Protein AF-0000000079768589 (afdb_homodimer)

Structure (mmCIF, N/CA/C/O backbone):
data_AF-0000000079768589-model_v1
#
loop_
_entity.id
_entity.type
_entity.pdbx_description
1 polymer 'Glycerol-3-phosphate dehydrogenase'
#
loop_
_atom_site.group_PDB
_atom_site.id
_atom_site.type_symbol
_atom_site.label_atom_id
_atom_site.label_alt_id
_atom_site.label_comp_id
_atom_site.label_asym_id
_atom_site.label_entity_id
_atom_site.label_seq_id
_atom_site.pdbx_PDB_ins_code
_atom_site.Cartn_x
_atom_site.Cartn_y
_atom_site.Cartn_z
_atom_site.occupancy
_atom_site.B_iso_or_equiv
_atom_site.auth_seq_id
_atom_site.auth_comp_id
_atom_site.auth_asym_id
_atom_site.auth_atom_id
_atom_site.pdbx_PDB_model_num
ATOM 1 N N . MET A 1 1 ? -14.07 30.562 14.016 1 88.44 1 MET A N 1
ATOM 2 C CA . MET A 1 1 ? -13.023 31.5 13.656 1 88.44 1 MET A CA 1
ATOM 3 C C . MET A 1 1 ? -11.836 30.781 13.023 1 88.44 1 MET A C 1
ATOM 5 O O . MET A 1 1 ? -11.484 29.672 13.438 1 88.44 1 MET A O 1
ATOM 9 N N . TRP A 1 2 ? -11.32 31.375 11.984 1 88.5 2 TRP A N 1
ATOM 10 C CA . TRP A 1 2 ? -10.211 30.812 11.234 1 88.5 2 TRP A CA 1
ATOM 11 C C . TRP A 1 2 ? -9.031 31.766 11.203 1 88.5 2 TRP A C 1
ATOM 13 O O . TRP A 1 2 ? -9.148 32.875 10.695 1 88.5 2 TRP A O 1
ATOM 23 N N . TYR A 1 3 ? -7.953 31.312 11.781 1 91.44 3 TYR A N 1
ATOM 24 C CA . TYR A 1 3 ? -6.719 32.062 11.711 1 91.44 3 TYR A CA 1
ATOM 25 C C . TYR A 1 3 ? -6.039 31.906 10.352 1 91.44 3 TYR A C 1
ATOM 27 O O . TYR A 1 3 ? -5.832 30.766 9.898 1 91.44 3 TYR A O 1
ATOM 35 N N . VAL A 1 4 ? -5.734 33 9.758 1 90.25 4 VAL A N 1
ATOM 36 C CA . VAL A 1 4 ? -4.992 33.031 8.5 1 90.25 4 VAL A CA 1
ATOM 37 C C . VAL A 1 4 ? -3.682 33.781 8.688 1 90.25 4 VAL A C 1
ATOM 39 O O . VAL A 1 4 ? -3.684 34.938 9.086 1 90.25 4 VAL A O 1
ATOM 42 N N . ARG A 1 5 ? -2.639 33.094 8.414 1 88.5 5 ARG A N 1
ATOM 43 C CA . ARG A 1 5 ? -1.34 33.75 8.492 1 88.5 5 ARG A CA 1
ATOM 44 C C . ARG A 1 5 ? -1.273 34.938 7.543 1 88.5 5 ARG A C 1
ATOM 46 O O . ARG A 1 5 ? -1.895 34.938 6.477 1 88.5 5 ARG A O 1
ATOM 53 N N . ASP A 1 6 ? -0.471 35.875 8.016 1 87.94 6 ASP A N 1
ATOM 54 C CA . ASP A 1 6 ? -0.321 37.062 7.18 1 87.94 6 ASP A CA 1
ATOM 55 C C . ASP A 1 6 ? 0.562 36.75 5.969 1 87.94 6 ASP A C 1
ATOM 57 O O . ASP A 1 6 ? 1.771 36.562 6.105 1 87.94 6 ASP A O 1
ATOM 61 N N . GLU A 1 7 ? -0.111 36.625 4.863 1 88.5 7 GLU A N 1
ATOM 62 C CA . GLU A 1 7 ? 0.59 36.375 3.602 1 88.5 7 GLU A CA 1
ATOM 63 C C . GLU A 1 7 ? -0.158 37 2.432 1 88.5 7 GLU A C 1
ATOM 65 O O . GLU A 1 7 ? -1.305 37.438 2.578 1 88.5 7 GLU A O 1
ATOM 70 N N . GLU A 1 8 ? 0.617 37.188 1.376 1 88.19 8 GLU A N 1
ATOM 71 C CA . GLU A 1 8 ? 0.029 37.812 0.204 1 88.19 8 GLU A CA 1
ATOM 72 C C . GLU A 1 8 ? -0.311 36.781 -0.875 1 88.19 8 GLU A C 1
ATOM 74 O O . GLU A 1 8 ? 0.302 35.719 -0.94 1 88.19 8 GLU A O 1
ATOM 79 N N . HIS A 1 9 ? -1.323 37.125 -1.615 1 84.5 9 HIS A N 1
ATOM 80 C CA . HIS A 1 9 ? -1.702 36.406 -2.826 1 84.5 9 HIS A CA 1
ATOM 81 C C . HIS A 1 9 ? -2.18 37.344 -3.91 1 84.5 9 HIS A C 1
ATOM 83 O O . HIS A 1 9 ? -3.172 38.062 -3.725 1 84.5 9 HIS A O 1
ATOM 89 N N . SER A 1 10 ? -1.479 37.344 -5.066 1 86.5 10 SER A N 1
ATOM 90 C CA . SER A 1 10 ? -1.796 38.219 -6.195 1 86.5 10 SER A CA 1
ATOM 91 C C . SER A 1 10 ? -1.858 39.688 -5.766 1 86.5 10 SER A C 1
ATOM 93 O O . SER A 1 10 ? -2.834 40.375 -6.055 1 86.5 10 SER A O 1
ATOM 95 N N . GLN A 1 11 ? -1.036 40.125 -4.883 1 88.06 11 GLN A N 1
ATOM 96 C CA . GLN A 1 11 ? -0.827 41.5 -4.465 1 88.06 11 GLN A CA 1
ATOM 97 C C . GLN A 1 11 ? -1.893 41.938 -3.463 1 88.06 11 GLN A C 1
ATOM 99 O O . GLN A 1 11 ? -2.125 43.125 -3.279 1 88.06 11 GLN A O 1
ATOM 104 N N . LYS A 1 12 ? -2.586 41.094 -2.969 1 92.19 12 LYS A N 1
ATOM 105 C CA . LYS A 1 12 ? -3.533 41.375 -1.886 1 92.19 12 LYS A CA 1
ATOM 106 C C . LYS A 1 12 ? -3.248 40.469 -0.684 1 92.19 12 LYS A C 1
ATOM 108 O O . LYS A 1 12 ? -2.66 39.406 -0.83 1 92.19 12 LYS A O 1
ATOM 113 N N . ARG A 1 13 ? -3.713 41 0.409 1 94 13 ARG A N 1
ATOM 114 C CA . ARG A 1 13 ? -3.58 40.125 1.58 1 94 13 ARG A CA 1
ATOM 115 C C . ARG A 1 13 ? -4.516 38.938 1.488 1 94 13 ARG A C 1
ATOM 117 O O . ARG A 1 13 ? -5.691 39.094 1.154 1 94 13 ARG A O 1
ATOM 124 N N . LEU A 1 14 ? -3.998 37.75 1.759 1 93.12 14 LEU A N 1
ATOM 125 C CA . LEU A 1 14 ? -4.77 36.531 1.636 1 93.12 14 LEU A CA 1
ATOM 126 C C . LEU A 1 14 ? -6.027 36.594 2.5 1 93.12 14 LEU A C 1
ATOM 128 O O . LEU A 1 14 ? -7.098 36.125 2.078 1 93.12 14 LEU A O 1
ATOM 132 N N . ILE A 1 15 ? -5.891 37.156 3.699 1 93.5 15 ILE A N 1
ATOM 133 C CA . ILE A 1 15 ? -7.016 37.219 4.625 1 93.5 15 ILE A CA 1
ATOM 134 C C . ILE A 1 15 ? -8.141 38.062 4.012 1 93.5 15 ILE A C 1
ATOM 136 O O . ILE A 1 15 ? -9.32 37.75 4.207 1 93.5 15 ILE A O 1
ATOM 140 N N . ASP A 1 16 ? -7.777 39.094 3.332 1 93.81 16 ASP A N 1
ATOM 141 C CA . ASP A 1 16 ? -8.766 39.938 2.684 1 93.81 16 ASP A CA 1
ATOM 142 C C . ASP A 1 16 ? -9.445 39.219 1.528 1 93.81 16 ASP A C 1
ATOM 144 O O . ASP A 1 16 ? -10.664 39.312 1.344 1 93.81 16 ASP A O 1
ATOM 148 N N . VAL A 1 17 ? -8.641 38.531 0.824 1 92.38 17 VAL A N 1
ATOM 149 C CA . VAL A 1 17 ? -9.172 37.75 -0.291 1 92.38 17 VAL A CA 1
ATOM 150 C C . VAL A 1 17 ? -10.18 36.719 0.227 1 92.38 17 VAL A C 1
ATOM 152 O O . VAL A 1 17 ? -11.281 36.594 -0.313 1 92.38 17 VAL A O 1
ATOM 155 N N . ILE A 1 18 ? -9.844 36.031 1.26 1 91.81 18 ILE A N 1
ATOM 156 C CA . ILE A 1 18 ? -10.695 34.969 1.832 1 91.81 18 ILE A CA 1
ATOM 157 C C . ILE A 1 18 ? -11.969 35.594 2.391 1 91.81 18 ILE A C 1
ATOM 159 O O . ILE A 1 18 ? -13.07 35.094 2.186 1 91.81 18 ILE A O 1
ATOM 163 N N . SER A 1 19 ? -11.82 36.75 3.037 1 91.06 19 SER A N 1
ATOM 164 C CA . SER A 1 19 ? -12.953 37.406 3.676 1 91.06 19 SER A CA 1
ATOM 165 C C . SER A 1 19 ? -13.938 37.938 2.641 1 91.06 19 SER A C 1
ATOM 167 O O . SER A 1 19 ? -15.148 37.938 2.861 1 91.06 19 SER A O 1
ATOM 169 N N . THR A 1 20 ? -13.477 38.406 1.55 1 91.44 20 THR A N 1
ATOM 170 C CA . THR A 1 20 ? -14.328 39.031 0.562 1 91.44 20 THR A CA 1
ATOM 171 C C . THR A 1 20 ? -14.852 38.031 -0.455 1 91.44 20 THR A C 1
ATOM 173 O O . THR A 1 20 ? -16.016 38.094 -0.838 1 91.44 20 THR A O 1
ATOM 176 N N . GLN A 1 21 ? -14.047 37.125 -0.854 1 92.5 21 GLN A N 1
ATOM 177 C CA . GLN A 1 21 ? -14.398 36.25 -1.952 1 92.5 21 GLN A CA 1
ATOM 178 C C . GLN A 1 21 ? -14.859 34.875 -1.432 1 92.5 21 GLN A C 1
ATOM 180 O O . GLN A 1 21 ? -15.398 34.062 -2.189 1 92.5 21 GLN A O 1
ATOM 185 N N . ARG A 1 22 ? -14.656 34.656 -0.18 1 92.25 22 ARG A N 1
ATOM 186 C CA . ARG A 1 22 ? -15.062 33.406 0.47 1 92.25 22 ARG A CA 1
ATOM 187 C C . ARG A 1 22 ? -14.422 32.219 -0.208 1 92.25 22 ARG A C 1
ATOM 189 O O . ARG A 1 22 ? -15.086 31.203 -0.461 1 92.25 22 ARG A O 1
ATOM 196 N N . GLU A 1 23 ? -13.211 32.406 -0.561 1 89.94 23 GLU A N 1
ATOM 197 C CA . GLU A 1 23 ? -12.398 31.391 -1.211 1 89.94 23 GLU A CA 1
ATOM 198 C C . GLU A 1 23 ? -10.922 31.578 -0.891 1 89.94 23 GLU A C 1
ATOM 200 O O . GLU A 1 23 ? -10.414 32.688 -0.889 1 89.94 23 GLU A O 1
ATOM 205 N N . ASN A 1 24 ? -10.297 30.453 -0.461 1 89.94 24 ASN A N 1
ATOM 206 C CA . ASN A 1 24 ? -8.836 30.469 -0.367 1 89.94 24 ASN A CA 1
ATOM 207 C C . ASN A 1 24 ? -8.188 30.156 -1.712 1 89.94 24 ASN A C 1
ATOM 209 O O . ASN A 1 24 ? -7.82 29.016 -1.982 1 89.94 24 ASN A O 1
ATOM 213 N N . LYS A 1 25 ? -7.953 31.094 -2.443 1 88.06 25 LYS A N 1
ATOM 214 C CA . LYS A 1 25 ? -7.488 30.953 -3.82 1 88.06 25 LYS A CA 1
ATOM 215 C C . LYS A 1 25 ? -6.047 30.453 -3.861 1 88.06 25 LYS A C 1
ATOM 217 O O . LYS A 1 25 ? -5.617 29.859 -4.859 1 88.06 25 LYS A O 1
ATOM 222 N N . LYS A 1 26 ? -5.359 30.688 -2.818 1 86.5 26 LYS A N 1
ATOM 223 C CA . LYS A 1 26 ? -3.951 30.297 -2.793 1 86.5 26 LYS A CA 1
ATOM 224 C C . LYS A 1 26 ? -3.789 28.828 -2.473 1 86.5 26 LYS A C 1
ATOM 226 O O . LYS A 1 26 ? -2.994 28.125 -3.109 1 86.5 26 LYS A O 1
ATOM 231 N N . TYR A 1 27 ? -4.555 28.266 -1.536 1 85.88 27 TYR A N 1
ATOM 232 C CA . TYR A 1 27 ? -4.258 26.922 -1.025 1 85.88 27 TYR A CA 1
ATOM 233 C C . TYR A 1 27 ? -5.371 25.953 -1.377 1 85.88 27 TYR A C 1
ATOM 235 O O . TYR A 1 27 ? -5.176 24.734 -1.318 1 85.88 27 TYR A O 1
ATOM 243 N N . LEU A 1 28 ? -6.539 26.469 -1.747 1 87.44 28 LEU A N 1
ATOM 244 C CA . LEU A 1 28 ? -7.656 25.594 -2.086 1 87.44 28 LEU A CA 1
ATOM 245 C C . LEU A 1 28 ? -8.602 26.266 -3.068 1 87.44 28 LEU A C 1
ATOM 247 O O . LEU A 1 28 ? -9.789 26.453 -2.771 1 87.44 28 LEU A O 1
ATOM 251 N N . PRO A 1 29 ? -8.086 26.547 -4.207 1 87.44 29 PRO A N 1
ATOM 252 C CA . PRO A 1 29 ? -8.914 27.234 -5.207 1 87.44 29 PRO A CA 1
ATOM 253 C C . PRO A 1 29 ? -10.125 26.406 -5.633 1 87.44 29 PRO A C 1
ATOM 255 O O . PRO A 1 29 ? -10.023 25.188 -5.773 1 87.44 29 PRO A O 1
ATOM 258 N N . GLY A 1 30 ? -11.234 27.047 -5.754 1 86.12 30 GLY A N 1
ATOM 259 C CA . GLY A 1 30 ? -12.422 26.406 -6.285 1 86.12 30 GLY A CA 1
ATOM 260 C C . GLY A 1 30 ? -13.375 25.922 -5.207 1 86.12 30 GLY A C 1
ATOM 261 O O . GLY A 1 30 ? -14.492 25.484 -5.504 1 86.12 30 GLY A O 1
ATOM 262 N N . VAL A 1 31 ? -13.008 26.047 -4.012 1 86.12 31 VAL A N 1
ATOM 263 C CA . VAL A 1 31 ? -13.852 25.594 -2.908 1 86.12 31 VAL A CA 1
ATOM 264 C C . VAL A 1 31 ? -14.375 26.797 -2.135 1 86.12 31 VAL A C 1
ATOM 266 O O . VAL A 1 31 ? -13.594 27.656 -1.695 1 86.12 31 VAL A O 1
ATOM 269 N N . LYS A 1 32 ? -15.633 26.859 -1.935 1 87.25 32 LYS A N 1
ATOM 270 C CA . LYS A 1 32 ? -16.25 27.984 -1.241 1 87.25 32 LYS A CA 1
ATOM 271 C C . LYS A 1 32 ? -16.203 27.797 0.271 1 87.25 32 LYS A C 1
ATOM 273 O O . LYS A 1 32 ? -16.406 26.688 0.764 1 87.25 32 LYS A O 1
ATOM 278 N N . ILE A 1 33 ? -15.961 28.906 0.89 1 86.62 33 ILE A N 1
ATOM 279 C CA . ILE A 1 33 ? -15.977 28.938 2.35 1 86.62 33 ILE A CA 1
ATOM 280 C C . ILE A 1 33 ? -17.328 29.422 2.842 1 86.62 33 ILE A C 1
ATOM 282 O O . ILE A 1 33 ? -17.875 30.406 2.32 1 86.62 33 ILE A O 1
ATOM 286 N N . SER A 1 34 ? -17.828 28.766 3.756 1 83.62 34 SER A N 1
ATOM 287 C CA . SER A 1 34 ? -19.141 29.078 4.289 1 83.62 34 SER A CA 1
ATOM 288 C C . SER A 1 34 ? -19.188 30.484 4.863 1 83.62 34 SER A C 1
ATOM 290 O O . SER A 1 34 ? -18.172 30.984 5.379 1 83.62 34 SER A O 1
ATOM 292 N N . ASP A 1 35 ? -20.359 31.094 4.91 1 83.19 35 ASP A N 1
ATOM 293 C CA . ASP A 1 35 ? -20.547 32.469 5.363 1 83.19 35 ASP A CA 1
ATOM 294 C C . ASP A 1 35 ? -20.375 32.594 6.875 1 83.19 35 ASP A C 1
ATOM 296 O O . ASP A 1 35 ? -20.078 33.656 7.398 1 83.19 35 ASP A O 1
ATOM 300 N N . ASN A 1 36 ? -20.438 31.547 7.492 1 83.25 36 ASN A N 1
ATOM 301 C CA . ASN A 1 36 ? -20.375 31.562 8.945 1 83.25 36 ASN A CA 1
ATOM 302 C C . ASN A 1 36 ? -18.922 31.547 9.438 1 83.25 36 ASN A C 1
ATOM 304 O O . ASN A 1 36 ? -18.672 31.719 10.633 1 83.25 36 ASN A O 1
ATOM 308 N N . VAL A 1 37 ? -18.031 31.375 8.547 1 87.25 37 VAL A N 1
ATOM 309 C CA . VAL A 1 37 ? -16.609 31.344 8.914 1 87.25 37 VAL A CA 1
ATOM 310 C C . VAL A 1 37 ? -16.078 32.781 9.008 1 87.25 37 VAL A C 1
ATOM 312 O O . VAL A 1 37 ? -16.219 33.562 8.062 1 87.25 37 VAL A O 1
ATOM 315 N N . VAL A 1 38 ? -15.562 33.125 10.109 1 89.56 38 VAL A N 1
ATOM 316 C CA . VAL A 1 38 ? -14.93 34.406 10.312 1 89.56 38 VAL A CA 1
ATOM 317 C C . VAL A 1 38 ? -13.414 34.25 10.297 1 89.56 38 VAL A C 1
ATOM 319 O O . VAL A 1 38 ? -12.859 33.438 11.031 1 89.56 38 VAL A O 1
ATOM 322 N N . VAL A 1 39 ? -12.812 35.031 9.523 1 92 39 VAL A N 1
ATOM 323 C CA . VAL A 1 39 ? -11.367 34.938 9.391 1 92 39 VAL A CA 1
ATOM 324 C C . VAL A 1 39 ? -10.703 36.062 10.195 1 92 39 VAL A C 1
ATOM 326 O O . VAL A 1 39 ? -11.258 37.156 10.328 1 92 39 VAL A O 1
ATOM 329 N N . SER A 1 40 ? -9.547 35.75 10.766 1 93.12 40 SER A N 1
ATOM 330 C CA . SER A 1 40 ? -8.766 36.719 11.531 1 93.12 40 SER A CA 1
ATOM 331 C C . SER A 1 40 ? -7.273 36.469 11.383 1 93.12 40 SER A C 1
ATOM 333 O O . SER A 1 40 ? -6.844 35.344 11.219 1 93.12 40 SER A O 1
ATOM 335 N N . GLY A 1 41 ? -6.516 37.469 11.398 1 93.5 41 GLY A N 1
ATOM 336 C CA . GLY A 1 41 ? -5.066 37.375 11.391 1 93.5 41 GLY A CA 1
ATOM 337 C C . GLY A 1 41 ? -4.465 37.281 12.781 1 93.5 41 GLY A C 1
ATOM 338 O O . GLY A 1 41 ? -3.246 37.188 12.93 1 93.5 41 GLY A O 1
ATOM 339 N N . ASP A 1 42 ? -5.312 37.312 13.758 1 93.62 42 ASP A N 1
ATOM 340 C CA . ASP A 1 42 ? -4.867 37.281 15.141 1 93.62 42 ASP A CA 1
ATOM 341 C C . ASP A 1 42 ? -5.109 35.906 15.766 1 93.62 42 ASP A C 1
ATOM 343 O O . ASP A 1 42 ? -6.191 35.656 16.297 1 93.62 42 ASP A O 1
ATOM 347 N N . ALA A 1 43 ? -4.031 35.156 15.891 1 94.31 43 ALA A N 1
ATOM 348 C CA . ALA A 1 43 ? -4.129 33.75 16.375 1 94.31 43 ALA A CA 1
ATOM 349 C C . ALA A 1 43 ? -4.594 33.719 17.828 1 94.31 43 ALA A C 1
ATOM 351 O O . ALA A 1 43 ? -5.344 32.844 18.219 1 94.31 43 ALA A O 1
ATOM 352 N N . ALA A 1 44 ? -4.145 34.688 18.594 1 94.44 44 ALA A N 1
ATOM 353 C CA . ALA A 1 44 ? -4.492 34.719 20.016 1 94.44 44 ALA A CA 1
ATOM 354 C C . ALA A 1 44 ? -5.992 34.906 20.203 1 94.44 44 ALA A C 1
ATOM 356 O O . ALA A 1 44 ? -6.617 34.188 21 1 94.44 44 ALA A O 1
ATOM 357 N N . SER A 1 45 ? -6.551 35.812 19.5 1 92.94 45 SER A N 1
ATOM 358 C CA . SER A 1 45 ? -7.98 36.094 19.609 1 92.94 45 SER A CA 1
ATOM 359 C C . SER A 1 45 ? -8.812 34.875 19.156 1 92.94 45 SER A C 1
ATOM 361 O O . SER A 1 45 ? -9.828 34.562 19.781 1 92.94 45 SER A O 1
ATOM 363 N N . VAL A 1 46 ? -8.375 34.25 18.109 1 93.25 46 VAL A N 1
ATOM 364 C CA . VAL A 1 46 ? -9.086 33.125 17.562 1 93.25 46 VAL A CA 1
ATOM 365 C C . VAL A 1 46 ? -9.094 31.969 18.562 1 93.25 46 VAL A C 1
ATOM 367 O O . VAL A 1 46 ? -10.125 31.312 18.766 1 93.25 46 VAL A O 1
ATOM 370 N N . THR A 1 47 ? -8.008 31.75 19.25 1 94.62 47 THR A N 1
ATOM 371 C CA . THR A 1 47 ? -7.883 30.578 20.109 1 94.62 47 THR A CA 1
ATOM 372 C C . THR A 1 47 ? -8.5 30.844 21.484 1 94.62 47 THR A C 1
ATOM 374 O O . THR A 1 47 ? -8.969 29.922 22.156 1 94.62 47 THR A O 1
ATOM 377 N N . ALA A 1 48 ? -8.508 32.125 21.922 1 93.44 48 ALA A N 1
ATOM 378 C CA . ALA A 1 48 ? -9.031 32.469 23.234 1 93.44 48 ALA A CA 1
ATOM 379 C C . ALA A 1 48 ? -10.516 32.125 23.359 1 93.44 48 ALA A C 1
ATOM 381 O O . ALA A 1 48 ? -10.984 31.75 24.422 1 93.44 48 ALA A O 1
ATOM 382 N N . ALA A 1 49 ? -11.18 32.094 22.328 1 88.94 49 ALA A N 1
ATOM 383 C CA . ALA A 1 49 ? -12.625 31.891 22.312 1 88.94 49 ALA A CA 1
ATOM 384 C C . ALA A 1 49 ? -12.969 30.453 21.953 1 88.94 49 ALA A C 1
ATOM 386 O O . ALA A 1 49 ? -14.133 30.047 22.031 1 88.94 49 ALA A O 1
ATOM 387 N N . ALA A 1 50 ? -12 29.688 21.688 1 93.44 50 ALA A N 1
ATOM 388 C CA . ALA A 1 50 ? -12.266 28.406 21.047 1 93.44 50 ALA A CA 1
ATOM 389 C C . ALA A 1 50 ? -12.492 27.297 22.078 1 93.44 50 ALA A C 1
ATOM 391 O O . ALA A 1 50 ? -11.773 27.234 23.078 1 93.44 50 ALA A O 1
ATOM 392 N N . ASP A 1 51 ? -13.508 26.5 21.891 1 92.75 51 ASP A N 1
ATOM 393 C CA . ASP A 1 51 ? -13.703 25.266 22.656 1 92.75 51 ASP A CA 1
ATOM 394 C C . ASP A 1 51 ? -13.008 24.094 21.969 1 92.75 51 ASP A C 1
ATOM 396 O O . ASP A 1 51 ? -12.734 23.078 22.609 1 92.75 51 ASP A O 1
ATOM 400 N N . VAL A 1 52 ? -12.828 24.234 20.641 1 92.5 52 VAL A N 1
ATOM 401 C CA . VAL A 1 52 ? -12.117 23.25 19.812 1 92.5 52 VAL A CA 1
ATOM 402 C C . VAL A 1 52 ? -11.102 23.969 18.922 1 92.5 52 VAL A C 1
ATOM 404 O O . VAL A 1 52 ? -11.406 25 18.328 1 92.5 52 VAL A O 1
ATOM 407 N N . ILE A 1 53 ? -9.938 23.484 18.891 1 94.5 53 ILE A N 1
ATOM 408 C CA . ILE A 1 53 ? -8.906 24 18 1 94.5 53 ILE A CA 1
ATOM 409 C C . ILE A 1 53 ? -8.508 22.906 17 1 94.5 53 ILE A C 1
ATOM 411 O O . ILE A 1 53 ? -8.086 21.812 17.406 1 94.5 53 ILE A O 1
ATOM 415 N N . LEU A 1 54 ? -8.711 23.125 15.781 1 93.38 54 LEU A N 1
ATOM 416 C CA . LEU A 1 54 ? -8.188 22.297 14.695 1 93.38 54 LEU A CA 1
ATOM 417 C C . LEU A 1 54 ? -6.922 22.906 14.109 1 93.38 54 LEU A C 1
ATOM 419 O O . LEU A 1 54 ? -6.969 23.984 13.492 1 93.38 54 LEU A O 1
ATOM 423 N N . PHE A 1 55 ? -5.859 22.266 14.289 1 94.31 55 PHE A N 1
ATOM 424 C CA . PHE A 1 55 ? -4.555 22.781 13.891 1 94.31 55 PHE A CA 1
ATOM 425 C C . PHE A 1 55 ? -4.059 22.078 12.633 1 94.31 55 PHE A C 1
ATOM 427 O O . PHE A 1 55 ? -3.725 20.891 12.664 1 94.31 55 PHE A O 1
ATOM 434 N N . ALA A 1 56 ? -4.016 22.75 11.516 1 91.38 56 ALA A N 1
ATOM 435 C CA . ALA A 1 56 ? -3.684 22.156 10.227 1 91.38 56 ALA A CA 1
ATOM 436 C C . ALA A 1 56 ? -2.623 22.969 9.5 1 91.38 56 ALA A C 1
ATOM 438 O O . ALA A 1 56 ? -2.805 23.344 8.328 1 91.38 56 ALA A O 1
ATOM 439 N N . TYR A 1 57 ? -1.462 23.219 10.07 1 89.62 57 TYR A N 1
ATOM 440 C CA . TYR A 1 57 ? -0.377 23.969 9.469 1 89.62 57 TYR A CA 1
ATOM 441 C C . TYR A 1 57 ? 0.838 23.094 9.211 1 89.62 57 TYR A C 1
ATOM 443 O O . TYR A 1 57 ? 1.028 22.078 9.891 1 89.62 57 TYR A O 1
ATOM 451 N N . ALA A 1 58 ? 1.659 23.516 8.25 1 85.44 58 ALA A N 1
ATOM 452 C CA . ALA A 1 58 ? 2.938 22.844 8.016 1 85.44 58 ALA A CA 1
ATOM 453 C C . ALA A 1 58 ? 3.816 22.875 9.258 1 85.44 58 ALA A C 1
ATOM 455 O O . ALA A 1 58 ? 3.787 23.844 10.023 1 85.44 58 ALA A O 1
ATOM 456 N N . THR A 1 59 ? 4.527 21.844 9.375 1 87.5 59 THR A N 1
ATOM 457 C CA . THR A 1 59 ? 5.297 21.641 10.602 1 87.5 59 THR A CA 1
ATOM 458 C C . THR A 1 59 ? 6.258 22.812 10.828 1 87.5 59 THR A C 1
ATOM 460 O O . THR A 1 59 ? 6.531 23.188 11.969 1 87.5 59 THR A O 1
ATOM 463 N N . ARG A 1 60 ? 6.715 23.453 9.812 1 83.75 60 ARG A N 1
ATOM 464 C CA . ARG A 1 60 ? 7.668 24.562 9.938 1 83.75 60 ARG A CA 1
ATOM 465 C C . ARG A 1 60 ? 7.043 25.75 10.648 1 83.75 60 ARG A C 1
ATOM 467 O O . ARG A 1 60 ? 7.758 26.609 11.164 1 83.75 60 ARG A O 1
ATOM 474 N N . HIS A 1 61 ? 5.738 25.797 10.742 1 87.81 61 HIS A N 1
ATOM 475 C CA . HIS A 1 61 ? 5.059 26.938 11.352 1 87.81 61 HIS A CA 1
ATOM 476 C C . HIS A 1 61 ? 4.512 26.578 12.727 1 87.81 61 HIS A C 1
ATOM 478 O O . HIS A 1 61 ? 4 27.438 13.438 1 87.81 61 HIS A O 1
ATOM 484 N N . VAL A 1 62 ? 4.613 25.344 13.125 1 92.69 62 VAL A N 1
ATOM 485 C CA . VAL A 1 62 ? 3.92 24.828 14.297 1 92.69 62 VAL A CA 1
ATOM 486 C C . VAL A 1 62 ? 4.402 25.562 15.547 1 92.69 62 VAL A C 1
ATOM 488 O O . VAL A 1 62 ? 3.602 26.156 16.281 1 92.69 62 VAL A O 1
ATOM 491 N N . THR A 1 63 ? 5.695 25.641 15.773 1 92.44 63 THR A N 1
ATOM 492 C CA . THR A 1 63 ? 6.234 26.219 17 1 92.44 63 THR A CA 1
ATOM 493 C C . THR A 1 63 ? 5.895 27.703 17.078 1 92.44 63 THR A C 1
ATOM 495 O O . THR A 1 63 ? 5.469 28.188 18.141 1 92.44 63 THR A O 1
ATOM 498 N N . GLU A 1 64 ? 6.086 28.359 15.961 1 92 64 GLU A N 1
ATOM 499 C CA . GLU A 1 64 ? 5.816 29.797 15.93 1 92 64 GLU A CA 1
ATOM 500 C C . GLU A 1 64 ? 4.359 30.094 16.281 1 92 64 GLU A C 1
ATOM 502 O O . GLU A 1 64 ? 4.074 30.984 17.078 1 92 64 GLU A O 1
ATOM 507 N N . ILE A 1 65 ? 3.463 29.359 15.727 1 93.69 65 ILE A N 1
ATOM 508 C CA . ILE A 1 65 ? 2.039 29.578 15.953 1 93.69 65 ILE A CA 1
ATOM 509 C C . ILE A 1 65 ? 1.678 29.203 17.391 1 93.69 65 ILE A C 1
ATOM 511 O O . ILE A 1 65 ? 0.929 29.938 18.047 1 93.69 65 ILE A O 1
ATOM 515 N N . LEU A 1 66 ? 2.213 28.141 17.859 1 95.5 66 LEU A N 1
ATOM 516 C CA . LEU A 1 66 ? 1.927 27.703 19.219 1 95.5 66 LEU A CA 1
ATOM 517 C C . LEU A 1 66 ? 2.412 28.734 20.234 1 95.5 66 LEU A C 1
ATOM 519 O O . LEU A 1 66 ? 1.744 28.984 21.234 1 95.5 66 LEU A O 1
ATOM 523 N N . GLN A 1 67 ? 3.572 29.312 19.969 1 94.81 67 GLN A N 1
ATOM 524 C CA . GLN A 1 67 ? 4.098 30.344 20.844 1 94.81 67 GLN A CA 1
ATOM 525 C C . GLN A 1 67 ? 3.17 31.562 20.875 1 94.81 67 GLN A C 1
ATOM 527 O O . GLN A 1 67 ? 2.984 32.188 21.938 1 94.81 67 GLN A O 1
ATOM 532 N N . ALA A 1 68 ? 2.615 31.828 19.766 1 93.94 68 ALA A N 1
ATOM 533 C CA . ALA A 1 68 ? 1.734 33 19.672 1 93.94 68 ALA A CA 1
ATOM 534 C C . ALA A 1 68 ? 0.433 32.781 20.422 1 93.94 68 ALA A C 1
ATOM 536 O O . ALA A 1 68 ? -0.205 33.719 20.875 1 93.94 68 ALA A O 1
ATOM 537 N N . VAL A 1 69 ? 0.066 31.609 20.594 1 95.69 69 VAL A N 1
ATOM 538 C CA . VAL A 1 69 ? -1.251 31.359 21.156 1 95.69 69 VAL A CA 1
ATOM 539 C C . VAL A 1 69 ? -1.101 30.844 22.594 1 95.69 69 VAL A C 1
ATOM 541 O O . VAL A 1 69 ? -2.094 30.672 23.297 1 95.69 69 VAL A O 1
ATOM 544 N N . LYS A 1 70 ? 0.203 30.703 22.812 1 92.62 70 LYS A N 1
ATOM 545 C CA . LYS A 1 70 ? 0.484 30.188 24.156 1 92.62 70 LYS A CA 1
ATOM 546 C C . LYS A 1 70 ? -0.136 31.062 25.234 1 92.62 70 LYS A C 1
ATOM 548 O O . LYS A 1 70 ? -0.029 32.281 25.172 1 92.62 70 LYS A O 1
ATOM 553 N N . GLY A 1 71 ? -0.908 30.703 26.141 1 92.69 71 GLY A N 1
ATOM 554 C CA . GLY A 1 71 ? -1.51 31.469 27.219 1 92.69 71 GLY A CA 1
ATOM 555 C C . GLY A 1 71 ? -2.93 31.906 26.922 1 92.69 71 GLY A C 1
ATOM 556 O O . GLY A 1 71 ? -3.6 32.5 27.781 1 92.69 71 GLY A O 1
ATOM 557 N N . HIS A 1 72 ? -3.273 31.766 25.703 1 95.38 72 HIS A N 1
ATOM 558 C CA . HIS A 1 72 ? -4.605 32.188 25.312 1 95.38 72 HIS A CA 1
ATOM 559 C C . HIS A 1 72 ? -5.551 31.016 25.156 1 95.38 72 HIS A C 1
ATOM 561 O O . HIS A 1 72 ? -6.762 31.203 25.016 1 95.38 72 HIS A O 1
ATOM 567 N N . ILE A 1 73 ? -5.055 29.828 25.234 1 95.5 73 ILE A N 1
ATOM 568 C CA . ILE A 1 73 ? -5.844 28.625 25.016 1 95.5 73 ILE A CA 1
ATOM 569 C C . ILE A 1 73 ? -6.516 28.203 26.312 1 95.5 73 ILE A C 1
ATOM 571 O O . ILE A 1 73 ? -5.887 28.219 27.375 1 95.5 73 ILE A O 1
ATOM 575 N N . LYS A 1 74 ? -7.746 27.859 26.25 1 94.06 74 LYS A N 1
ATOM 576 C CA . LYS A 1 74 ? -8.438 27.297 27.406 1 94.06 74 LYS A CA 1
ATOM 577 C C . LYS A 1 74 ? -7.809 25.984 27.844 1 94.06 74 LYS A C 1
ATOM 579 O O . LYS A 1 74 ? -7.375 25.188 27.016 1 94.06 74 LYS A O 1
ATOM 584 N N . LYS A 1 75 ? -7.836 25.734 29.094 1 89.25 75 LYS A N 1
ATOM 585 C CA . LYS A 1 75 ? -7.227 24.531 29.641 1 89.25 75 LYS A CA 1
ATOM 586 C C . LYS A 1 75 ? -7.977 23.281 29.203 1 89.25 75 LYS A C 1
ATOM 588 O O . LYS A 1 75 ? -7.379 22.203 29.047 1 89.25 75 LYS A O 1
ATOM 593 N N . ASP A 1 76 ? -9.273 23.391 28.969 1 91.38 76 ASP A N 1
ATOM 594 C CA . ASP A 1 76 ? -10.094 22.234 28.641 1 91.38 76 ASP A CA 1
ATOM 595 C C . ASP A 1 76 ? -10.414 22.172 27.156 1 91.38 76 ASP A C 1
ATOM 597 O O . ASP A 1 76 ? -11.344 21.469 26.734 1 91.38 76 ASP A O 1
ATOM 601 N N . VAL A 1 77 ? -9.625 22.922 26.359 1 94.44 77 VAL A N 1
ATOM 602 C CA . VAL A 1 77 ? -9.867 22.953 24.922 1 94.44 77 VAL A CA 1
ATOM 603 C C . VAL A 1 77 ? -9.641 21.578 24.312 1 94.44 77 VAL A C 1
ATOM 605 O O . VAL A 1 77 ? -8.758 20.828 24.75 1 94.44 77 VAL A O 1
ATOM 608 N N . LEU A 1 78 ? -10.5 21.188 23.391 1 93.31 78 LEU A N 1
ATOM 609 C CA . LEU A 1 78 ? -10.211 20.031 22.547 1 93.31 78 LEU A CA 1
ATOM 610 C C . LEU A 1 78 ? -9.266 20.406 21.422 1 93.31 78 LEU A C 1
ATOM 612 O O . LEU A 1 78 ? -9.656 21.094 20.484 1 93.31 78 LEU A O 1
ATOM 616 N N . PHE A 1 79 ? -8.039 20 21.562 1 95.81 79 PHE A N 1
ATOM 617 C CA . PHE A 1 79 ? -7.016 20.312 20.578 1 95.81 79 PHE A CA 1
ATOM 618 C C . PHE A 1 79 ? -6.797 19.141 19.625 1 95.81 79 PHE A C 1
ATOM 620 O O . PHE A 1 79 ? -6.441 18.047 20.047 1 95.81 79 PHE A O 1
ATOM 627 N N . VAL A 1 80 ? -7.012 19.328 18.297 1 95.94 80 VAL A N 1
ATOM 628 C CA . VAL A 1 80 ? -6.84 18.297 17.281 1 95.94 80 VAL A CA 1
ATOM 629 C C . VAL A 1 80 ? -5.824 18.766 16.234 1 95.94 80 VAL A C 1
ATOM 631 O O . VAL A 1 80 ? -6.023 19.781 15.586 1 95.94 80 VAL A O 1
ATOM 634 N N . SER A 1 81 ? -4.762 18.031 16.109 1 96.31 81 SER A N 1
ATOM 635 C CA . SER A 1 81 ? -3.732 18.375 15.125 1 96.31 81 SER A CA 1
ATOM 636 C C . SER A 1 81 ? -3.865 17.531 13.867 1 96.31 81 SER A C 1
ATOM 638 O O . SER A 1 81 ? -4.062 16.312 13.945 1 96.31 81 SER A O 1
ATOM 640 N N . PHE A 1 82 ? -3.73 18.156 12.711 1 93.56 82 PHE A N 1
ATOM 641 C CA . PHE A 1 82 ? -3.697 17.5 11.406 1 93.56 82 PHE A CA 1
ATOM 642 C C . PHE A 1 82 ? -2.311 17.609 10.781 1 93.56 82 PHE A C 1
ATOM 644 O O . PHE A 1 82 ? -2.1 17.172 9.648 1 93.56 82 PHE A O 1
ATOM 651 N N . SER A 1 83 ? -1.385 18.188 11.531 1 92.62 83 SER A N 1
ATOM 652 C CA . SER A 1 83 ? -0.053 18.453 10.992 1 92.62 83 SER A CA 1
ATOM 653 C C . SER A 1 83 ? 0.762 17.156 10.898 1 92.62 83 SER A C 1
ATOM 655 O O . SER A 1 83 ? 0.818 16.391 11.852 1 92.62 83 SER A O 1
ATOM 657 N N . LYS A 1 84 ? 1.32 16.969 9.75 1 88.62 84 LYS A N 1
ATOM 658 C CA . LYS A 1 84 ? 2.164 15.797 9.523 1 88.62 84 LYS A CA 1
ATOM 659 C C . LYS A 1 84 ? 3.635 16.188 9.422 1 88.62 84 LYS A C 1
ATOM 661 O O . LYS A 1 84 ? 4.027 16.922 8.516 1 88.62 84 LYS A O 1
ATOM 666 N N . GLY A 1 85 ? 4.434 15.719 10.398 1 90.44 85 GLY A N 1
ATOM 667 C CA . GLY A 1 85 ? 5.852 16.031 10.391 1 90.44 85 GLY A CA 1
ATOM 668 C C . GLY A 1 85 ? 6.488 15.977 11.766 1 90.44 85 GLY A C 1
ATOM 669 O O . GLY A 1 85 ? 5.891 15.461 12.711 1 90.44 85 GLY A O 1
ATOM 670 N N . LEU A 1 86 ? 7.707 16.406 11.758 1 91.69 86 LEU A N 1
ATOM 671 C CA . LEU A 1 86 ? 8.516 16.438 12.969 1 91.69 86 LEU A CA 1
ATOM 672 C C . LEU A 1 86 ? 9.016 17.844 13.258 1 91.69 86 LEU A C 1
ATOM 674 O O . LEU A 1 86 ? 9.328 18.594 12.328 1 91.69 86 LEU A O 1
ATOM 678 N N . VAL A 1 87 ? 9 18.141 14.5 1 91.12 87 VAL A N 1
ATOM 679 C CA . VAL A 1 87 ? 9.484 19.453 14.93 1 91.12 87 VAL A CA 1
ATOM 680 C C . VAL A 1 87 ? 10.906 19.312 15.477 1 91.12 87 VAL A C 1
ATOM 682 O O . VAL A 1 87 ? 11.219 18.344 16.172 1 91.12 87 VAL A O 1
ATOM 685 N N . ALA A 1 88 ? 11.781 20.172 15.023 1 82.31 88 ALA A N 1
ATOM 686 C CA . ALA A 1 88 ? 13.141 20.219 15.539 1 82.31 88 ALA A CA 1
ATOM 687 C C . ALA A 1 88 ? 13.477 21.609 16.078 1 82.31 88 ALA A C 1
ATOM 689 O O . ALA A 1 88 ? 12.914 22.609 15.625 1 82.31 88 ALA A O 1
ATOM 690 N N . PRO A 1 89 ? 14.188 21.719 17.328 1 67 89 PRO A N 1
ATOM 691 C CA . PRO A 1 89 ? 14.539 23.031 17.875 1 67 89 PRO A CA 1
ATOM 692 C C . PRO A 1 89 ? 15.258 23.922 16.875 1 67 89 PRO A C 1
ATOM 694 O O . PRO A 1 89 ? 16.047 23.438 16.047 1 67 89 PRO A O 1
ATOM 697 N N . GLU A 1 90 ? 14.562 25.156 16.656 1 52.22 90 GLU A N 1
ATOM 698 C CA . GLU A 1 90 ? 15.211 26.172 15.852 1 52.22 90 GLU A CA 1
ATOM 699 C C . GLU A 1 90 ? 16.312 26.891 16.641 1 52.22 90 GLU A C 1
ATOM 701 O O . GLU A 1 90 ? 16.156 27.125 17.844 1 52.22 90 GLU A O 1
ATOM 706 N N . GLY A 1 91 ? 17.688 27.109 16.281 1 51.41 91 GLY A N 1
ATOM 707 C CA . GLY A 1 91 ? 18.75 27.938 16.828 1 51.41 91 GLY A CA 1
ATOM 708 C C . GLY A 1 91 ? 19.688 27.172 17.75 1 51.41 91 GLY A C 1
ATOM 709 O O . GLY A 1 91 ? 20.641 27.734 18.266 1 51.41 91 GLY A O 1
ATOM 710 N N . LYS A 1 92 ? 19.141 26.484 18.672 1 44.69 92 LYS A N 1
ATOM 711 C CA . LYS A 1 92 ? 20.188 25.906 19.516 1 44.69 92 LYS A CA 1
ATOM 712 C C . LYS A 1 92 ? 21.266 25.234 18.656 1 44.69 92 LYS A C 1
ATOM 714 O O . LYS A 1 92 ? 20.953 24.375 17.828 1 44.69 92 LYS A O 1
ATOM 719 N N . ALA A 1 93 ? 22.188 25.969 18.297 1 39.12 93 ALA A N 1
ATOM 720 C CA . ALA A 1 93 ? 23.422 25.75 17.547 1 39.12 93 ALA A CA 1
ATOM 721 C C . ALA A 1 93 ? 23.891 24.312 17.656 1 39.12 93 ALA A C 1
ATOM 723 O O . ALA A 1 93 ? 24.75 23.875 16.891 1 39.12 93 ALA A O 1
ATOM 724 N N . SER A 1 94 ? 24.203 23.922 18.906 1 37.78 94 SER A N 1
ATOM 725 C CA . 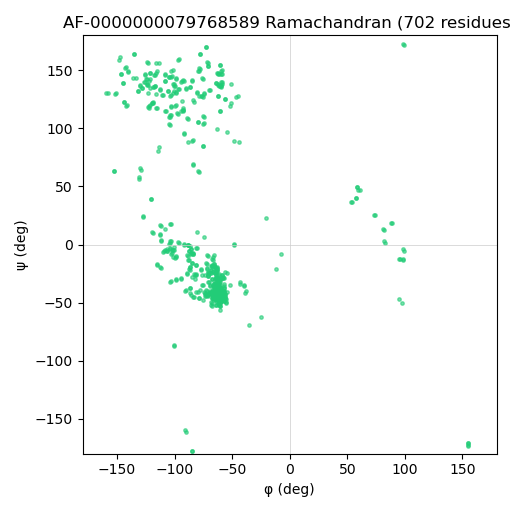SER A 1 94 ? 24.984 22.688 18.922 1 37.78 94 SER A CA 1
ATOM 726 C C . SER A 1 94 ? 24.188 21.531 18.344 1 37.78 94 SER A C 1
ATOM 728 O O . SER A 1 94 ? 23.016 21.312 18.703 1 37.78 94 SER A O 1
ATOM 730 N N . MET A 1 95 ? 24.406 21.203 17.125 1 41.5 95 MET A N 1
ATOM 731 C CA . MET A 1 95 ? 24.203 19.938 16.406 1 41.5 95 MET A CA 1
ATOM 732 C C . MET A 1 95 ? 23.906 18.812 17.391 1 41.5 95 MET A C 1
ATOM 734 O O . MET A 1 95 ? 23.734 17.656 16.984 1 41.5 95 MET A O 1
ATOM 738 N N . SER A 1 96 ? 24.312 19.109 18.531 1 41.88 96 SER A N 1
ATOM 739 C CA . SER A 1 96 ? 24.422 17.922 19.375 1 41.88 96 SER A CA 1
ATOM 740 C C . SER A 1 96 ? 23.062 17.25 19.562 1 41.88 96 SER A C 1
ATOM 742 O O . SER A 1 96 ? 22.984 16.062 19.859 1 41.88 96 SER A O 1
ATOM 744 N N . GLU A 1 97 ? 21.969 18.188 19.984 1 48.88 97 GLU A N 1
ATOM 745 C CA . GLU A 1 97 ? 20.812 17.484 20.547 1 48.88 97 GLU A CA 1
ATOM 746 C C . GLU A 1 97 ? 19.828 17.094 19.453 1 48.88 97 GLU A C 1
ATOM 748 O O . GLU A 1 97 ? 19.344 17.953 18.719 1 48.88 97 GLU A O 1
ATOM 753 N N . ALA A 1 98 ? 20.031 15.844 18.828 1 58.66 98 ALA A N 1
ATOM 754 C CA . ALA A 1 98 ? 19.281 14.789 18.156 1 58.66 98 ALA A CA 1
ATOM 755 C C . ALA A 1 98 ? 17.797 14.844 18.531 1 58.66 98 ALA A C 1
ATOM 757 O O . ALA A 1 98 ? 17.062 13.875 18.328 1 58.66 98 ALA A O 1
ATOM 758 N N . ASP A 1 99 ? 17.391 16.062 18.969 1 78.06 99 ASP A N 1
ATOM 759 C CA . ASP A 1 99 ? 16.062 15.961 19.531 1 78.06 99 ASP A CA 1
ATOM 760 C C . ASP A 1 99 ? 14.984 16.25 18.484 1 78.06 99 ASP A C 1
ATOM 762 O O . ASP A 1 99 ? 15.062 17.266 17.781 1 78.06 99 ASP A O 1
ATOM 766 N N . ILE A 1 100 ? 14.258 15.492 18.203 1 87.44 100 ILE A N 1
ATOM 767 C CA . ILE A 1 100 ? 13.078 15.562 17.344 1 87.44 100 ILE A CA 1
ATOM 768 C C . ILE A 1 100 ? 11.828 15.273 18.188 1 87.44 100 ILE A C 1
ATOM 770 O O . ILE A 1 100 ? 11.828 14.375 19.031 1 87.44 100 ILE A O 1
ATOM 774 N N . TRP A 1 101 ? 10.914 16.234 17.984 1 89.62 101 TRP A N 1
ATOM 775 C CA . TRP A 1 101 ? 9.656 16.047 18.688 1 89.62 101 TRP A CA 1
ATOM 776 C C . TRP A 1 101 ? 8.508 15.844 17.703 1 89.62 101 TRP A C 1
ATOM 778 O O . TRP A 1 101 ? 8.516 16.391 16.609 1 89.62 101 TRP A O 1
ATOM 788 N N . LEU A 1 102 ? 7.574 15.102 18.156 1 93.38 102 LEU A N 1
ATOM 789 C CA . LEU A 1 102 ? 6.301 15.039 17.453 1 93.38 102 LEU A CA 1
ATOM 790 C C . LEU A 1 102 ? 5.52 16.328 17.625 1 93.38 102 LEU A C 1
ATOM 792 O O . LEU A 1 102 ? 5.758 17.078 18.578 1 93.38 102 LEU A O 1
ATOM 796 N N . VAL A 1 103 ? 4.637 16.609 16.734 1 95.56 103 VAL A N 1
ATOM 797 C CA . VAL A 1 103 ? 3.84 17.828 16.797 1 95.56 103 VAL A CA 1
ATOM 798 C C . VAL A 1 103 ? 3.018 17.844 18.094 1 95.56 103 VAL A C 1
ATOM 800 O O . VAL A 1 103 ? 2.926 18.859 18.766 1 95.56 103 VAL A O 1
ATOM 803 N N . SER A 1 104 ? 2.406 16.703 18.422 1 95.38 104 SER A N 1
ATOM 804 C CA . SER A 1 104 ? 1.63 16.609 19.656 1 95.38 104 SER A CA 1
ATOM 805 C C . SER A 1 104 ? 2.496 16.891 20.891 1 95.38 104 SER A C 1
ATOM 807 O O . SER A 1 104 ? 2.033 17.5 21.844 1 95.38 104 SER A O 1
ATOM 809 N N . GLU A 1 105 ? 3.732 16.438 20.844 1 93.31 105 GLU A N 1
ATOM 810 C CA . GLU A 1 105 ? 4.672 16.719 21.922 1 93.31 105 GLU A CA 1
ATOM 811 C C . GLU A 1 105 ? 4.969 18.219 22.016 1 93.31 105 GLU A C 1
ATOM 813 O O . GLU A 1 105 ? 5.051 18.781 23.109 1 93.31 105 GLU A O 1
ATOM 818 N N . GLU A 1 106 ? 5.152 18.781 20.875 1 94.81 106 GLU A N 1
ATOM 819 C CA . GLU A 1 106 ? 5.398 20.219 20.844 1 94.81 106 GLU A CA 1
ATOM 820 C C . GLU A 1 106 ? 4.199 21 21.375 1 94.81 106 GLU A C 1
ATOM 822 O O . GLU A 1 106 ? 4.367 21.969 22.109 1 94.81 106 GLU A O 1
ATOM 827 N N . ILE A 1 107 ? 3.012 20.609 21.016 1 95.81 107 ILE A N 1
ATOM 828 C CA . ILE A 1 107 ? 1.794 21.234 21.516 1 95.81 107 ILE A CA 1
ATOM 829 C C . ILE A 1 107 ? 1.747 21.125 23.047 1 95.81 107 ILE A C 1
ATOM 831 O O . ILE A 1 107 ? 1.517 22.125 23.734 1 95.81 107 ILE A O 1
ATOM 835 N N . ARG A 1 108 ? 2.012 19.969 23.531 1 94.81 108 ARG A N 1
ATOM 836 C CA . ARG A 1 108 ? 2.008 19.766 24.984 1 94.81 108 ARG A CA 1
ATOM 837 C C . ARG A 1 108 ? 3.084 20.594 25.656 1 94.81 108 ARG A C 1
ATOM 839 O O . ARG A 1 108 ? 2.83 21.219 26.688 1 94.81 108 ARG A O 1
ATOM 846 N N . ARG A 1 109 ? 4.23 20.594 25.109 1 93.31 109 ARG A N 1
ATOM 847 C CA . ARG A 1 109 ? 5.371 21.297 25.688 1 93.31 109 ARG A CA 1
ATOM 848 C C . ARG A 1 109 ? 5.117 22.797 25.766 1 93.31 109 ARG A C 1
ATOM 850 O O . ARG A 1 109 ? 5.43 23.438 26.766 1 93.31 109 ARG A O 1
ATOM 857 N N . VAL A 1 110 ? 4.562 23.312 24.734 1 94.75 110 VAL A N 1
ATOM 858 C CA . VAL A 1 110 ? 4.434 24.766 24.609 1 94.75 110 VAL A CA 1
ATOM 859 C C . VAL A 1 110 ? 3.16 25.234 25.297 1 94.75 110 VAL A C 1
ATOM 861 O O . VAL A 1 110 ? 3.156 26.266 25.984 1 94.75 110 VAL A O 1
ATOM 864 N N . THR A 1 111 ? 2.049 24.484 25.234 1 95 111 THR A N 1
ATOM 865 C CA . THR A 1 111 ? 0.753 25 25.672 1 95 111 THR A CA 1
ATOM 866 C C . THR A 1 111 ? 0.271 24.266 26.922 1 95 111 THR A C 1
ATOM 868 O O . THR A 1 111 ? -0.655 24.703 27.594 1 95 111 THR A O 1
ATOM 871 N N . GLY A 1 112 ? 0.851 23.078 27.156 1 94.44 112 GLY A N 1
ATOM 872 C CA . GLY A 1 112 ? 0.411 22.266 28.266 1 94.44 112 GLY A CA 1
ATOM 873 C C . GLY A 1 112 ? -0.826 21.438 27.953 1 94.44 112 GLY A C 1
ATOM 874 O O . GLY A 1 112 ? -1.302 20.672 28.797 1 94.44 112 GLY A O 1
ATOM 875 N N . VAL A 1 113 ? -1.33 21.531 26.734 1 94.56 113 VAL A N 1
ATOM 876 C CA . VAL A 1 113 ? -2.568 20.859 26.359 1 94.56 113 VAL A CA 1
ATOM 877 C C . VAL A 1 113 ? -2.248 19.578 25.578 1 94.56 113 VAL A C 1
ATOM 879 O O . VAL A 1 113 ? -1.34 19.562 24.75 1 94.56 113 VAL A O 1
ATOM 882 N N . GLU A 1 114 ? -3.014 18.469 25.906 1 94.69 114 GLU A N 1
ATOM 883 C CA . GLU A 1 114 ? -2.889 17.234 25.156 1 94.69 114 GLU A CA 1
ATOM 884 C C . GLU A 1 114 ? -3.691 17.297 23.859 1 94.69 114 GLU A C 1
ATOM 886 O O . GLU A 1 114 ? -4.867 17.672 23.859 1 94.69 114 GLU A O 1
ATOM 891 N N . ALA A 1 115 ? -3.041 16.953 22.844 1 96.44 115 ALA A N 1
ATOM 892 C CA . ALA A 1 115 ? -3.715 17.047 21.547 1 96.44 115 ALA A CA 1
ATOM 893 C C . ALA A 1 115 ? -4.047 15.664 21 1 96.44 115 ALA A C 1
ATOM 895 O O . ALA A 1 115 ? -3.26 14.727 21.156 1 96.44 115 ALA A O 1
ATOM 896 N N . ALA A 1 116 ? -5.234 15.508 20.375 1 97.19 116 ALA A N 1
ATOM 897 C CA . ALA A 1 116 ? -5.5 14.406 19.469 1 97.19 116 ALA A CA 1
ATOM 898 C C . ALA A 1 116 ? -4.871 14.664 18.094 1 97.19 116 ALA A C 1
ATOM 900 O O . ALA A 1 116 ? -4.598 15.812 17.734 1 97.19 116 ALA A O 1
ATOM 901 N N . VAL A 1 117 ? -4.555 13.578 17.453 1 97.44 117 VAL A N 1
ATOM 902 C CA . VAL A 1 117 ? -3.914 13.727 16.156 1 97.44 117 VAL A CA 1
ATOM 903 C C . VAL A 1 117 ? -4.723 12.977 15.094 1 97.44 117 VAL A C 1
ATOM 905 O O . VAL A 1 117 ? -5.258 11.898 15.367 1 97.44 117 VAL A O 1
ATOM 908 N N . VAL A 1 118 ? -4.891 13.562 13.961 1 95.69 118 VAL A N 1
ATOM 909 C CA . VAL A 1 118 ? -5.555 12.938 12.82 1 95.69 118 VAL A CA 1
ATOM 910 C C . VAL A 1 118 ? -4.59 12.852 11.641 1 95.69 118 VAL A C 1
ATOM 912 O O . VAL A 1 118 ? -4.008 13.859 11.234 1 95.69 118 VAL A O 1
ATOM 915 N N . SER A 1 119 ? -4.383 11.68 11.188 1 95.5 119 SER A N 1
ATOM 916 C CA . SER A 1 119 ? -3.518 11.43 10.039 1 95.5 119 SER A CA 1
ATOM 917 C C . SER A 1 119 ? -4.07 10.312 9.156 1 95.5 119 SER A C 1
ATOM 919 O O . SER A 1 119 ? -4.848 9.477 9.625 1 95.5 119 SER A O 1
ATOM 921 N N . GLY A 1 120 ? -3.734 10.383 7.898 1 94.5 120 GLY A N 1
ATOM 922 C CA . GLY A 1 120 ? -4.203 9.352 6.988 1 94.5 120 GLY A CA 1
ATOM 923 C C . GLY A 1 120 ? -4.293 9.82 5.547 1 94.5 120 GLY A C 1
ATOM 924 O O . GLY A 1 120 ? -3.748 10.867 5.195 1 94.5 120 GLY A O 1
ATOM 925 N N . ALA A 1 121 ? -4.883 8.961 4.773 1 92.44 121 ALA A N 1
ATOM 926 C CA . ALA A 1 121 ? -5.02 9.219 3.346 1 92.44 121 ALA A CA 1
ATOM 927 C C . ALA A 1 121 ? -6.113 10.258 3.08 1 92.44 121 ALA A C 1
ATOM 929 O O . ALA A 1 121 ? -7.246 9.898 2.75 1 92.44 121 ALA A O 1
ATOM 930 N N . LEU A 1 122 ? -5.715 11.516 3.164 1 88.88 122 LEU A N 1
ATOM 931 C CA . LEU A 1 122 ? -6.664 12.617 3.055 1 88.88 122 LEU A CA 1
ATOM 932 C C . LEU A 1 122 ? -6.043 13.805 2.32 1 88.88 122 LEU A C 1
ATOM 934 O O . LEU A 1 122 ? -4.949 14.25 2.668 1 88.88 122 LEU A O 1
ATOM 938 N N . THR A 1 123 ? -6.703 14.18 1.252 1 86.38 123 THR A N 1
ATOM 939 C CA . THR A 1 123 ? -6.383 15.461 0.641 1 86.38 123 THR A CA 1
ATOM 940 C C . THR A 1 123 ? -7.5 16.469 0.886 1 86.38 123 THR A C 1
ATOM 942 O O . THR A 1 123 ? -8.68 16.109 0.906 1 86.38 123 THR A O 1
ATOM 945 N N . ALA A 1 124 ? -7.074 17.703 1.028 1 86.06 124 ALA A N 1
ATOM 946 C CA . ALA A 1 124 ? -8.07 18.75 1.261 1 86.06 124 ALA A CA 1
ATOM 947 C C . ALA A 1 124 ? -9.047 18.844 0.096 1 86.06 124 ALA A C 1
ATOM 949 O O . ALA A 1 124 ? -10.258 18.969 0.303 1 86.06 124 ALA A O 1
ATOM 950 N N . ARG A 1 125 ? -8.578 18.734 -1.063 1 86.06 125 ARG A N 1
ATOM 951 C CA . ARG A 1 125 ? -9.43 18.828 -2.246 1 86.06 125 ARG A CA 1
ATOM 952 C C . ARG A 1 125 ? -10.398 17.641 -2.322 1 86.06 125 ARG A C 1
ATOM 954 O O . ARG A 1 125 ? -11.57 17.812 -2.654 1 86.06 125 ARG A O 1
ATOM 961 N N . GLY A 1 126 ? -9.836 16.469 -2.068 1 87.31 126 GLY A N 1
ATOM 962 C CA . GLY A 1 126 ? -10.695 15.289 -2.062 1 87.31 126 GLY A CA 1
ATOM 963 C C . GLY A 1 126 ? -11.812 15.375 -1.039 1 87.31 126 GLY A C 1
ATOM 964 O O . GLY A 1 126 ? -12.945 15 -1.324 1 87.31 126 GLY A O 1
ATOM 965 N N . LEU A 1 127 ? -11.445 15.859 0.095 1 86.94 127 LEU A N 1
ATOM 966 C CA . LEU A 1 127 ? -12.453 16.031 1.135 1 86.94 127 LEU A CA 1
ATOM 967 C C . LEU A 1 127 ? -13.5 17.047 0.71 1 86.94 127 LEU A C 1
ATOM 969 O O . LEU A 1 127 ? -14.703 16.828 0.912 1 86.94 127 LEU A O 1
ATOM 973 N N . ALA A 1 128 ? -13.078 18.156 0.159 1 84.88 128 ALA A N 1
ATOM 974 C CA . ALA A 1 128 ? -13.969 19.219 -0.285 1 84.88 128 ALA A CA 1
ATOM 975 C C . ALA A 1 128 ? -14.93 18.719 -1.364 1 84.88 128 ALA A C 1
ATOM 977 O O . ALA A 1 128 ? -16.062 19.172 -1.456 1 84.88 128 ALA A O 1
ATOM 978 N N . LYS A 1 129 ? -14.438 17.734 -2.123 1 84.88 129 LYS A N 1
ATOM 979 C CA . LYS A 1 129 ? -15.242 17.188 -3.207 1 84.88 129 LYS A CA 1
ATOM 980 C C . LYS A 1 129 ? -16.188 16.109 -2.691 1 84.88 129 LYS A C 1
ATOM 982 O O . LYS A 1 129 ? -17 15.57 -3.447 1 84.88 129 LYS A O 1
ATOM 987 N N . GLY A 1 130 ? -16.031 15.75 -1.438 1 86.25 130 GLY A N 1
ATOM 988 C CA . GLY A 1 130 ? -16.922 14.773 -0.843 1 86.25 130 GLY A CA 1
ATOM 989 C C . GLY A 1 130 ? -16.453 13.344 -1.031 1 86.25 130 GLY A C 1
ATOM 990 O O . GLY A 1 130 ? -17.266 12.414 -0.942 1 86.25 130 GLY A O 1
ATOM 991 N N . GLU A 1 131 ? -15.219 13.156 -1.337 1 90.81 131 GLU A N 1
ATOM 992 C CA . GLU A 1 131 ? -14.703 11.797 -1.475 1 90.81 131 GLU A CA 1
ATOM 993 C C . GLU A 1 131 ? -14.875 11.008 -0.181 1 90.81 131 GLU A C 1
ATOM 995 O O . GLU A 1 131 ? -14.766 11.562 0.913 1 90.81 131 GLU A O 1
ATOM 1000 N N . PHE A 1 132 ? -15.266 9.688 -0.331 1 92.62 132 PHE A N 1
ATOM 1001 C CA . PHE A 1 132 ? -15.25 8.789 0.815 1 92.62 132 PHE A CA 1
ATOM 1002 C C . PHE A 1 132 ? -13.836 8.664 1.383 1 92.6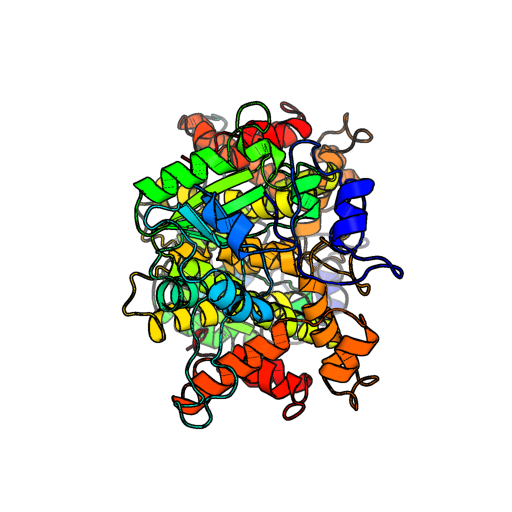2 132 PHE A C 1
ATOM 1004 O O . PHE A 1 132 ? -12.93 8.18 0.706 1 92.62 132 PHE A O 1
ATOM 1011 N N . THR A 1 133 ? -13.68 9.156 2.623 1 92.06 133 THR A N 1
ATOM 1012 C CA . THR A 1 133 ? -12.344 9.297 3.195 1 92.06 133 THR A CA 1
ATOM 1013 C C . THR A 1 133 ? -12.273 8.641 4.57 1 92.06 133 THR A C 1
ATOM 1015 O O . THR A 1 133 ? -13.203 8.773 5.375 1 92.06 133 THR A O 1
ATOM 1018 N N . GLU A 1 134 ? -11.211 7.895 4.773 1 92.75 134 GLU A N 1
ATOM 1019 C CA . GLU A 1 134 ? -10.922 7.328 6.086 1 92.75 134 GLU A CA 1
ATOM 1020 C C . GLU A 1 134 ? -9.602 7.848 6.633 1 92.75 134 GLU A C 1
ATOM 1022 O O . GLU A 1 134 ? -8.609 7.926 5.902 1 92.75 134 GLU A O 1
ATOM 1027 N N . VAL A 1 135 ? -9.617 8.211 7.91 1 94.31 135 VAL A N 1
ATOM 1028 C CA . VAL A 1 135 ? -8.383 8.648 8.555 1 94.31 135 VAL A CA 1
ATOM 1029 C C . VAL A 1 135 ? -8.258 7.992 9.93 1 94.31 135 VAL A C 1
ATOM 1031 O O . VAL A 1 135 ? -9.219 7.422 10.445 1 94.31 135 VAL A O 1
ATOM 1034 N N . THR A 1 136 ? -7.066 8.039 10.453 1 97.06 136 THR A N 1
ATOM 1035 C CA . THR A 1 136 ? -6.789 7.512 11.781 1 97.06 136 THR A CA 1
ATOM 1036 C C . THR A 1 136 ? -6.762 8.633 12.812 1 97.06 136 THR A C 1
ATOM 1038 O O . THR A 1 136 ? -6.117 9.664 12.609 1 97.06 136 THR A O 1
ATOM 1041 N N . LEU A 1 137 ? -7.48 8.398 13.875 1 96.88 137 LEU A N 1
ATOM 1042 C CA . LEU A 1 137 ? -7.5 9.305 15.016 1 96.88 137 LEU A CA 1
ATOM 1043 C C . LEU A 1 137 ? -6.668 8.758 16.172 1 96.88 137 LEU A C 1
ATOM 1045 O O . LEU A 1 137 ? -7 7.715 16.734 1 96.88 137 LEU A O 1
ATOM 1049 N N . GLY A 1 138 ? -5.535 9.461 16.438 1 97.25 138 GLY A N 1
ATOM 1050 C CA . GLY A 1 138 ? -4.773 9.164 17.641 1 97.25 138 GLY A CA 1
ATOM 1051 C C . GLY A 1 138 ? -5.164 10.023 18.828 1 97.25 138 GLY A C 1
ATOM 1052 O O . GLY A 1 138 ? -5.008 11.242 18.797 1 97.25 138 GLY A O 1
ATOM 1053 N N . ALA A 1 139 ? -5.688 9.406 19.859 1 97.19 139 ALA A N 1
ATOM 1054 C CA . ALA A 1 139 ? -6.043 10.094 21.094 1 97.19 139 ALA A CA 1
ATOM 1055 C C . ALA A 1 139 ? -5.801 9.195 22.312 1 97.19 139 ALA A C 1
ATOM 1057 O O . ALA A 1 139 ? -6.094 8 22.266 1 97.19 139 ALA A O 1
ATOM 1058 N N . ILE A 1 140 ? -5.285 9.773 23.312 1 93.25 140 ILE A N 1
ATOM 1059 C CA . ILE A 1 140 ? -4.918 8.992 24.484 1 93.25 140 ILE A CA 1
ATOM 1060 C C . ILE A 1 140 ? -6.176 8.492 25.188 1 93.25 140 ILE A C 1
ATOM 1062 O O . ILE A 1 140 ? -6.25 7.336 25.609 1 93.25 140 ILE A O 1
ATOM 1066 N N . SER A 1 141 ? -7.164 9.375 25.297 1 93.12 141 SER A N 1
ATOM 1067 C CA . SER A 1 141 ? -8.375 8.969 26 1 93.12 141 SER A CA 1
ATOM 1068 C C . SER A 1 141 ? -9.516 8.688 25.031 1 93.12 141 SER A C 1
ATOM 1070 O O . SER A 1 141 ? -9.664 9.383 24.016 1 93.12 141 SER A O 1
ATOM 1072 N N . GLU A 1 142 ? -10.297 7.723 25.359 1 94.19 142 GLU A N 1
ATOM 1073 C CA . GLU A 1 142 ? -11.469 7.367 24.578 1 94.19 142 GLU A CA 1
ATOM 1074 C C . GLU A 1 142 ? -12.477 8.516 24.531 1 94.19 142 GLU A C 1
ATOM 1076 O O . GLU A 1 142 ? -13.133 8.734 23.516 1 94.19 142 GLU A O 1
ATOM 1081 N N . GLN A 1 143 ? -12.57 9.195 25.609 1 94.06 143 GLN A N 1
ATOM 1082 C CA . GLN A 1 143 ? -13.492 10.32 25.672 1 94.06 143 GLN A CA 1
ATOM 1083 C C . GLN A 1 143 ? -13.125 11.391 24.641 1 94.06 143 GLN A C 1
ATOM 1085 O O . GLN A 1 143 ? -13.992 11.891 23.922 1 94.06 143 GLN A O 1
ATOM 1090 N N . ALA A 1 144 ? -11.883 11.734 24.625 1 93.75 144 ALA A N 1
ATOM 1091 C CA . ALA A 1 144 ? -11.414 12.703 23.641 1 93.75 144 ALA A CA 1
ATOM 1092 C C . ALA A 1 144 ? -11.68 12.211 22.219 1 93.75 144 ALA A C 1
ATOM 1094 O O . ALA A 1 144 ? -12.094 12.984 21.359 1 93.75 144 ALA A O 1
ATOM 1095 N N . ALA A 1 145 ? -11.43 10.93 22.031 1 95.69 145 ALA A N 1
ATOM 1096 C CA . ALA A 1 145 ? -11.648 10.336 20.719 1 95.69 145 ALA A CA 1
ATOM 1097 C C . ALA A 1 145 ? -13.117 10.453 20.297 1 95.69 145 ALA A C 1
ATOM 1099 O O . ALA A 1 145 ? -13.414 10.812 19.156 1 95.69 145 ALA A O 1
ATOM 1100 N N . GLU A 1 146 ? -13.977 10.133 21.203 1 94.12 146 GLU A N 1
ATOM 1101 C CA . GLU A 1 146 ? -15.406 10.195 20.922 1 94.12 146 GLU A CA 1
ATOM 1102 C C . GLU A 1 146 ? -15.844 11.617 20.578 1 94.12 146 GLU A C 1
ATOM 1104 O O . GLU A 1 146 ? -16.656 11.828 19.672 1 94.12 146 GLU A O 1
ATOM 1109 N N . GLU A 1 147 ? -15.336 12.531 21.266 1 92.62 147 GLU A N 1
ATOM 1110 C CA . GLU A 1 147 ? -15.656 13.93 21.016 1 92.62 147 GLU A CA 1
ATOM 1111 C C . GLU A 1 147 ? -15.18 14.367 19.625 1 92.62 147 GLU A C 1
ATOM 1113 O O . GLU A 1 147 ? -15.898 15.055 18.906 1 92.62 147 GLU A O 1
ATOM 1118 N N . VAL A 1 148 ? -13.992 13.961 19.281 1 93.25 148 VAL A N 1
ATOM 1119 C CA . VAL A 1 148 ? -13.445 14.312 17.984 1 93.25 148 VAL A CA 1
ATOM 1120 C C . VAL A 1 148 ? -14.281 13.664 16.875 1 93.25 148 VAL A C 1
ATOM 1122 O O . VAL A 1 148 ? -14.602 14.312 15.883 1 93.25 148 VAL A O 1
ATOM 1125 N N . LYS A 1 149 ? -14.602 12.406 17.062 1 91.25 149 LYS A N 1
ATOM 1126 C CA . LYS A 1 149 ? -15.406 11.695 16.078 1 91.25 149 LYS A CA 1
ATOM 112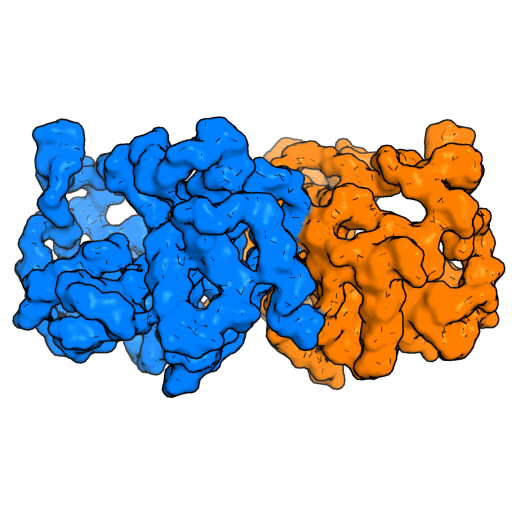7 C C . LYS A 1 149 ? -16.766 12.375 15.891 1 91.25 149 LYS A C 1
ATOM 1129 O O . LYS A 1 149 ? -17.203 12.578 14.758 1 91.25 149 LYS A O 1
ATOM 1134 N N . LYS A 1 150 ? -17.391 12.688 17 1 88.69 150 LYS A N 1
ATOM 1135 C CA . LYS A 1 150 ? -18.672 13.367 16.938 1 88.69 150 LYS A CA 1
ATOM 1136 C C . LYS A 1 150 ? -18.562 14.68 16.156 1 88.69 150 LYS A C 1
ATOM 1138 O O . LYS A 1 150 ? -19.453 15.023 15.375 1 88.69 150 LYS A O 1
ATOM 1143 N N . LEU A 1 151 ? -17.484 15.297 16.359 1 86.69 151 LEU A N 1
ATOM 1144 C CA . LEU A 1 151 ? -17.266 16.594 15.742 1 86.69 151 LEU A CA 1
ATOM 1145 C C . LEU A 1 151 ? -16.984 16.453 14.242 1 86.69 151 LEU A C 1
ATOM 1147 O O . LEU A 1 151 ? -17.594 17.156 13.43 1 86.69 151 LEU A O 1
ATOM 1151 N N . LEU A 1 152 ? -16.172 15.492 13.836 1 86.25 152 LEU A N 1
ATOM 1152 C CA . LEU A 1 152 ? -15.641 15.453 12.477 1 86.25 152 LEU A CA 1
ATOM 1153 C C . LEU A 1 152 ? -16.516 14.57 11.586 1 86.25 152 LEU A C 1
ATOM 1155 O O . LEU A 1 152 ? -16.516 14.734 10.359 1 86.25 152 LEU A O 1
ATOM 1159 N N . GLU A 1 153 ? -17.156 13.578 12.156 1 80.94 153 GLU A N 1
ATOM 1160 C CA . GLU A 1 153 ? -17.984 12.68 11.352 1 80.94 153 GLU A CA 1
ATOM 1161 C C . GLU A 1 153 ? -19.406 13.219 11.211 1 80.94 153 GLU A C 1
ATOM 1163 O O . GLU A 1 153 ? -20.203 12.68 10.445 1 80.94 153 GLU A O 1
ATOM 1168 N N . ALA A 1 154 ? -19.719 14.133 11.961 1 65.19 154 ALA A N 1
ATOM 1169 C CA . ALA A 1 154 ? -21.078 14.688 11.945 1 65.19 154 ALA A CA 1
ATOM 1170 C C . ALA A 1 154 ? -21.406 15.305 10.594 1 65.19 154 ALA A C 1
ATOM 1172 O O . ALA A 1 154 ? -20.531 15.852 9.922 1 65.19 154 ALA A O 1
ATOM 1173 N N . SER A 1 155 ? -22.547 14.875 10.047 1 57.81 155 SER A N 1
ATOM 1174 C CA . SER A 1 155 ? -23.047 15.445 8.805 1 57.81 155 SER A CA 1
ATOM 1175 C C . SER A 1 155 ? -23 16.969 8.836 1 57.81 155 SER A C 1
ATOM 1177 O O . SER A 1 155 ? -23.266 17.578 9.875 1 57.81 155 SER A O 1
ATOM 1179 N N . PRO A 1 156 ? -22.344 17.578 7.785 1 52.66 156 PRO A N 1
ATOM 1180 C CA . PRO A 1 156 ? -22.297 19.047 7.82 1 52.66 156 PRO A CA 1
ATOM 1181 C C . PRO A 1 156 ? -23.609 19.656 8.312 1 52.66 156 PRO A C 1
ATOM 1183 O O . PRO A 1 156 ? -23.594 20.75 8.906 1 52.66 156 PRO A O 1
ATOM 1186 N N . LYS A 1 157 ? -24.781 18.984 7.934 1 49.03 157 LYS A N 1
ATOM 1187 C CA . LYS A 1 157 ? -26.062 19.594 8.258 1 49.03 157 LYS A CA 1
ATOM 1188 C C . LYS A 1 157 ? -26.266 19.703 9.766 1 49.03 157 LYS A C 1
ATOM 1190 O O . LYS A 1 157 ? -27.062 20.516 10.242 1 49.03 157 LYS A O 1
ATOM 1195 N N . SER A 1 158 ? -25.703 18.938 10.477 1 42.81 158 SER A N 1
ATOM 1196 C CA . SER A 1 158 ? -26.016 18.906 11.906 1 42.81 158 SER A CA 1
ATOM 1197 C C . SER A 1 158 ? -24.922 19.578 12.727 1 42.81 158 SER A C 1
ATOM 1199 O O . SER A 1 158 ? -25.062 19.766 13.93 1 42.81 158 SER A O 1
ATOM 1201 N N . CYS A 1 159 ? -23.688 19.5 12.289 1 39.38 159 CYS A N 1
ATOM 1202 C CA . CYS A 1 159 ? -22.594 19.875 13.18 1 39.38 159 CYS A CA 1
ATOM 1203 C C . CYS A 1 159 ? -22.188 21.328 12.969 1 39.38 159 CYS A C 1
ATOM 1205 O O . CYS A 1 159 ? -22.047 21.781 11.836 1 39.38 159 CYS A O 1
ATOM 1207 N N . LEU A 1 160 ? -22.406 22.062 13.984 1 38.56 160 LEU A N 1
ATOM 1208 C CA . LEU A 1 160 ? -21.984 23.469 14.102 1 38.56 160 LEU A CA 1
ATOM 1209 C C . LEU A 1 160 ? -20.609 23.656 13.5 1 38.56 160 LEU A C 1
ATOM 1211 O O . LEU A 1 160 ? -20.281 24.766 13.047 1 38.56 160 LEU A O 1
ATOM 1215 N N . LEU A 1 161 ? -19.75 22.75 13.742 1 39.88 161 LEU A N 1
ATOM 1216 C CA . LEU A 1 161 ? -18.375 22.844 13.25 1 39.88 161 LEU A CA 1
ATOM 1217 C C . LEU A 1 161 ? -18.344 22.766 11.727 1 39.88 161 LEU A C 1
ATOM 1219 O O . LEU A 1 161 ? -17.281 22.906 11.117 1 39.88 161 LEU A O 1
ATOM 1223 N N . THR A 1 162 ? -19.469 22.453 11.227 1 40.94 162 THR A N 1
ATOM 1224 C CA . THR A 1 162 ? -19.688 22.203 9.805 1 40.94 162 THR A CA 1
ATOM 1225 C C . THR A 1 162 ? -19.203 23.391 8.969 1 40.94 162 THR A C 1
ATOM 1227 O O . THR A 1 162 ? -18.906 23.234 7.781 1 40.94 162 THR A O 1
ATOM 1230 N N . LYS A 1 163 ? -19.531 24.609 9.547 1 37.09 163 LYS A N 1
ATOM 1231 C CA . LYS A 1 163 ? -19.281 25.812 8.734 1 37.09 163 LYS A CA 1
ATOM 1232 C C . LYS A 1 163 ? -17.812 25.953 8.383 1 37.09 163 LYS A C 1
ATOM 1234 O O . LYS A 1 163 ? -17.469 26.453 7.316 1 37.09 163 LYS A O 1
ATOM 1239 N N . VAL A 1 164 ? -17.156 25.969 9.328 1 38.09 164 VAL A N 1
ATOM 1240 C CA . VAL A 1 164 ? -15.734 26.172 9.078 1 38.09 164 VAL A CA 1
ATOM 1241 C C . VAL A 1 164 ? -15.156 24.953 8.367 1 38.09 164 VAL A C 1
ATOM 1243 O O . VAL A 1 164 ? -14.367 25.094 7.426 1 38.09 164 VAL A O 1
ATOM 1246 N N . ALA A 1 165 ? -15.391 23.656 8.969 1 44.66 165 ALA A N 1
ATOM 1247 C CA . ALA A 1 165 ? -14.859 22.359 8.555 1 44.66 165 ALA A CA 1
ATOM 1248 C C . ALA A 1 165 ? -15.555 21.844 7.297 1 44.66 165 ALA A C 1
ATOM 1250 O O . ALA A 1 165 ? -15.641 20.641 7.066 1 44.66 165 ALA A O 1
ATOM 1251 N N . ALA A 1 166 ? -16.266 22.641 6.887 1 45.06 166 ALA A N 1
ATOM 1252 C CA . ALA A 1 166 ? -17.047 22.25 5.715 1 45.06 166 ALA A CA 1
ATOM 1253 C C . ALA A 1 166 ? -16.172 21.5 4.699 1 45.06 166 ALA A C 1
ATOM 1255 O O . ALA A 1 166 ? -16.656 20.625 3.988 1 45.06 166 ALA A O 1
ATOM 1256 N N . VAL A 1 167 ? -15 21.984 4.742 1 46.28 167 VAL A N 1
ATOM 1257 C CA . VAL A 1 167 ? -14.117 21.266 3.832 1 46.28 167 VAL A CA 1
ATOM 1258 C C . VAL A 1 167 ? -13.789 19.891 4.422 1 46.28 167 VAL A C 1
ATOM 1260 O O . VAL A 1 167 ? -13.578 18.922 3.684 1 46.28 167 VAL A O 1
ATOM 1263 N N . VAL A 1 168 ? -13.875 19.891 5.801 1 51.5 168 VAL A N 1
ATOM 1264 C CA . VAL A 1 168 ? -13.406 18.656 6.406 1 51.5 168 VAL A CA 1
ATOM 1265 C C . VAL A 1 168 ? -14.602 17.766 6.742 1 51.5 168 VAL A C 1
ATOM 1267 O O . VAL A 1 168 ? -14.516 16.531 6.66 1 51.5 168 VAL A O 1
ATOM 1270 N N . LEU A 1 169 ? -15.727 18.453 7.043 1 52 169 LEU A N 1
ATOM 1271 C CA . LEU A 1 169 ? -16.812 17.656 7.605 1 52 169 LEU A CA 1
ATOM 1272 C C . LEU A 1 169 ? -17.75 17.156 6.508 1 52 169 LEU A C 1
ATOM 1274 O O . LEU A 1 169 ? -18.188 17.938 5.656 1 52 169 LEU A O 1
ATOM 1278 N N . THR A 1 170 ? -17.562 16.047 6.078 1 58.94 170 THR A N 1
ATOM 1279 C CA . THR A 1 170 ? -18.5 15.406 5.168 1 58.94 170 THR A CA 1
ATOM 1280 C C . THR A 1 170 ? -18.969 14.062 5.719 1 58.94 170 THR A C 1
ATOM 1282 O O . THR A 1 170 ? -18.297 13.461 6.562 1 58.94 170 THR A O 1
ATOM 1285 N N . GLU A 1 171 ? -20.203 13.812 5.484 1 68.5 171 GLU A N 1
ATOM 1286 C CA . GLU A 1 171 ? -20.734 12.492 5.793 1 68.5 171 GLU A CA 1
ATOM 1287 C C . GLU A 1 171 ? -19.828 11.391 5.25 1 68.5 171 GLU A C 1
ATOM 1289 O O . GLU A 1 171 ? -19.938 10.234 5.66 1 68.5 171 GLU A O 1
ATOM 1294 N N . ASN A 1 172 ? -18.797 11.836 4.633 1 83.88 172 ASN A N 1
ATOM 1295 C CA . ASN A 1 172 ? -17.969 10.844 3.953 1 83.88 172 ASN A CA 1
ATOM 1296 C C . ASN A 1 172 ? -16.594 10.719 4.609 1 83.88 172 ASN A C 1
ATOM 1298 O O . ASN A 1 172 ? -15.703 10.055 4.07 1 83.88 172 ASN A O 1
ATOM 1302 N N . LEU A 1 173 ? -16.469 11.398 5.805 1 88.81 173 LEU A N 1
ATOM 1303 C CA . LEU A 1 173 ? -15.219 11.266 6.555 1 88.81 173 LEU A CA 1
ATOM 1304 C C . LEU A 1 173 ? -15.398 10.32 7.738 1 88.81 173 LEU A C 1
ATOM 1306 O O . LEU A 1 173 ? -16.234 10.562 8.617 1 88.81 173 LEU A O 1
ATOM 1310 N N . LEU A 1 174 ? -14.68 9.273 7.746 1 90.56 174 LEU A N 1
ATOM 1311 C CA . LEU A 1 174 ? -14.758 8.297 8.82 1 90.56 174 LEU A CA 1
ATOM 1312 C C . LEU A 1 174 ? -13.43 8.203 9.57 1 90.56 174 LEU A C 1
ATOM 1314 O O . LEU A 1 174 ? -12.359 8.25 8.953 1 90.56 174 LEU A O 1
ATOM 1318 N N . LEU A 1 175 ? -13.531 8.164 10.883 1 92.38 175 LEU A N 1
ATOM 1319 C CA . LEU A 1 175 ? -12.336 8.102 11.719 1 92.38 175 LEU A CA 1
ATOM 1320 C C . LEU A 1 175 ? -12.25 6.758 12.445 1 92.38 175 LEU A C 1
ATOM 1322 O O . LEU A 1 175 ? -13.25 6.266 12.969 1 92.38 175 LEU A O 1
ATOM 1326 N N . THR A 1 176 ? -11.102 6.16 12.414 1 93.5 176 THR A N 1
ATOM 1327 C CA . THR A 1 176 ? -10.773 5.02 13.266 1 93.5 176 THR A CA 1
ATOM 1328 C C . THR A 1 176 ? -9.828 5.438 14.383 1 93.5 176 THR A C 1
ATOM 1330 O O . THR A 1 176 ? -8.781 6.047 14.125 1 93.5 176 THR A O 1
ATOM 1333 N N . TRP A 1 177 ? -10.156 5.039 15.594 1 95.75 177 TRP A N 1
ATOM 1334 C CA . TRP A 1 177 ? -9.422 5.531 16.75 1 95.75 177 TRP A CA 1
ATOM 1335 C C . TRP A 1 177 ? -8.375 4.52 17.203 1 95.75 177 TRP A C 1
ATOM 1337 O O . TRP A 1 177 ? -8.609 3.309 17.156 1 95.75 177 TRP A O 1
ATOM 1347 N N . THR A 1 178 ? -7.266 5.02 17.625 1 96.25 178 THR A N 1
ATOM 1348 C CA . THR A 1 178 ? -6.258 4.277 18.359 1 96.25 178 THR A CA 1
ATOM 1349 C C . THR A 1 178 ? -5.656 5.145 19.469 1 96.25 178 THR A C 1
ATOM 1351 O O . THR A 1 178 ? -5.551 6.363 19.328 1 96.25 178 THR A O 1
ATOM 1354 N N . SER A 1 179 ? -5.254 4.516 20.578 1 95.81 179 SER A N 1
ATOM 1355 C CA . SER A 1 179 ? -4.566 5.242 21.641 1 95.81 179 SER A CA 1
ATOM 1356 C C . SER A 1 179 ? -3.09 5.438 21.312 1 95.81 179 SER A C 1
ATOM 1358 O O . SER A 1 179 ? -2.367 6.105 22.047 1 95.81 179 SER A O 1
ATOM 1360 N N . ASP A 1 180 ? -2.633 4.895 20.172 1 95.88 180 ASP A N 1
ATOM 1361 C CA . ASP A 1 180 ? -1.249 4.965 19.719 1 95.88 180 ASP A CA 1
ATOM 1362 C C . ASP A 1 180 ? -0.982 6.27 18.984 1 95.88 180 ASP A C 1
ATOM 1364 O O . ASP A 1 180 ? -0.634 6.254 17.797 1 95.88 180 ASP A O 1
ATOM 1368 N N . VAL A 1 181 ? -1.002 7.371 19.719 1 95.88 181 VAL A N 1
ATOM 1369 C CA . VAL A 1 181 ? -0.844 8.711 19.172 1 95.88 181 VAL A CA 1
ATOM 1370 C C . VAL A 1 181 ? 0.519 8.828 18.484 1 95.88 181 VAL A C 1
ATOM 1372 O O . VAL A 1 181 ? 0.633 9.414 17.406 1 95.88 181 VAL A O 1
ATOM 1375 N N . THR A 1 182 ? 1.458 8.227 19.016 1 94.88 182 THR A N 1
ATOM 1376 C CA . THR A 1 182 ? 2.842 8.32 18.578 1 94.88 182 THR A CA 1
ATOM 1377 C C . THR A 1 182 ? 2.996 7.754 17.172 1 94.88 182 THR A C 1
ATOM 1379 O O . THR A 1 182 ? 3.508 8.43 16.266 1 94.88 182 THR A O 1
ATOM 1382 N N . THR A 1 183 ? 2.533 6.555 16.953 1 96.31 183 THR A N 1
ATOM 1383 C CA . THR A 1 183 ? 2.686 5.898 15.656 1 96.31 183 THR A CA 1
ATOM 1384 C C . THR A 1 183 ? 1.882 6.633 14.578 1 96.31 183 THR A C 1
ATOM 1386 O O . THR A 1 183 ? 2.322 6.738 13.438 1 96.31 183 THR A O 1
ATOM 1389 N N . VAL A 1 184 ? 0.75 7.141 14.969 1 97.06 184 VAL A N 1
ATOM 1390 C CA . VAL A 1 184 ? -0.081 7.887 14.031 1 97.06 184 VAL A CA 1
ATOM 1391 C C . VAL A 1 184 ? 0.7 9.078 13.484 1 97.06 184 VAL A C 1
ATOM 1393 O O . VAL A 1 184 ? 0.713 9.32 12.281 1 97.06 184 VAL A O 1
ATOM 1396 N N . GLU A 1 185 ? 1.397 9.758 14.328 1 95.94 185 GLU A N 1
ATOM 1397 C CA . GLU A 1 185 ? 2.152 10.938 13.93 1 95.94 185 GLU A CA 1
ATOM 1398 C C . GLU A 1 185 ? 3.402 10.555 13.141 1 95.94 185 GLU A C 1
ATOM 1400 O O . GLU A 1 185 ? 3.73 11.188 12.133 1 95.94 185 GLU A O 1
ATOM 1405 N N . ILE A 1 186 ? 4.035 9.555 13.594 1 95 186 ILE A N 1
ATOM 1406 C CA . ILE A 1 186 ? 5.273 9.117 12.953 1 95 186 ILE A CA 1
ATOM 1407 C C . ILE A 1 186 ? 4.988 8.688 11.516 1 95 186 ILE A C 1
ATOM 1409 O O . ILE A 1 186 ? 5.75 9.008 10.602 1 95 186 ILE A O 1
ATOM 1413 N N . CYS A 1 187 ? 3.91 7.965 11.328 1 95.69 187 CYS A N 1
ATOM 1414 C CA . CYS A 1 187 ? 3.535 7.527 9.992 1 95.69 187 CYS A CA 1
ATOM 1415 C C . CYS A 1 187 ? 3.387 8.719 9.047 1 95.69 187 CYS A C 1
ATOM 1417 O O . CYS A 1 187 ? 3.916 8.703 7.938 1 95.69 187 CYS A O 1
ATOM 1419 N N . GLY A 1 188 ? 2.744 9.711 9.531 1 93.38 188 GLY A N 1
ATOM 1420 C CA . GLY A 1 188 ? 2.541 10.891 8.711 1 93.38 188 GLY A CA 1
ATOM 1421 C C . GLY A 1 188 ? 3.834 11.602 8.359 1 93.38 188 GLY A C 1
ATOM 1422 O O . GLY A 1 188 ? 3.973 12.141 7.258 1 93.38 188 GLY A O 1
ATOM 1423 N N . ALA A 1 189 ? 4.734 11.555 9.25 1 94.38 189 ALA A N 1
ATOM 1424 C CA . ALA A 1 189 ? 6.004 12.25 9.047 1 94.38 189 ALA A CA 1
ATOM 1425 C C . ALA A 1 189 ? 6.922 11.461 8.125 1 94.38 189 ALA A C 1
ATOM 1427 O O . ALA A 1 189 ? 7.449 12 7.148 1 94.38 189 ALA A O 1
ATOM 1428 N N . LEU A 1 190 ? 7.047 10.188 8.352 1 96.31 190 LEU A N 1
ATOM 1429 C CA . LEU A 1 190 ? 8.078 9.391 7.711 1 96.31 190 LEU A CA 1
ATOM 1430 C C . LEU A 1 190 ? 7.66 8.984 6.301 1 96.31 190 LEU A C 1
ATOM 1432 O O . LEU A 1 190 ? 8.5 8.594 5.484 1 96.31 190 LEU A O 1
ATOM 1436 N N . LYS A 1 191 ? 6.383 9.062 6.008 1 94.44 191 LYS A N 1
ATOM 1437 C CA . LYS A 1 191 ? 5.922 8.766 4.652 1 94.44 191 LYS A CA 1
ATOM 1438 C C . LYS A 1 191 ? 6.613 9.656 3.627 1 94.44 191 LYS A C 1
ATOM 1440 O O . LYS A 1 191 ? 6.812 9.25 2.48 1 94.44 191 LYS A O 1
ATOM 1445 N N . ASN A 1 192 ? 7.008 10.844 4.039 1 94.12 192 ASN A N 1
ATOM 1446 C CA . ASN A 1 192 ? 7.648 11.797 3.141 1 94.12 192 ASN A CA 1
ATOM 1447 C C . ASN A 1 192 ? 9 11.281 2.648 1 94.12 192 ASN A C 1
ATOM 1449 O O . ASN A 1 192 ? 9.383 11.531 1.503 1 94.12 192 ASN A O 1
ATOM 1453 N N . ILE A 1 193 ? 9.688 10.594 3.516 1 97.25 193 ILE A N 1
ATOM 1454 C CA . ILE A 1 193 ? 10.961 10 3.123 1 97.25 193 ILE A CA 1
ATOM 1455 C C . ILE A 1 193 ? 10.711 8.891 2.104 1 97.25 193 ILE A C 1
ATOM 1457 O O . ILE A 1 193 ? 11.422 8.789 1.1 1 97.25 193 ILE A O 1
ATOM 1461 N N . LEU A 1 194 ? 9.703 8.102 2.34 1 96.56 194 LEU A N 1
ATOM 1462 C CA . LEU A 1 194 ? 9.375 7 1.444 1 96.56 194 LEU A CA 1
ATOM 1463 C C . LEU A 1 194 ? 8.953 7.52 0.075 1 96.56 194 LEU A C 1
ATOM 1465 O O . LEU A 1 194 ? 9.234 6.887 -0.947 1 96.56 194 LEU A O 1
ATOM 1469 N N . SER A 1 195 ? 8.297 8.664 0.092 1 95.31 195 SER A N 1
ATOM 1470 C CA . SER A 1 195 ? 7.883 9.258 -1.176 1 95.31 195 SER A CA 1
ATOM 1471 C C . SER A 1 195 ? 9.094 9.656 -2.016 1 95.31 195 SER A C 1
ATOM 1473 O O . SER A 1 195 ? 9.094 9.484 -3.236 1 95.31 195 SER A O 1
ATOM 1475 N N . VAL A 1 196 ? 10.086 10.172 -1.374 1 96.81 196 VAL A N 1
ATOM 1476 C CA . VAL A 1 196 ? 11.312 10.5 -2.09 1 96.81 196 VAL A CA 1
ATOM 1477 C C . VAL A 1 196 ? 11.953 9.227 -2.643 1 96.81 196 VAL A C 1
ATOM 1479 O O . VAL A 1 196 ? 12.367 9.188 -3.803 1 96.81 196 VAL A O 1
ATOM 1482 N N . ALA A 1 197 ? 12 8.195 -1.819 1 97.25 197 ALA A N 1
ATOM 1483 C CA . ALA A 1 197 ? 12.578 6.922 -2.238 1 97.25 197 ALA A CA 1
ATOM 1484 C C . ALA A 1 197 ? 11.844 6.359 -3.453 1 97.25 197 ALA A C 1
ATOM 1486 O O . ALA A 1 197 ? 12.469 5.883 -4.402 1 97.25 197 ALA A O 1
ATOM 1487 N N . ALA A 1 198 ? 10.555 6.41 -3.414 1 94.94 198 ALA A N 1
ATOM 1488 C CA . ALA A 1 198 ? 9.75 5.953 -4.543 1 94.94 198 ALA A CA 1
ATOM 1489 C C . ALA A 1 198 ? 10.07 6.75 -5.805 1 94.94 198 ALA A C 1
ATOM 1491 O O . ALA A 1 198 ? 10.141 6.188 -6.898 1 94.94 198 ALA A O 1
ATOM 1492 N N . GLY A 1 199 ? 10.227 8.062 -5.621 1 95.25 199 GLY A N 1
ATOM 1493 C CA . GLY A 1 199 ? 10.617 8.906 -6.738 1 95.25 199 GLY A CA 1
ATOM 1494 C C . GLY A 1 199 ? 11.953 8.516 -7.34 1 95.25 199 GLY A C 1
ATOM 1495 O O . GLY A 1 199 ? 12.117 8.539 -8.562 1 95.25 199 GLY A O 1
ATOM 1496 N N . ILE A 1 200 ? 12.875 8.203 -6.465 1 96.88 200 ILE A N 1
ATOM 1497 C CA . ILE A 1 200 ? 14.195 7.777 -6.926 1 96.88 200 ILE A CA 1
ATOM 1498 C C . ILE A 1 200 ? 14.055 6.512 -7.77 1 96.88 200 ILE A C 1
ATOM 1500 O O . ILE A 1 200 ? 14.641 6.418 -8.852 1 96.88 200 ILE A O 1
ATOM 1504 N N . VAL A 1 201 ? 13.273 5.594 -7.371 1 95.5 201 VAL A N 1
ATOM 1505 C CA . VAL A 1 201 ? 13.039 4.352 -8.094 1 95.5 201 VAL A CA 1
ATOM 1506 C C . VAL A 1 201 ? 12.43 4.652 -9.461 1 95.5 201 VAL A C 1
ATOM 1508 O O . VAL A 1 201 ? 12.836 4.078 -10.469 1 95.5 201 VAL A O 1
ATOM 1511 N N . ASP A 1 202 ? 11.469 5.543 -9.484 1 93.62 202 ASP A N 1
ATOM 1512 C CA . ASP A 1 202 ? 10.828 5.941 -10.734 1 93.62 202 ASP A CA 1
ATOM 1513 C C . ASP A 1 202 ? 11.844 6.562 -11.695 1 93.62 202 ASP A C 1
ATOM 1515 O O . ASP A 1 202 ? 11.867 6.227 -12.883 1 93.62 202 ASP A O 1
ATOM 1519 N N . GLY A 1 203 ? 12.602 7.441 -11.148 1 94.62 203 GLY A N 1
ATOM 1520 C CA . GLY A 1 203 ? 13.578 8.133 -11.969 1 94.62 203 GLY A CA 1
ATOM 1521 C C . GLY A 1 203 ? 14.617 7.199 -12.57 1 94.62 203 GLY A C 1
ATOM 1522 O O . GLY A 1 203 ? 15.078 7.406 -13.695 1 94.62 203 GLY A O 1
ATOM 1523 N N . LEU A 1 204 ? 14.945 6.215 -11.82 1 95.62 204 LEU A N 1
ATOM 1524 C CA . LEU A 1 204 ? 15.93 5.238 -12.266 1 95.62 204 LEU A CA 1
ATOM 1525 C C . LEU A 1 204 ? 15.281 4.164 -13.133 1 95.62 204 LEU A C 1
ATOM 1527 O O . LEU A 1 204 ? 15.969 3.287 -13.664 1 95.62 204 LEU A O 1
ATOM 1531 N N . LYS A 1 205 ? 13.953 4.18 -13.211 1 93.94 205 LYS A N 1
ATOM 1532 C CA . LYS A 1 205 ? 13.188 3.232 -14.008 1 93.94 205 LYS A CA 1
ATOM 1533 C C . LYS A 1 205 ? 13.461 1.795 -13.578 1 93.94 205 LYS A C 1
ATOM 1535 O O . LYS A 1 205 ? 13.742 0.935 -14.414 1 93.94 205 LYS A O 1
ATOM 1540 N N . LEU A 1 206 ? 13.367 1.615 -12.305 1 93.56 206 LEU A N 1
ATOM 1541 C CA . LEU A 1 206 ? 13.773 0.325 -11.758 1 93.56 206 LEU A CA 1
ATOM 1542 C C . LEU A 1 206 ? 12.609 -0.656 -11.758 1 93.56 206 LEU A C 1
ATOM 1544 O O . LEU A 1 206 ? 12.781 -1.836 -11.445 1 93.56 206 LEU A O 1
ATOM 1548 N N . GLY A 1 207 ? 11.367 -0.234 -12.039 1 91.06 207 GLY A N 1
ATOM 1549 C CA . GLY A 1 207 ? 10.242 -1.139 -12.227 1 91.06 207 GLY A CA 1
ATOM 1550 C C . GLY A 1 207 ? 9.367 -1.273 -10.992 1 91.06 207 GLY A C 1
ATOM 1551 O O . GLY A 1 207 ? 9.734 -0.808 -9.914 1 91.06 207 GLY A O 1
ATOM 1552 N N . ALA A 1 208 ? 8.266 -1.926 -11.156 1 90.69 208 ALA A N 1
ATOM 1553 C CA . ALA A 1 208 ? 7.215 -1.987 -10.141 1 90.69 208 ALA A CA 1
ATOM 1554 C C . ALA A 1 208 ? 7.605 -2.932 -9.008 1 90.69 208 ALA A C 1
ATOM 1556 O O . ALA A 1 208 ? 7.25 -2.701 -7.852 1 90.69 208 ALA A O 1
ATOM 1557 N N . ASN A 1 209 ? 8.344 -4.051 -9.344 1 92.5 209 ASN A N 1
ATOM 1558 C CA . ASN A 1 209 ? 8.789 -4.93 -8.273 1 92.5 209 ASN A CA 1
ATOM 1559 C C . ASN A 1 209 ? 9.672 -4.188 -7.27 1 92.5 209 ASN A C 1
ATOM 1561 O O . ASN A 1 209 ? 9.477 -4.301 -6.059 1 92.5 209 ASN A O 1
ATOM 1565 N N . THR A 1 210 ? 10.555 -3.406 -7.824 1 94.06 210 THR A N 1
ATOM 1566 C CA . THR A 1 210 ? 11.492 -2.664 -6.996 1 94.06 210 THR A CA 1
ATOM 1567 C C . THR A 1 210 ? 10.773 -1.601 -6.172 1 94.06 210 THR A C 1
ATOM 1569 O O . THR A 1 210 ? 11.023 -1.462 -4.973 1 94.06 210 THR A O 1
ATOM 1572 N N . LYS A 1 211 ? 9.906 -0.879 -6.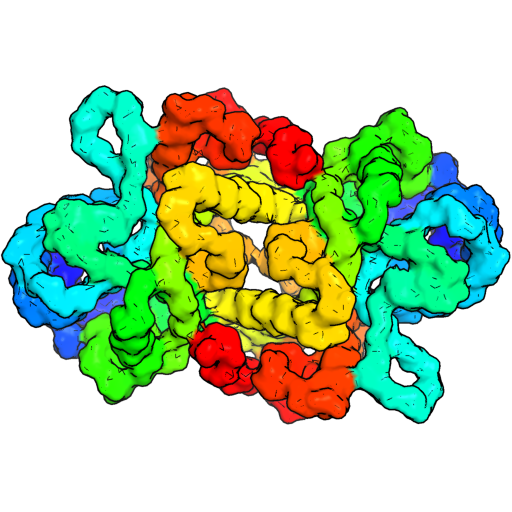82 1 93.81 211 LYS A N 1
ATOM 1573 C CA . LYS A 1 211 ? 9.172 0.171 -6.117 1 93.81 211 LYS A CA 1
ATOM 1574 C C . LYS A 1 211 ? 8.367 -0.402 -4.953 1 93.81 211 LYS A C 1
ATOM 1576 O O . LYS A 1 211 ? 8.352 0.171 -3.863 1 93.81 211 LYS A O 1
ATOM 1581 N N . SER A 1 212 ? 7.73 -1.518 -5.188 1 93.94 212 SER A N 1
ATOM 1582 C CA . SER A 1 212 ? 6.953 -2.176 -4.141 1 93.94 212 SER A CA 1
ATOM 1583 C C . SER A 1 212 ? 7.852 -2.639 -2.996 1 93.94 212 SER A C 1
ATOM 1585 O O . SER A 1 212 ? 7.477 -2.533 -1.826 1 93.94 212 SER A O 1
ATOM 1587 N N . ALA A 1 213 ? 9.008 -3.145 -3.342 1 94.38 213 ALA A N 1
ATOM 1588 C CA . ALA A 1 213 ? 9.961 -3.582 -2.324 1 94.38 213 ALA A CA 1
ATOM 1589 C C . ALA A 1 213 ? 10.414 -2.412 -1.457 1 94.38 213 ALA A C 1
ATOM 1591 O O . ALA A 1 213 ? 10.516 -2.541 -0.235 1 94.38 213 ALA A O 1
ATOM 1592 N N . ILE A 1 214 ? 10.633 -1.308 -2.072 1 93.81 214 ILE A N 1
ATOM 1593 C CA . ILE A 1 214 ? 11.117 -0.118 -1.375 1 93.81 214 ILE A CA 1
ATOM 1594 C C . ILE A 1 214 ? 10.047 0.371 -0.398 1 93.81 214 ILE A C 1
ATOM 1596 O O . ILE A 1 214 ? 10.359 0.756 0.731 1 93.81 214 ILE A O 1
ATOM 1600 N N . ILE A 1 215 ? 8.836 0.33 -0.834 1 91.75 215 ILE A N 1
ATOM 1601 C CA . ILE A 1 215 ? 7.734 0.765 0.021 1 91.75 215 ILE A CA 1
ATOM 1602 C C . ILE A 1 215 ? 7.633 -0.153 1.237 1 91.75 215 ILE A C 1
ATOM 1604 O O . ILE A 1 215 ? 7.48 0.317 2.367 1 91.75 215 ILE A O 1
ATOM 1608 N N . ARG A 1 216 ? 7.727 -1.386 1.033 1 94.19 216 ARG A N 1
ATOM 1609 C CA . ARG A 1 216 ? 7.648 -2.346 2.129 1 94.19 216 ARG A CA 1
ATOM 1610 C C . ARG A 1 216 ? 8.812 -2.172 3.094 1 94.19 216 ARG A C 1
ATOM 1612 O O . ARG A 1 216 ? 8.633 -2.205 4.312 1 94.19 216 ARG A O 1
ATOM 1619 N N . LEU A 1 217 ? 9.984 -2.059 2.564 1 95.5 217 LEU A N 1
ATOM 1620 C CA . LEU A 1 217 ? 11.156 -1.857 3.406 1 95.5 217 LEU A CA 1
ATOM 1621 C C . LEU A 1 217 ? 11.047 -0.561 4.199 1 95.5 217 LEU A C 1
ATOM 1623 O O . LEU A 1 217 ? 11.453 -0.501 5.363 1 95.5 217 LEU A O 1
ATOM 1627 N N . GLY A 1 218 ? 10.516 0.447 3.518 1 95.75 218 GLY A N 1
ATOM 1628 C CA . GLY A 1 218 ? 10.258 1.695 4.219 1 95.75 218 GLY A CA 1
ATOM 1629 C C . GLY A 1 218 ? 9.273 1.547 5.359 1 95.75 218 GLY A C 1
ATOM 1630 O O . GLY A 1 218 ? 9.469 2.109 6.438 1 95.75 218 GLY A O 1
ATOM 1631 N N . LEU A 1 219 ? 8.234 0.806 5.082 1 95.12 219 LEU A N 1
ATOM 1632 C CA . LEU A 1 219 ? 7.246 0.537 6.121 1 95.12 219 LEU A CA 1
ATOM 1633 C C . LEU A 1 219 ? 7.875 -0.219 7.289 1 95.12 219 LEU A C 1
ATOM 1635 O O . LEU A 1 219 ? 7.555 0.044 8.445 1 95.12 219 LEU A O 1
ATOM 1639 N N . TYR A 1 220 ? 8.711 -1.131 6.988 1 95.25 220 TYR A N 1
ATOM 1640 C CA . TYR A 1 220 ? 9.445 -1.855 8.023 1 95.25 220 TYR A CA 1
ATOM 1641 C C . TYR A 1 220 ? 10.281 -0.903 8.867 1 95.25 220 TYR A C 1
ATOM 1643 O O . TYR A 1 220 ? 10.234 -0.952 10.102 1 95.25 220 TYR A O 1
ATOM 1651 N N . GLU A 1 221 ? 11.031 -0.038 8.227 1 97.12 221 GLU A N 1
ATOM 1652 C CA . GLU A 1 221 ? 11.875 0.909 8.953 1 97.12 221 GLU A CA 1
ATOM 1653 C C . GLU A 1 221 ? 11.031 1.864 9.789 1 97.12 221 GLU A C 1
ATOM 1655 O O . GLU A 1 221 ? 11.43 2.24 10.898 1 97.12 221 GLU A O 1
ATOM 1660 N N . MET A 1 222 ? 9.875 2.221 9.281 1 96.12 222 MET A N 1
ATOM 1661 C CA . MET A 1 222 ? 8.961 3.061 10.039 1 96.12 222 MET A CA 1
ATOM 1662 C C . MET A 1 222 ? 8.547 2.375 11.336 1 96.12 222 MET A C 1
ATOM 1664 O O . MET A 1 222 ? 8.578 2.988 12.406 1 96.12 222 MET A O 1
ATOM 1668 N N . GLY A 1 223 ? 8.125 1.145 11.203 1 94.5 223 GLY A N 1
ATOM 1669 C CA . GLY A 1 223 ? 7.742 0.387 12.383 1 94.5 223 GLY A CA 1
ATOM 1670 C C . GLY A 1 223 ? 8.867 0.235 13.383 1 94.5 223 GLY A C 1
ATOM 1671 O O . GLY A 1 223 ? 8.664 0.392 14.594 1 94.5 223 GLY A O 1
ATOM 1672 N N . GLN A 1 224 ? 10.062 -0.058 12.891 1 94.69 224 GLN A N 1
ATOM 1673 C CA . GLN A 1 224 ? 11.227 -0.202 13.766 1 94.69 224 GLN A CA 1
ATOM 1674 C C . GLN A 1 224 ? 11.562 1.116 14.453 1 94.69 224 GLN A C 1
ATOM 1676 O O . GLN A 1 224 ? 11.945 1.128 15.625 1 94.69 224 GLN A O 1
ATOM 1681 N N . TYR A 1 225 ? 11.477 2.131 13.711 1 95.19 225 TYR A N 1
ATOM 1682 C CA . TYR A 1 225 ? 11.727 3.453 14.273 1 95.19 225 TYR A CA 1
ATOM 1683 C C . TYR A 1 225 ? 10.766 3.752 15.414 1 95.19 225 TYR A C 1
ATOM 1685 O O . TYR A 1 225 ? 11.172 4.227 16.484 1 95.19 225 TYR A O 1
ATOM 1693 N N . CYS A 1 226 ? 9.461 3.488 15.195 1 92.94 226 CYS A N 1
ATOM 1694 C CA . CYS A 1 226 ? 8.461 3.674 16.25 1 92.94 226 CYS A CA 1
ATOM 1695 C C . CYS A 1 226 ? 8.82 2.863 17.484 1 92.94 226 CYS A C 1
ATOM 1697 O O . CYS A 1 226 ? 8.805 3.389 18.594 1 92.94 226 CYS A O 1
ATOM 1699 N N . ARG A 1 227 ? 9.156 1.684 17.281 1 90.75 227 ARG A N 1
ATOM 1700 C CA . ARG A 1 227 ? 9.406 0.756 18.375 1 90.75 227 ARG A CA 1
ATOM 1701 C C . ARG A 1 227 ? 10.672 1.144 19.141 1 90.75 227 ARG A C 1
ATOM 1703 O O . ARG A 1 227 ? 10.688 1.129 20.375 1 90.75 227 ARG A O 1
ATOM 1710 N N . TYR A 1 228 ? 11.688 1.531 18.422 1 90.69 228 TYR A N 1
ATOM 1711 C CA . TYR A 1 228 ? 12.977 1.76 19.047 1 90.69 228 TYR A CA 1
ATOM 1712 C C . TYR A 1 228 ? 13.055 3.156 19.656 1 90.69 228 TYR A C 1
ATOM 1714 O O . TYR A 1 228 ? 13.539 3.33 20.781 1 90.69 228 TYR A O 1
ATOM 1722 N N . MET A 1 229 ? 12.594 4.152 18.891 1 89.94 229 MET A N 1
ATOM 1723 C CA . MET A 1 229 ? 12.75 5.539 19.328 1 89.94 229 MET A CA 1
ATOM 1724 C C . MET A 1 229 ? 11.664 5.93 20.312 1 89.94 229 MET A C 1
ATOM 1726 O O . MET A 1 229 ? 11.875 6.805 21.156 1 89.94 229 MET A O 1
ATOM 1730 N N . TYR A 1 230 ? 10.523 5.254 20.203 1 87.31 230 TYR A N 1
ATOM 1731 C CA . TYR A 1 230 ? 9.383 5.656 21.016 1 87.31 230 TYR A CA 1
ATOM 1732 C C . TYR A 1 230 ? 8.82 4.473 21.797 1 87.31 230 TYR A C 1
ATOM 1734 O O . TYR A 1 230 ? 7.629 4.438 22.094 1 87.31 230 TYR A O 1
ATOM 1742 N N . GLY A 1 231 ? 9.602 3.543 22.016 1 76.88 231 GLY A N 1
ATOM 1743 C CA . GLY A 1 231 ? 9.211 2.314 22.688 1 76.88 231 GLY A CA 1
ATOM 1744 C C . GLY A 1 231 ? 8.609 2.553 24.062 1 76.88 231 GLY A C 1
ATOM 1745 O O . GLY A 1 231 ? 7.879 1.704 24.578 1 76.88 231 GLY A O 1
ATOM 1746 N N . LYS A 1 232 ? 8.945 3.652 24.609 1 77.69 232 LYS A N 1
ATOM 1747 C CA . LYS A 1 232 ? 8.375 3.965 25.922 1 77.69 232 LYS A CA 1
ATOM 1748 C C . LYS A 1 232 ? 6.875 4.223 25.828 1 77.69 232 LYS A C 1
ATOM 1750 O O . LYS A 1 232 ? 6.168 4.199 26.828 1 77.69 232 LYS A O 1
ATOM 1755 N N . TYR A 1 233 ? 6.535 4.453 24.688 1 79.62 233 TYR A N 1
ATOM 1756 C CA . TYR A 1 233 ? 5.113 4.641 24.438 1 79.62 233 TYR A CA 1
ATOM 1757 C C . TYR A 1 233 ? 4.473 3.352 23.938 1 79.62 233 TYR A C 1
ATOM 1759 O O . TYR A 1 233 ? 5.172 2.395 23.594 1 79.62 233 TYR A O 1
ATOM 1767 N N . ASP A 1 234 ? 3.191 3.135 24.031 1 83.38 234 ASP A N 1
ATOM 1768 C CA . ASP A 1 234 ? 2.479 1.931 23.625 1 83.38 234 ASP A CA 1
ATOM 1769 C C . ASP A 1 234 ? 2.268 1.914 22.109 1 83.38 234 ASP A C 1
ATOM 1771 O O . ASP A 1 234 ? 1.131 1.953 21.641 1 83.38 234 ASP A O 1
ATOM 1775 N N . THR A 1 235 ? 3.4 1.884 21.406 1 89.62 235 THR A N 1
ATOM 1776 C CA . THR A 1 235 ? 3.34 1.818 19.953 1 89.62 235 THR A CA 1
ATOM 1777 C C . THR A 1 235 ? 2.969 0.413 19.484 1 89.62 235 THR A C 1
ATOM 1779 O O . THR A 1 235 ? 3.348 -0.575 20.125 1 89.62 235 THR A O 1
ATOM 1782 N N . ARG A 1 236 ? 2.184 0.346 18.438 1 91.44 236 ARG A N 1
ATOM 1783 C CA . ARG A 1 236 ? 1.7 -0.933 17.922 1 91.44 236 ARG A CA 1
ATOM 1784 C C . ARG A 1 236 ? 1.938 -1.046 16.422 1 91.44 236 ARG A C 1
ATOM 1786 O O . ARG A 1 236 ? 1.614 -0.128 15.664 1 91.44 236 ARG A O 1
ATOM 1793 N N . GLN A 1 237 ? 2.398 -2.232 16.016 1 90.56 237 GLN A N 1
ATOM 1794 C CA . GLN A 1 237 ? 2.605 -2.498 14.594 1 90.56 237 GLN A CA 1
ATOM 1795 C C . GLN A 1 237 ? 1.285 -2.461 13.836 1 90.56 237 GLN A C 1
ATOM 1797 O O . GLN A 1 237 ? 1.252 -2.086 12.656 1 90.56 237 GLN A O 1
ATOM 1802 N N . SER A 1 238 ? 0.25 -2.783 14.523 1 92.06 238 SER A N 1
ATOM 1803 C CA . SER A 1 238 ? -1.068 -2.824 13.898 1 92.06 238 SER A CA 1
ATOM 1804 C C . SER A 1 238 ? -1.505 -1.438 13.438 1 92.06 238 SER A C 1
ATOM 1806 O O . SER A 1 238 ? -2.318 -1.31 12.516 1 92.06 238 SER A O 1
ATOM 1808 N N . THR A 1 239 ? -0.967 -0.372 14.07 1 95.38 239 THR A N 1
ATOM 1809 C CA . THR A 1 239 ? -1.312 0.991 13.688 1 95.38 239 THR A CA 1
ATOM 1810 C C . THR A 1 239 ? -0.793 1.302 12.281 1 95.38 239 THR A C 1
ATOM 1812 O O . THR A 1 239 ? -1.381 2.111 11.562 1 95.38 239 THR A O 1
ATOM 1815 N N . LEU A 1 240 ? 0.238 0.556 11.859 1 96.19 240 LEU A N 1
ATOM 1816 C CA . LEU A 1 240 ? 0.788 0.749 10.523 1 96.19 240 LEU A CA 1
ATOM 1817 C C . LEU A 1 240 ? -0.208 0.302 9.461 1 96.19 240 LEU A C 1
ATOM 1819 O O . LEU A 1 240 ? -0.117 0.725 8.305 1 96.19 240 LEU A O 1
ATOM 1823 N N . LEU A 1 241 ? -1.148 -0.551 9.805 1 95.38 241 LEU A N 1
ATOM 1824 C CA . LEU A 1 241 ? -2.125 -1.089 8.867 1 95.38 241 LEU A CA 1
ATOM 1825 C C . LEU A 1 241 ? -3.318 -0.15 8.727 1 95.38 241 LEU A C 1
ATOM 1827 O O . LEU A 1 241 ? -4.188 -0.368 7.879 1 95.38 241 LEU A O 1
ATOM 1831 N N . GLU A 1 242 ? -3.34 0.937 9.516 1 96.06 242 GLU A N 1
ATOM 1832 C CA . GLU A 1 242 ? -4.434 1.902 9.484 1 96.06 242 GLU A CA 1
ATOM 1833 C C . GLU A 1 242 ? -4.227 2.941 8.391 1 96.06 242 GLU A C 1
ATOM 1835 O O . GLU A 1 242 ? -3.262 2.859 7.625 1 96.06 242 GLU A O 1
ATOM 1840 N N . SER A 1 243 ? -5.137 3.85 8.344 1 96.25 243 SER A N 1
ATOM 1841 C CA . SER A 1 243 ? -5.082 4.867 7.305 1 96.25 243 SER A CA 1
ATOM 1842 C C . SER A 1 243 ? -3.809 5.703 7.41 1 96.25 243 SER A C 1
ATOM 1844 O O . SER A 1 243 ? -3.24 6.109 6.395 1 96.25 243 SER A O 1
ATOM 1846 N N . CYS A 1 244 ? -3.334 5.914 8.594 1 96.62 244 CYS A N 1
ATOM 1847 C CA . CYS A 1 244 ? -2.15 6.742 8.789 1 96.62 244 CYS A CA 1
ATOM 1848 C C . CYS A 1 244 ? -0.907 6.055 8.234 1 96.62 244 CYS A C 1
ATOM 1850 O O . CYS A 1 244 ? 0.099 6.711 7.957 1 96.62 244 CYS A O 1
ATOM 1852 N N . GLY A 1 245 ? -0.921 4.785 8.141 1 95.31 245 GLY A N 1
ATOM 1853 C CA . GLY A 1 245 ? 0.211 4.016 7.656 1 95.31 245 GLY A CA 1
ATOM 1854 C C . GLY A 1 245 ? 0.064 3.584 6.211 1 95.31 245 GLY A C 1
ATOM 1855 O O . GLY A 1 245 ? 0.325 4.367 5.293 1 95.31 245 GLY A O 1
ATOM 1856 N N . VAL A 1 246 ? -0.557 2.469 5.996 1 95.12 246 VAL A N 1
ATOM 1857 C CA . VAL A 1 246 ? -0.578 1.821 4.691 1 95.12 246 VAL A CA 1
ATOM 1858 C C . VAL A 1 246 ? -1.446 2.625 3.729 1 95.12 246 VAL A C 1
ATOM 1860 O O . VAL A 1 246 ? -1.071 2.838 2.572 1 95.12 246 VAL A O 1
ATOM 1863 N N . SER A 1 247 ? -2.6 3.08 4.172 1 93.94 247 SER A N 1
ATOM 1864 C CA . SER A 1 247 ? -3.49 3.814 3.279 1 93.94 247 SER A CA 1
ATOM 1865 C C . SER A 1 247 ? -2.844 5.105 2.791 1 93.94 247 SER A C 1
ATOM 1867 O O . SER A 1 247 ? -3.01 5.488 1.631 1 93.94 247 SER A O 1
ATOM 1869 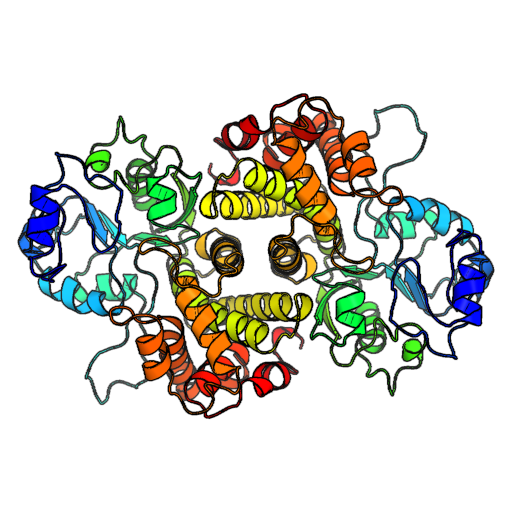N N . GLU A 1 248 ? -2.26 5.715 3.705 1 92.88 248 GLU A N 1
ATOM 1870 C CA . GLU A 1 248 ? -1.562 6.949 3.35 1 92.88 248 GLU A CA 1
ATOM 1871 C C . GLU A 1 248 ? -0.462 6.688 2.326 1 92.88 248 GLU A C 1
ATOM 1873 O O . GLU A 1 248 ? -0.281 7.465 1.388 1 92.88 248 GLU A O 1
ATOM 1878 N N . LEU A 1 249 ? 0.226 5.68 2.514 1 91.88 249 LEU A N 1
ATOM 1879 C CA . LEU A 1 249 ? 1.277 5.324 1.567 1 91.88 249 LEU A CA 1
ATOM 1880 C C . LEU A 1 249 ? 0.688 4.996 0.2 1 91.88 249 LEU A C 1
ATOM 1882 O O . LEU A 1 249 ? 1.238 5.391 -0.83 1 91.88 249 LEU A O 1
ATOM 1886 N N . PHE A 1 250 ? -0.402 4.273 0.197 1 90.44 250 PHE A N 1
ATOM 1887 C CA . PHE A 1 250 ? -1.083 3.969 -1.056 1 90.44 250 PHE A CA 1
ATOM 1888 C C . PHE A 1 250 ? -1.455 5.246 -1.795 1 90.44 250 PHE A C 1
ATOM 1890 O O . PHE A 1 250 ? -1.158 5.395 -2.982 1 90.44 250 PHE A O 1
ATOM 1897 N N . LYS A 1 251 ? -2.021 6.109 -1.102 1 89.5 251 LYS A N 1
ATOM 1898 C CA . LYS A 1 251 ? -2.453 7.355 -1.723 1 89.5 251 LYS A CA 1
ATOM 1899 C C . LYS A 1 251 ? -1.272 8.102 -2.338 1 89.5 251 LYS A C 1
ATOM 1901 O O . LYS A 1 251 ? -1.368 8.609 -3.459 1 89.5 251 LYS A O 1
ATOM 1906 N N . CYS A 1 252 ? -0.247 8.117 -1.635 1 86.38 252 CYS A N 1
ATOM 1907 C CA . CYS A 1 252 ? 0.95 8.82 -2.086 1 86.38 252 CYS A CA 1
ATOM 1908 C C . CYS A 1 252 ? 1.518 8.172 -3.344 1 86.38 252 CYS A C 1
ATOM 1910 O O . CYS A 1 252 ? 1.934 8.867 -4.27 1 86.38 252 CYS A O 1
ATOM 1912 N N . MET A 1 253 ? 1.455 6.883 -3.398 1 84.12 253 MET A N 1
ATOM 1913 C CA . MET A 1 253 ? 2.148 6.16 -4.461 1 84.12 253 MET A CA 1
ATOM 1914 C C . MET A 1 253 ? 1.276 6.059 -5.707 1 84.12 253 MET A C 1
ATOM 1916 O O . MET A 1 253 ? 1.771 5.75 -6.793 1 84.12 253 MET A O 1
ATOM 1920 N N . LEU A 1 254 ? 0.04 6.238 -5.535 1 77.44 254 LEU A N 1
ATOM 1921 C CA . LEU A 1 254 ? -0.887 6.145 -6.656 1 77.44 254 LEU A CA 1
ATOM 1922 C C . LEU A 1 254 ? -0.737 7.344 -7.59 1 77.44 254 LEU A C 1
ATOM 1924 O O . LEU A 1 254 ? -1.206 7.312 -8.727 1 77.44 254 LEU A O 1
ATOM 1928 N N . ARG A 1 255 ? 0.015 8.234 -7.117 1 73.44 255 ARG A N 1
ATOM 1929 C CA . ARG A 1 255 ? 0.137 9.445 -7.914 1 73.44 255 ARG A CA 1
ATOM 1930 C C . ARG A 1 255 ? 1.278 9.328 -8.922 1 73.44 255 ARG A C 1
ATOM 1932 O O . ARG A 1 255 ? 2.41 9.008 -8.547 1 73.44 255 ARG A O 1
ATOM 1939 N N . GLN A 1 256 ? 0.85 9.219 -10.172 1 71.56 256 GLN A N 1
ATOM 1940 C CA . GLN A 1 256 ? 1.845 9.133 -11.242 1 71.56 256 GLN A CA 1
ATOM 1941 C C . GLN A 1 256 ? 1.789 10.352 -12.148 1 71.56 256 GLN A C 1
ATOM 1943 O O . GLN A 1 256 ? 0.854 10.508 -12.938 1 71.56 256 GLN A O 1
ATOM 1948 N N . SER A 1 257 ? 2.424 11.445 -11.688 1 72.31 257 SER A N 1
ATOM 1949 C CA . SER A 1 257 ? 2.451 12.656 -12.508 1 72.31 257 SER A CA 1
ATOM 1950 C C . SER A 1 257 ? 3.854 13.25 -12.562 1 72.31 257 SER A C 1
ATOM 1952 O O . SER A 1 257 ? 4.602 13.188 -11.586 1 72.31 257 SER A O 1
ATOM 1954 N N . ASP A 1 258 ? 4.09 13.727 -13.695 1 78 258 ASP A N 1
ATOM 1955 C CA . ASP A 1 258 ? 5.34 14.469 -13.844 1 78 258 ASP A CA 1
ATOM 1956 C C . ASP A 1 258 ? 5.125 15.953 -13.578 1 78 258 ASP A C 1
ATOM 1958 O O . ASP A 1 258 ? 6.074 16.734 -13.609 1 78 258 ASP A O 1
ATOM 1962 N N . LEU A 1 259 ? 3.891 16.234 -13.266 1 80.31 259 LEU A N 1
ATOM 1963 C CA . LEU A 1 259 ? 3.539 17.625 -13.016 1 80.31 259 LEU A CA 1
ATOM 1964 C C . LEU A 1 259 ? 3.051 17.812 -11.578 1 80.31 259 LEU A C 1
ATOM 1966 O O . LEU A 1 259 ? 2.484 16.891 -10.992 1 80.31 259 LEU A O 1
ATOM 1970 N N . MET A 1 260 ? 3.387 18.953 -11.078 1 83.06 260 MET A N 1
ATOM 1971 C CA . MET A 1 260 ? 2.855 19.297 -9.758 1 83.06 260 MET A CA 1
ATOM 1972 C C . MET A 1 260 ? 1.332 19.328 -9.781 1 83.06 260 MET A C 1
ATOM 1974 O O . MET A 1 260 ? 0.735 19.828 -10.734 1 83.06 260 MET A O 1
ATOM 1978 N N . PRO A 1 261 ? 0.775 18.766 -8.766 1 77.12 261 PRO A N 1
ATOM 1979 C CA . PRO A 1 261 ? -0.687 18.844 -8.703 1 77.12 261 PRO A CA 1
ATOM 1980 C C . PRO A 1 261 ? -1.187 20.234 -8.344 1 77.12 261 PRO A C 1
ATOM 1982 O O . PRO A 1 261 ? -0.388 21.109 -7.996 1 77.12 261 PRO A O 1
ATOM 1985 N N . GLU A 1 262 ? -2.506 20.281 -8.523 1 78.12 262 GLU A N 1
ATOM 1986 C CA . GLU A 1 262 ? -3.133 21.5 -8.039 1 78.12 262 GLU A CA 1
ATOM 1987 C C . GLU A 1 262 ? -2.939 21.656 -6.531 1 78.12 262 GLU A C 1
ATOM 1989 O O . GLU A 1 262 ? -2.918 20.672 -5.793 1 78.12 262 GLU A O 1
ATOM 1994 N N . VAL A 1 263 ? -2.834 22.906 -6.164 1 78 263 VAL A N 1
ATOM 1995 C CA . VAL A 1 263 ? -2.688 23.188 -4.742 1 78 263 VAL A CA 1
ATOM 1996 C C . VAL A 1 263 ? -3.895 22.641 -3.977 1 78 263 VAL A C 1
ATOM 1998 O O . VAL A 1 263 ? -5.035 22.781 -4.43 1 78 263 VAL A O 1
ATOM 2001 N N . GLY A 1 264 ? -3.619 22.016 -2.846 1 75.94 264 GLY A N 1
ATOM 2002 C CA . GLY A 1 264 ? -4.672 21.406 -2.053 1 75.94 264 GLY A CA 1
ATOM 2003 C C . GLY A 1 264 ? -4.848 19.922 -2.342 1 75.94 264 GLY A C 1
ATOM 2004 O O . GLY A 1 264 ? -5.562 19.219 -1.62 1 75.94 264 GLY A O 1
ATOM 2005 N N . ASP A 1 265 ? -4.199 19.547 -3.428 1 77.56 265 ASP A N 1
ATOM 2006 C CA . ASP A 1 265 ? -4.176 18.125 -3.721 1 77.56 265 ASP A CA 1
ATOM 2007 C C . ASP A 1 265 ? -2.959 17.453 -3.084 1 77.56 265 ASP A C 1
ATOM 2009 O O . ASP A 1 265 ? -2.438 17.938 -2.074 1 77.56 265 ASP A O 1
ATOM 2013 N N . ASP A 1 266 ? -2.658 16.375 -3.588 1 70.25 266 ASP A N 1
ATOM 2014 C CA . ASP A 1 266 ? -1.658 15.562 -2.902 1 70.25 266 ASP A CA 1
ATOM 2015 C C . ASP A 1 266 ? -0.254 16.125 -3.123 1 70.25 266 ASP A C 1
ATOM 2017 O O . ASP A 1 266 ? 0.337 15.93 -4.188 1 70.25 266 ASP A O 1
ATOM 2021 N N . TRP A 1 267 ? 0.343 16.656 -2.139 1 76.38 267 TRP A N 1
ATOM 2022 C CA . TRP A 1 267 ? 1.638 17.312 -2.254 1 76.38 267 TRP A CA 1
ATOM 2023 C C . TRP A 1 267 ? 2.777 16.312 -2.1 1 76.38 267 TRP A C 1
ATOM 2025 O O . TRP A 1 267 ? 3.947 16.672 -2.271 1 76.38 267 TRP A O 1
ATOM 2035 N N . ASP A 1 268 ? 2.398 15.141 -1.877 1 85.19 268 ASP A N 1
ATOM 2036 C CA . ASP A 1 268 ? 3.412 14.094 -1.827 1 85.19 268 ASP A CA 1
ATOM 2037 C C . ASP A 1 268 ? 4.07 13.898 -3.191 1 85.19 268 ASP A C 1
ATOM 2039 O O . ASP A 1 268 ? 5.195 13.406 -3.279 1 85.19 268 ASP A O 1
ATOM 2043 N N . VAL A 1 269 ? 3.402 14.383 -4.184 1 88.25 269 VAL A N 1
ATOM 2044 C CA . VAL A 1 269 ? 3.961 14.336 -5.531 1 88.25 269 VAL A CA 1
ATOM 2045 C C . VAL A 1 269 ? 5.246 15.156 -5.586 1 88.25 269 VAL A C 1
ATOM 2047 O O . VAL A 1 269 ? 6.184 14.805 -6.305 1 88.25 269 VAL A O 1
ATOM 2050 N N . PHE A 1 270 ? 5.254 16.219 -4.77 1 91.75 270 PHE A N 1
ATOM 2051 C CA . PHE A 1 270 ? 6.453 17.047 -4.684 1 91.75 270 PHE A CA 1
ATOM 2052 C C . PHE A 1 270 ? 7.66 16.203 -4.273 1 91.75 270 PHE A C 1
ATOM 2054 O O . PHE A 1 270 ? 8.727 16.312 -4.887 1 91.75 270 PHE A O 1
ATOM 2061 N N . ASN A 1 271 ? 7.477 15.383 -3.303 1 94.25 271 ASN A N 1
ATOM 2062 C CA . ASN A 1 271 ? 8.539 14.5 -2.844 1 94.25 271 ASN A CA 1
ATOM 2063 C C . ASN A 1 271 ? 8.938 13.492 -3.924 1 94.25 271 ASN A C 1
ATOM 2065 O O . ASN A 1 271 ? 10.125 13.227 -4.117 1 94.25 271 ASN A O 1
ATOM 2069 N N . ILE A 1 272 ? 8.008 12.945 -4.602 1 94.5 272 ILE A N 1
ATOM 2070 C CA . ILE A 1 272 ? 8.258 11.969 -5.652 1 94.5 272 ILE A CA 1
ATOM 2071 C C . ILE A 1 272 ? 9.047 12.609 -6.789 1 94.5 272 ILE A C 1
ATOM 2073 O O . ILE A 1 272 ? 10.016 12.031 -7.285 1 94.5 272 ILE A O 1
ATOM 2077 N N . LEU A 1 273 ? 8.656 13.812 -7.148 1 95.06 273 LEU A N 1
ATOM 2078 C CA . LEU A 1 273 ? 9.344 14.523 -8.227 1 95.06 273 LEU A CA 1
ATOM 2079 C C . LEU A 1 273 ? 10.781 14.836 -7.84 1 95.06 273 LEU A C 1
ATOM 2081 O O . LEU A 1 273 ? 11.688 14.734 -8.672 1 95.06 273 LEU A O 1
ATOM 2085 N N . ILE A 1 274 ? 10.938 15.188 -6.633 1 95.69 274 ILE A N 1
ATOM 2086 C CA . ILE A 1 274 ? 12.297 15.43 -6.16 1 95.69 274 ILE A CA 1
ATOM 2087 C C . ILE A 1 274 ? 13.133 14.164 -6.309 1 95.69 274 ILE A C 1
ATOM 2089 O O . ILE A 1 274 ? 14.242 14.203 -6.844 1 95.69 274 ILE A O 1
ATOM 2093 N N . GLY A 1 275 ? 12.609 13.047 -5.844 1 96.69 275 GLY A N 1
ATOM 2094 C CA . GLY A 1 275 ? 13.312 11.789 -6 1 96.69 275 GLY A CA 1
ATOM 2095 C C . GLY A 1 275 ? 13.648 11.461 -7.441 1 96.69 275 GLY A C 1
ATOM 2096 O O . GLY A 1 275 ? 14.758 11.031 -7.746 1 96.69 275 GLY A O 1
ATOM 2097 N N . ARG A 1 276 ? 12.688 11.695 -8.305 1 96.25 276 ARG A N 1
ATOM 2098 C CA . ARG A 1 276 ? 12.883 11.43 -9.727 1 96.25 276 ARG A CA 1
ATOM 2099 C C . ARG A 1 276 ? 14.016 12.289 -10.289 1 96.25 276 ARG A C 1
ATOM 2101 O O . ARG A 1 276 ? 14.906 11.781 -10.977 1 96.25 276 ARG A O 1
ATOM 2108 N N . MET A 1 277 ? 13.961 13.539 -9.938 1 96.44 277 MET A N 1
ATOM 2109 C CA . MET A 1 277 ? 14.922 14.492 -10.492 1 96.44 277 MET A CA 1
ATOM 2110 C C . MET A 1 277 ? 16.328 14.242 -9.93 1 96.44 277 MET A C 1
ATOM 2112 O O . MET A 1 277 ? 17.312 14.406 -10.633 1 96.44 277 MET A O 1
ATOM 2116 N N . LEU A 1 278 ? 16.359 13.797 -8.719 1 97.19 278 LEU A N 1
ATOM 2117 C CA . LEU A 1 278 ? 17.641 13.438 -8.117 1 97.19 278 LEU A CA 1
ATOM 2118 C C . LEU A 1 278 ? 18.281 12.281 -8.867 1 97.19 278 LEU A C 1
ATOM 2120 O O . LEU A 1 278 ? 19.5 12.094 -8.789 1 97.19 278 LEU A O 1
ATOM 2124 N N . SER A 1 279 ? 17.516 11.516 -9.586 1 96.56 279 SER A N 1
ATOM 2125 C CA . SER A 1 279 ? 17.984 10.305 -10.234 1 96.56 279 SER A CA 1
ATOM 2126 C C . SER A 1 279 ? 18.297 10.547 -11.711 1 96.56 279 SER A C 1
ATOM 2128 O O . SER A 1 279 ? 18.859 9.68 -12.383 1 96.56 279 SER A O 1
ATOM 2130 N N . GLU A 1 280 ? 17.938 11.625 -12.172 1 95.06 280 GLU A N 1
ATOM 2131 C CA . GLU A 1 280 ? 18.125 11.938 -13.586 1 95.06 280 GLU A CA 1
ATOM 2132 C C . GLU A 1 280 ? 19.422 12.703 -13.812 1 95.06 280 GLU A C 1
ATOM 2134 O O . GLU A 1 280 ? 19.734 13.633 -13.07 1 95.06 280 GLU A O 1
ATOM 2139 N N . PRO A 1 281 ? 20.094 12.375 -14.867 1 93.38 281 PRO A N 1
ATOM 2140 C CA . PRO A 1 281 ? 21.391 13 -15.141 1 93.38 281 PRO A CA 1
ATOM 2141 C C . PRO A 1 281 ? 21.281 14.508 -15.391 1 93.38 281 PRO A C 1
ATOM 2143 O O . PRO A 1 281 ? 22.188 15.258 -15.055 1 93.38 281 PRO A O 1
ATOM 2146 N N . GLU A 1 282 ? 20.203 14.945 -15.898 1 93.88 282 GLU A N 1
ATOM 2147 C CA . GLU A 1 282 ? 20 16.344 -16.25 1 93.88 282 GLU A CA 1
ATOM 2148 C C . GLU A 1 282 ? 20.031 17.234 -15.016 1 93.88 282 GLU A C 1
ATOM 2150 O O . GLU A 1 282 ? 20.344 18.422 -15.109 1 93.88 282 GLU A O 1
ATOM 2155 N N . TYR A 1 283 ? 19.781 16.625 -13.852 1 95.06 283 TYR A N 1
ATOM 2156 C CA . TYR A 1 283 ? 19.688 17.406 -12.625 1 95.06 283 TYR A CA 1
ATOM 2157 C C . TYR A 1 283 ? 20.859 17.094 -11.695 1 95.06 283 TYR A C 1
ATOM 2159 O O . TYR A 1 283 ? 20.812 17.406 -10.5 1 95.06 283 TYR A O 1
ATOM 2167 N N . SER A 1 284 ? 21.859 16.5 -12.211 1 92.62 284 SER A N 1
ATOM 2168 C CA . SER A 1 284 ? 22.938 15.945 -11.398 1 92.62 284 SER A CA 1
ATOM 2169 C C . SER A 1 284 ? 23.688 17.047 -10.656 1 92.62 284 SER A C 1
ATOM 2171 O O . SER A 1 284 ? 24.297 16.797 -9.609 1 92.62 284 SER A O 1
ATOM 2173 N N . LYS A 1 285 ? 23.578 18.297 -11.086 1 94.19 285 LYS A N 1
ATOM 2174 C CA . LYS A 1 285 ? 24.344 19.375 -10.484 1 94.19 285 LYS A CA 1
ATOM 2175 C C . LYS A 1 285 ? 23.469 20.234 -9.578 1 94.19 285 LYS A C 1
ATOM 2177 O O . LYS A 1 285 ? 23.969 21.125 -8.883 1 94.19 285 LYS A O 1
ATOM 2182 N N . LEU A 1 286 ? 22.25 19.953 -9.531 1 96.44 286 LEU A N 1
ATOM 2183 C CA . LEU A 1 286 ? 21.328 20.781 -8.758 1 96.44 286 LEU A CA 1
ATOM 2184 C C . LEU A 1 286 ? 21.172 20.25 -7.34 1 96.44 286 LEU A C 1
ATOM 2186 O O . LEU A 1 286 ? 21.125 19.031 -7.129 1 96.44 286 LEU A O 1
ATOM 2190 N N . THR A 1 287 ? 21.109 21.188 -6.445 1 96.62 287 THR A N 1
ATOM 2191 C CA . THR A 1 287 ? 20.766 20.844 -5.074 1 96.62 287 THR A CA 1
ATOM 2192 C C . THR A 1 287 ? 19.25 20.609 -4.941 1 96.62 287 THR A C 1
ATOM 2194 O O . THR A 1 287 ? 18.484 20.984 -5.832 1 96.62 287 THR A O 1
ATOM 2197 N N . VAL A 1 288 ? 18.844 19.984 -3.85 1 96.69 288 VAL A N 1
ATOM 2198 C CA . VAL A 1 288 ? 17.422 19.75 -3.598 1 96.69 288 VAL A CA 1
ATOM 2199 C C . VAL A 1 288 ? 16.688 21.094 -3.559 1 96.69 288 VAL A C 1
ATOM 2201 O O . VAL A 1 288 ? 15.57 21.203 -4.066 1 96.69 288 VAL A O 1
ATOM 2204 N N . GLU A 1 289 ? 17.297 22.094 -2.939 1 95.19 289 GLU A N 1
ATOM 2205 C CA . GLU A 1 289 ? 16.703 23.422 -2.859 1 95.19 289 GLU A CA 1
ATOM 2206 C C . GLU A 1 289 ? 16.453 24 -4.25 1 95.19 289 GLU A C 1
ATOM 2208 O O . GLU A 1 289 ? 15.391 24.578 -4.508 1 95.19 289 GLU A O 1
ATOM 2213 N N . GLN A 1 290 ? 17.422 23.812 -5.062 1 96.25 290 GLN A N 1
ATOM 2214 C CA . GLN A 1 290 ? 17.297 24.297 -6.434 1 96.25 290 GLN A CA 1
ATOM 2215 C C . GLN A 1 290 ? 16.203 23.531 -7.188 1 96.25 290 GLN A C 1
ATOM 2217 O O . GLN A 1 290 ? 15.461 24.125 -7.977 1 96.25 290 GLN A O 1
ATOM 2222 N N . ILE A 1 291 ? 16.141 22.25 -6.934 1 95.5 291 ILE A N 1
ATOM 2223 C CA . ILE A 1 291 ? 15.102 21.438 -7.551 1 95.5 291 ILE A CA 1
ATOM 2224 C C . ILE A 1 291 ? 13.727 21.891 -7.07 1 95.5 291 ILE A C 1
ATOM 2226 O O . ILE A 1 291 ? 12.812 22.094 -7.875 1 95.5 291 ILE A O 1
ATOM 2230 N N . GLU A 1 292 ? 13.562 22.109 -5.824 1 93.44 292 GLU A N 1
ATOM 2231 C CA . GLU A 1 292 ? 12.305 22.562 -5.25 1 93.44 292 GLU A CA 1
ATOM 2232 C C . GLU A 1 292 ? 11.867 23.891 -5.875 1 93.44 292 GLU A C 1
ATOM 2234 O O . GLU A 1 292 ? 10.703 24.047 -6.25 1 93.44 292 GLU A O 1
ATOM 2239 N N . GLN A 1 293 ? 12.812 24.766 -6.012 1 93.19 293 GLN A N 1
ATOM 2240 C CA . GLN A 1 293 ? 12.523 26.094 -6.574 1 93.19 293 GLN A CA 1
ATOM 2241 C C . GLN A 1 293 ? 12.078 25.984 -8.031 1 93.19 293 GLN A C 1
ATOM 2243 O O . GLN A 1 293 ? 11.242 26.766 -8.492 1 93.19 293 GLN A O 1
ATOM 2248 N N . SER A 1 294 ? 12.656 25.047 -8.695 1 92.69 294 SER A N 1
ATOM 2249 C CA . SER A 1 294 ? 12.312 24.859 -10.102 1 92.69 294 SER A CA 1
ATOM 2250 C C . SER A 1 294 ? 10.914 24.281 -10.258 1 92.69 294 SER A C 1
ATOM 2252 O O . SER A 1 294 ? 10.25 24.516 -11.273 1 92.69 294 SER A O 1
ATOM 2254 N N . LEU A 1 295 ? 10.484 23.562 -9.266 1 90.94 295 LEU A N 1
ATOM 2255 C CA . LEU A 1 295 ? 9.172 22.922 -9.32 1 90.94 295 LEU A CA 1
ATOM 2256 C C . LEU A 1 295 ? 8.078 23.859 -8.844 1 90.94 295 LEU A C 1
ATOM 2258 O O . LEU A 1 295 ? 6.996 23.922 -9.43 1 90.94 295 LEU A O 1
ATOM 2262 N N . HIS A 1 296 ? 8.336 24.594 -7.789 1 87.12 296 HIS A N 1
ATOM 2263 C CA . HIS A 1 296 ? 7.379 25.547 -7.25 1 87.12 296 HIS A CA 1
ATOM 2264 C C . HIS A 1 296 ? 8.07 26.594 -6.383 1 87.12 296 HIS A C 1
ATOM 2266 O O . HIS A 1 296 ? 8.734 26.25 -5.398 1 87.12 296 HIS A O 1
ATOM 2272 N N . PRO A 1 297 ? 7.77 27.781 -6.656 1 81.5 297 PRO A N 1
ATOM 2273 C CA . PRO A 1 297 ? 8.523 28.828 -5.973 1 81.5 297 PRO A CA 1
ATOM 2274 C C . PRO A 1 297 ? 8.07 29.031 -4.527 1 81.5 297 PRO A C 1
ATOM 2276 O O . PRO A 1 297 ? 8.852 29.5 -3.693 1 81.5 297 PRO A O 1
ATOM 2279 N N . ASP A 1 298 ? 6.883 28.641 -4.211 1 78.5 298 ASP A N 1
ATOM 2280 C CA . ASP A 1 298 ? 6.352 29.031 -2.906 1 78.5 298 ASP A CA 1
ATOM 2281 C C . ASP A 1 298 ? 6.266 27.828 -1.974 1 78.5 298 ASP A C 1
ATOM 2283 O O . ASP A 1 298 ? 5.922 27.969 -0.797 1 78.5 298 ASP A O 1
ATOM 2287 N N . PHE A 1 299 ? 6.559 26.688 -2.521 1 82.06 299 PHE A N 1
ATOM 2288 C CA . PHE A 1 299 ? 6.348 25.484 -1.709 1 82.06 299 PHE A CA 1
ATOM 2289 C C . PHE A 1 299 ? 7.621 24.656 -1.633 1 82.06 299 PHE A C 1
ATOM 2291 O O . PHE A 1 299 ? 8.445 24.688 -2.547 1 82.06 299 PHE A O 1
ATOM 2298 N N . VAL A 1 300 ? 7.789 24.047 -0.523 1 85.62 300 VAL A N 1
ATOM 2299 C CA . VAL A 1 300 ? 8.922 23.156 -0.314 1 85.62 300 VAL A CA 1
ATOM 2300 C C . VAL A 1 300 ? 8.422 21.75 0.032 1 85.62 300 VAL A C 1
ATOM 2302 O O . VAL A 1 300 ? 7.367 21.594 0.657 1 85.62 300 VAL A O 1
ATOM 2305 N N . ALA A 1 301 ? 9.211 20.766 -0.413 1 89.75 301 ALA A N 1
ATOM 2306 C CA . ALA A 1 301 ? 8.875 19.391 -0.071 1 89.75 301 ALA A CA 1
ATOM 2307 C C . ALA A 1 301 ? 9.305 19.062 1.354 1 89.75 301 ALA A C 1
ATOM 2309 O O . ALA A 1 301 ? 10.312 19.578 1.841 1 89.75 301 ALA A O 1
ATOM 2310 N N . SER A 1 302 ? 8.594 18.203 1.994 1 91.31 302 SER A N 1
ATOM 2311 C CA . SER A 1 302 ? 8.898 17.828 3.373 1 91.31 302 SER A CA 1
ATOM 2312 C C . SER A 1 302 ? 9.898 16.688 3.428 1 91.31 302 SER A C 1
ATOM 2314 O O . SER A 1 302 ? 10.57 16.484 4.445 1 91.31 302 SER A O 1
ATOM 2316 N N . GLY A 1 303 ? 10.023 15.922 2.346 1 94.75 303 GLY A N 1
ATOM 2317 C CA . GLY A 1 303 ? 10.781 14.688 2.328 1 94.75 303 GLY A CA 1
ATOM 2318 C C . GLY A 1 303 ? 12.25 14.875 2.658 1 94.75 303 GLY A C 1
ATOM 2319 O O . GLY A 1 303 ? 12.766 14.273 3.6 1 94.75 303 GLY A O 1
ATOM 2320 N N . PRO A 1 304 ? 12.93 15.781 1.961 1 95.94 304 PRO A N 1
ATOM 2321 C CA . PRO A 1 304 ? 14.352 16 2.229 1 95.94 304 PRO A CA 1
ATOM 2322 C C . PRO A 1 304 ? 14.617 16.5 3.648 1 95.94 304 PRO A C 1
ATOM 2324 O O . PRO A 1 304 ? 15.562 16.031 4.301 1 95.94 304 PRO A O 1
ATOM 2327 N N . ASP A 1 305 ? 13.758 17.359 4.09 1 92.62 305 ASP A N 1
ATOM 2328 C CA . ASP A 1 305 ? 13.914 17.891 5.441 1 92.62 305 ASP A CA 1
ATOM 2329 C C . ASP A 1 305 ? 13.711 16.797 6.488 1 92.62 305 ASP A C 1
ATOM 2331 O O . ASP A 1 305 ? 14.469 16.703 7.453 1 92.62 305 ASP A O 1
ATOM 2335 N N . THR A 1 306 ? 12.695 16.031 6.352 1 94.75 306 THR A N 1
ATOM 2336 C CA . THR A 1 306 ? 12.438 14.93 7.273 1 94.75 306 THR A CA 1
ATOM 2337 C C . THR A 1 306 ? 13.586 13.922 7.258 1 94.75 306 THR A C 1
ATOM 2339 O O . THR A 1 306 ? 14.008 13.438 8.305 1 94.75 306 THR A O 1
ATOM 2342 N N . ALA A 1 307 ? 14.078 13.625 6.055 1 96.75 307 ALA A N 1
ATOM 2343 C CA . ALA A 1 307 ? 15.195 12.695 5.926 1 96.75 307 ALA A CA 1
ATOM 2344 C C . ALA A 1 307 ? 16.422 13.211 6.676 1 96.75 307 ALA A C 1
ATOM 2346 O O . ALA A 1 307 ? 17.125 12.438 7.332 1 96.75 307 ALA A O 1
ATOM 2347 N N . LYS A 1 308 ? 16.656 14.484 6.57 1 95 308 LYS A N 1
ATOM 2348 C CA . LYS A 1 308 ? 17.781 15.109 7.27 1 95 308 LYS A CA 1
ATOM 2349 C C . LYS A 1 308 ? 17.641 14.953 8.781 1 95 308 LYS A C 1
ATOM 2351 O O . LYS A 1 308 ? 18.594 14.555 9.461 1 95 308 LYS A O 1
ATOM 2356 N N . LYS A 1 309 ? 16.453 15.297 9.281 1 93 309 LYS A N 1
ATOM 2357 C CA . LYS A 1 309 ? 16.203 15.203 10.711 1 93 309 LYS A CA 1
ATOM 2358 C C . LYS A 1 309 ? 16.406 13.773 11.211 1 93 309 LYS A C 1
ATOM 2360 O O . LYS A 1 309 ? 17.094 13.555 12.211 1 93 309 LYS A O 1
ATOM 2365 N N . ILE A 1 310 ? 15.875 12.805 10.5 1 95.5 310 ILE A N 1
ATOM 2366 C CA . ILE A 1 310 ? 15.945 11.398 10.891 1 95.5 310 ILE A CA 1
ATOM 2367 C C . ILE A 1 310 ? 17.391 10.906 10.812 1 95.5 310 ILE A C 1
ATOM 2369 O O . ILE A 1 310 ? 17.875 10.234 11.727 1 95.5 310 ILE A O 1
ATOM 2373 N N . TYR A 1 311 ? 18.078 11.273 9.789 1 95.88 311 TYR A N 1
ATOM 2374 C CA . TYR A 1 311 ? 19.469 10.875 9.633 1 95.88 311 TYR A CA 1
ATOM 2375 C C . TYR A 1 311 ? 20.312 11.414 10.773 1 95.88 311 TYR A C 1
ATOM 2377 O O . TYR A 1 311 ? 21.172 10.695 11.312 1 95.88 311 TYR A O 1
ATOM 2385 N N . THR A 1 312 ? 20.141 12.656 11.039 1 93.62 312 THR A N 1
ATOM 2386 C CA . THR A 1 312 ? 20.906 13.281 12.109 1 93.62 312 THR A CA 1
ATOM 2387 C C . THR A 1 312 ? 20.703 12.539 13.43 1 93.62 312 THR A C 1
ATOM 2389 O O . THR A 1 312 ? 21.672 12.25 14.133 1 93.62 312 THR A O 1
ATOM 2392 N N . GLN A 1 313 ? 19.484 12.234 13.711 1 92.69 313 GLN A N 1
ATOM 2393 C CA . GLN A 1 313 ? 19.188 11.492 14.93 1 92.69 313 GLN A CA 1
ATOM 2394 C C . GLN A 1 313 ? 19.812 10.102 14.883 1 92.69 313 GLN A C 1
ATOM 2396 O O . GLN A 1 313 ? 20.469 9.672 15.836 1 92.69 313 GLN A O 1
ATOM 2401 N N . LEU A 1 314 ? 19.625 9.367 13.797 1 95 314 LEU A N 1
ATOM 2402 C CA . LEU A 1 314 ? 20.141 8.016 13.648 1 95 314 LEU A CA 1
ATOM 2403 C C . LEU A 1 314 ? 21.656 8 13.75 1 95 314 LEU A C 1
ATOM 2405 O O . LEU A 1 314 ? 22.234 7.113 14.391 1 95 314 LEU A O 1
ATOM 2409 N N . SER A 1 315 ? 22.297 8.953 13.109 1 94.75 315 SER A N 1
ATOM 2410 C CA . SER A 1 315 ? 23.75 9.047 13.117 1 94.75 315 SER A CA 1
ATOM 2411 C C . SER A 1 315 ? 24.281 9.281 14.531 1 94.75 315 SER A C 1
ATOM 2413 O O . SER A 1 315 ? 25.266 8.656 14.945 1 94.75 315 SER A O 1
ATOM 2415 N N . SER A 1 316 ? 23.625 10.156 15.219 1 92.5 316 SER A N 1
ATOM 2416 C CA . SER A 1 316 ? 24.047 10.461 16.578 1 92.5 316 SER A CA 1
ATOM 2417 C C . SER A 1 316 ? 23.922 9.242 17.484 1 92.5 316 SER A C 1
ATOM 2419 O O . SER A 1 316 ? 24.656 9.117 18.484 1 92.5 316 SER A O 1
ATOM 2421 N N . MET A 1 317 ? 23.094 8.32 17.125 1 92.88 317 MET A N 1
ATOM 2422 C CA . MET A 1 317 ? 22.859 7.133 17.938 1 92.88 317 MET A CA 1
ATOM 2423 C C . MET A 1 317 ? 23.547 5.914 17.344 1 92.88 317 MET A C 1
ATOM 2425 O O . MET A 1 317 ? 23.375 4.793 17.812 1 92.88 317 MET A O 1
ATOM 2429 N N . HIS A 1 318 ? 24.234 6.062 16.234 1 94.81 318 HIS A N 1
ATOM 2430 C CA . HIS A 1 318 ? 24.938 4.996 15.531 1 94.81 318 HIS A CA 1
ATOM 2431 C C . HIS A 1 318 ? 23.984 3.9 15.086 1 94.81 318 HIS A C 1
ATOM 2433 O O . HIS A 1 318 ? 24.25 2.713 15.273 1 94.81 318 HIS A O 1
ATOM 2439 N N . LEU A 1 319 ? 22.844 4.332 14.484 1 95.31 319 LEU A N 1
ATOM 2440 C CA . LEU A 1 319 ? 21.797 3.393 14.094 1 95.31 319 LEU A CA 1
ATOM 2441 C C . LEU A 1 319 ? 21.578 3.432 12.586 1 95.31 319 LEU A C 1
ATOM 2443 O O . LEU A 1 319 ? 20.625 2.832 12.078 1 95.31 319 LEU A O 1
ATOM 2447 N N . CYS A 1 320 ? 22.391 4.07 11.812 1 96.06 320 CYS A N 1
ATOM 2448 C CA . CYS A 1 320 ? 22.188 4.246 10.383 1 96.06 320 CYS A CA 1
ATOM 2449 C C . CYS A 1 320 ? 22.141 2.902 9.672 1 96.06 320 CYS A C 1
ATOM 2451 O O . CYS A 1 320 ? 21.344 2.717 8.742 1 96.06 320 CYS A O 1
ATOM 2453 N N . GLU A 1 321 ? 22.859 1.939 10.141 1 94.44 321 GLU A N 1
ATOM 2454 C CA . GLU A 1 321 ? 22.922 0.629 9.5 1 94.44 321 GLU A CA 1
ATOM 2455 C C . GLU A 1 321 ? 21.625 -0.139 9.695 1 94.44 321 GLU A C 1
ATOM 2457 O O . GLU A 1 321 ? 21.297 -1.047 8.93 1 94.44 321 GLU A O 1
ATOM 2462 N N . ARG A 1 322 ? 20.891 0.251 10.695 1 95.44 322 ARG A N 1
ATOM 2463 C CA . ARG A 1 322 ? 19.625 -0.409 10.992 1 95.44 322 ARG A CA 1
ATOM 2464 C C . ARG A 1 322 ? 18.484 0.18 10.156 1 95.44 322 ARG A C 1
ATOM 2466 O O . ARG A 1 322 ? 17.422 -0.417 10.047 1 95.44 322 ARG A O 1
ATOM 2473 N N . TYR A 1 323 ? 18.75 1.354 9.586 1 97.56 323 TYR A N 1
ATOM 2474 C CA . TYR A 1 323 ? 17.766 2.053 8.773 1 97.56 323 TYR A CA 1
ATOM 2475 C C . TYR A 1 323 ? 18.359 2.467 7.43 1 97.56 323 TYR A C 1
ATOM 2477 O O . TYR A 1 323 ? 18.422 3.658 7.113 1 97.56 323 TYR A O 1
ATOM 2485 N N . PRO A 1 324 ? 18.719 1.462 6.645 1 97.69 324 PRO A N 1
ATOM 2486 C CA . PRO A 1 324 ? 19.469 1.767 5.422 1 97.69 324 PRO A CA 1
ATOM 2487 C C . PRO A 1 324 ? 18.656 2.584 4.418 1 97.69 324 PRO A C 1
ATOM 2489 O O . PRO A 1 324 ? 19.219 3.389 3.674 1 97.69 324 PRO A O 1
ATOM 2492 N N . LEU A 1 325 ? 17.359 2.396 4.328 1 98.25 325 LEU A N 1
ATOM 2493 C CA . LEU A 1 325 ? 16.578 3.152 3.365 1 98.25 325 LEU A CA 1
ATOM 2494 C C . LEU A 1 325 ? 16.516 4.629 3.744 1 98.25 325 LEU A C 1
ATOM 2496 O O . LEU A 1 325 ? 16.766 5.496 2.904 1 98.25 325 LEU A O 1
ATOM 2500 N N . PHE A 1 326 ? 16.172 4.938 5.043 1 98.31 326 PHE A N 1
ATOM 2501 C CA . PHE A 1 326 ? 16.141 6.316 5.512 1 98.31 326 PHE A CA 1
ATOM 2502 C C . PHE A 1 326 ? 17.5 6.988 5.332 1 98.31 326 PHE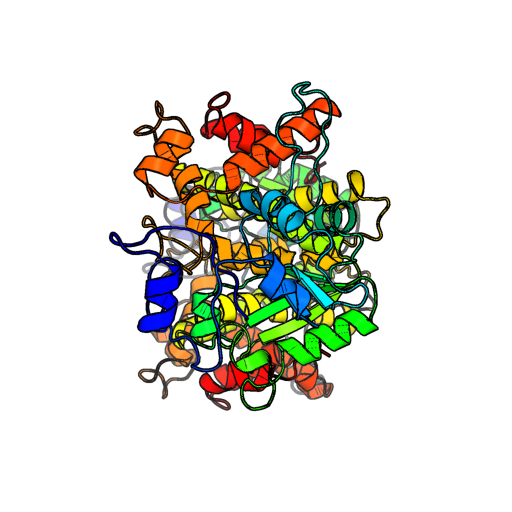 A C 1
ATOM 2504 O O . PHE A 1 326 ? 17.578 8.133 4.895 1 98.31 326 PHE A O 1
ATOM 2511 N N . THR A 1 327 ? 18.516 6.227 5.625 1 98.25 327 THR A N 1
ATOM 2512 C CA . THR A 1 327 ? 19.891 6.727 5.508 1 98.25 327 THR A CA 1
ATOM 2513 C C . THR A 1 327 ? 20.219 7.035 4.051 1 98.25 327 THR A C 1
ATOM 2515 O O . THR A 1 327 ? 20.734 8.109 3.74 1 98.25 327 THR A O 1
ATOM 2518 N N . ALA A 1 328 ? 19.891 6.102 3.17 1 98.38 328 ALA A N 1
ATOM 2519 C CA . ALA A 1 328 ? 20.203 6.266 1.75 1 98.38 328 ALA A CA 1
ATOM 2520 C C . ALA A 1 328 ? 19.5 7.492 1.176 1 98.38 328 ALA A C 1
ATOM 2522 O O . ALA A 1 328 ? 20.094 8.266 0.422 1 98.38 328 ALA A O 1
ATOM 2523 N N . VAL A 1 329 ? 18.281 7.703 1.544 1 98.62 329 VAL A N 1
ATOM 2524 C CA . VAL A 1 329 ? 17.516 8.812 0.993 1 98.62 329 VAL A CA 1
ATOM 2525 C C . VAL A 1 329 ? 18.156 10.141 1.379 1 98.62 329 VAL A C 1
ATOM 2527 O O . VAL A 1 329 ? 18.312 11.023 0.537 1 98.62 329 VAL A O 1
ATOM 2530 N N . HIS A 1 330 ? 18.547 10.273 2.637 1 98.5 330 HIS A N 1
ATOM 2531 C CA . HIS A 1 330 ? 19.188 11.516 3.055 1 98.5 330 HIS A CA 1
ATOM 2532 C C . HIS A 1 330 ? 20.5 11.734 2.307 1 98.5 330 HIS A C 1
ATOM 2534 O O . HIS A 1 330 ? 20.75 12.828 1.791 1 98.5 330 HIS A O 1
ATOM 2540 N N . LEU A 1 331 ? 21.297 10.711 2.24 1 98.44 331 LEU A N 1
ATOM 2541 C CA . LEU A 1 331 ? 22.609 10.828 1.61 1 98.44 331 LEU A CA 1
ATOM 2542 C C . LEU A 1 331 ? 22.469 11.156 0.126 1 98.44 331 LEU A C 1
ATOM 2544 O O . LEU A 1 331 ? 23.297 11.867 -0.437 1 98.44 331 LEU A O 1
ATOM 2548 N N . ILE A 1 332 ? 21.438 10.664 -0.525 1 98.38 332 ILE A N 1
ATOM 2549 C CA . ILE A 1 332 ? 21.172 10.977 -1.927 1 98.38 332 ILE A CA 1
ATOM 2550 C C . ILE A 1 332 ? 20.672 12.414 -2.055 1 98.38 332 ILE A C 1
ATOM 2552 O O . ILE A 1 332 ? 21.078 13.141 -2.965 1 98.38 332 ILE A O 1
ATOM 2556 N N . CYS A 1 333 ? 19.844 12.859 -1.112 1 98.19 333 CYS A N 1
ATOM 2557 C CA . CYS A 1 333 ? 19.312 14.211 -1.132 1 98.19 333 CYS A CA 1
ATOM 2558 C C . CYS A 1 333 ? 20.438 15.242 -1.051 1 98.19 333 CYS A C 1
ATOM 2560 O O . CYS A 1 333 ? 20.359 16.297 -1.687 1 98.19 333 CYS A O 1
ATOM 2562 N N . ILE A 1 334 ? 21.5 14.953 -0.309 1 97.56 334 ILE A N 1
ATOM 2563 C CA . ILE A 1 334 ? 22.578 15.93 -0.136 1 97.56 334 ILE A CA 1
ATOM 2564 C C . ILE A 1 334 ? 23.688 15.656 -1.136 1 97.56 334 ILE A C 1
ATOM 2566 O O . ILE A 1 334 ? 24.781 16.219 -1.027 1 97.56 334 ILE A O 1
ATOM 2570 N N . ARG A 1 335 ? 23.562 14.688 -1.98 1 96.88 335 ARG A N 1
ATOM 2571 C CA . ARG A 1 335 ? 24.453 14.352 -3.084 1 96.88 335 ARG A CA 1
ATOM 2572 C C . ARG A 1 335 ? 25.75 13.711 -2.57 1 96.88 335 ARG A C 1
ATOM 2574 O O . ARG A 1 335 ? 26.781 13.766 -3.238 1 96.88 335 ARG A O 1
ATOM 2581 N N . SER A 1 336 ? 25.672 13.133 -1.45 1 97 336 SER A N 1
ATOM 2582 C CA . SER A 1 336 ? 26.797 12.344 -0.951 1 97 336 SER A CA 1
ATOM 2583 C C . SER A 1 336 ? 26.812 10.945 -1.555 1 97 336 SER A C 1
ATOM 2585 O O . SER A 1 336 ? 27.844 10.289 -1.596 1 97 336 SER A O 1
ATOM 2587 N N . LEU A 1 337 ? 25.656 10.492 -1.952 1 96.44 337 LEU A N 1
ATOM 2588 C CA . LEU A 1 337 ? 25.469 9.234 -2.67 1 96.44 337 LEU A CA 1
ATOM 2589 C C . LEU A 1 337 ? 24.703 9.453 -3.965 1 96.44 337 LEU A C 1
ATOM 2591 O O . LEU A 1 337 ? 23.75 10.242 -4.004 1 96.44 337 LEU A O 1
ATOM 2595 N N . SER A 1 338 ? 25.125 8.773 -4.98 1 96.31 338 SER A N 1
ATOM 2596 C CA . SER A 1 338 ? 24.328 8.789 -6.203 1 96.31 338 SER A CA 1
ATOM 2597 C C . SER A 1 338 ? 23.031 8.008 -6.023 1 96.31 338 SER A C 1
ATOM 2599 O O . SER A 1 338 ? 22.969 7.078 -5.219 1 96.31 338 SER A O 1
ATOM 2601 N N . ALA A 1 339 ? 22.062 8.406 -6.812 1 97.19 339 ALA A N 1
ATOM 2602 C CA . ALA A 1 339 ? 20.766 7.734 -6.738 1 97.19 339 ALA A CA 1
ATOM 2603 C C . ALA A 1 339 ? 20.906 6.25 -7.047 1 97.19 339 ALA A C 1
ATOM 2605 O O . ALA A 1 339 ? 20.172 5.422 -6.496 1 97.19 339 ALA A O 1
ATOM 2606 N N . ASN A 1 340 ? 21.875 5.875 -7.859 1 95.81 340 ASN A N 1
ATOM 2607 C CA . ASN A 1 340 ? 22.062 4.488 -8.258 1 95.81 340 ASN A CA 1
ATOM 2608 C C . ASN A 1 340 ? 22.5 3.619 -7.078 1 95.81 340 ASN A C 1
ATOM 2610 O O . ASN A 1 340 ? 22.453 2.389 -7.16 1 95.81 340 ASN A O 1
ATOM 2614 N N . MET A 1 341 ? 22.859 4.211 -6.035 1 95.75 341 MET A N 1
ATOM 2615 C CA . MET A 1 341 ? 23.344 3.48 -4.867 1 95.75 341 MET A CA 1
ATOM 2616 C C . MET A 1 341 ? 22.188 3.072 -3.961 1 95.75 341 MET A C 1
ATOM 2618 O O . MET A 1 341 ? 22.375 2.326 -3 1 95.75 341 MET A O 1
ATOM 2622 N N . LEU A 1 342 ? 20.953 3.5 -4.246 1 96.19 342 LEU A N 1
ATOM 2623 C CA . LEU A 1 342 ? 19.812 3.188 -3.395 1 96.19 342 LEU A CA 1
ATOM 2624 C C . LEU A 1 342 ? 19.672 1.681 -3.197 1 96.19 342 LEU A C 1
ATOM 2626 O O . LEU A 1 342 ? 19.656 1.2 -2.061 1 96.19 342 LEU A O 1
ATOM 2630 N N . ILE A 1 343 ? 19.703 0.873 -4.293 1 94 343 ILE A N 1
ATOM 2631 C CA . ILE A 1 343 ? 19.453 -0.563 -4.219 1 94 343 ILE A CA 1
ATOM 2632 C C . ILE A 1 343 ? 20.656 -1.258 -3.566 1 94 343 ILE A C 1
ATOM 2634 O O . ILE A 1 343 ? 20.484 -2.068 -2.652 1 94 343 ILE A O 1
ATOM 2638 N N . PRO A 1 344 ? 21.906 -0.93 -3.914 1 93.12 344 PRO A N 1
ATOM 2639 C CA . PRO A 1 344 ? 23.047 -1.53 -3.23 1 93.12 344 PRO A CA 1
ATOM 2640 C C . PRO A 1 344 ? 23.016 -1.301 -1.72 1 93.12 344 PRO A C 1
ATOM 2642 O O . PRO A 1 344 ? 23.406 -2.186 -0.951 1 93.12 344 PRO A O 1
ATOM 2645 N N . MET A 1 345 ? 22.531 -0.13 -1.286 1 92.69 345 MET A N 1
ATOM 2646 C CA . MET A 1 345 ? 22.469 0.182 0.139 1 92.69 345 MET A CA 1
ATOM 2647 C C . MET A 1 345 ? 21.453 -0.719 0.847 1 92.69 345 MET A C 1
ATOM 2649 O O . MET A 1 345 ? 21.531 -0.89 2.066 1 92.69 345 MET A O 1
ATOM 2653 N N . LEU A 1 346 ? 20.547 -1.331 0.064 1 91.69 346 LEU A N 1
ATOM 2654 C CA . LEU A 1 346 ? 19.469 -2.109 0.66 1 91.69 346 LEU A CA 1
ATOM 2655 C C . LEU A 1 346 ? 19.75 -3.604 0.542 1 91.69 346 LEU A C 1
ATOM 2657 O O . LEU A 1 346 ? 18.938 -4.426 0.98 1 91.69 346 LEU A O 1
ATOM 2661 N N . SER A 1 347 ? 20.875 -4.027 0.009 1 82.12 347 SER A N 1
ATOM 2662 C CA . SER A 1 347 ? 21.219 -5.418 -0.262 1 82.12 347 SER A CA 1
ATOM 2663 C C . SER A 1 347 ? 21.266 -6.234 1.024 1 82.12 347 SER A C 1
ATOM 2665 O O . SER A 1 347 ? 21 -7.438 1.014 1 82.12 347 SER A O 1
ATOM 2667 N N . HIS A 1 348 ? 21.594 -5.609 2.178 1 84.12 348 HIS A N 1
ATOM 2668 C CA . HIS A 1 348 ? 21.672 -6.289 3.467 1 84.12 348 HIS A CA 1
ATOM 2669 C C . HIS A 1 348 ? 20.703 -5.664 4.469 1 84.12 348 HIS A C 1
ATOM 2671 O O . HIS A 1 348 ? 21.047 -5.492 5.641 1 84.12 348 HIS A O 1
ATOM 2677 N N . HIS A 1 349 ? 19.609 -5.348 3.957 1 91 349 HIS A N 1
ATOM 2678 C CA . HIS A 1 349 ? 18.609 -4.723 4.809 1 91 349 HIS A CA 1
ATOM 2679 C C . HIS A 1 349 ? 18.219 -5.633 5.969 1 91 349 HIS A C 1
ATOM 2681 O O . HIS A 1 349 ? 18.016 -6.836 5.781 1 91 349 HIS A O 1
ATOM 2687 N N . PRO A 1 350 ? 18.078 -5.121 7.148 1 89.12 350 PRO A N 1
ATOM 2688 C CA . PRO A 1 350 ? 17.781 -5.918 8.336 1 89.12 350 PRO A CA 1
ATOM 2689 C C . PRO A 1 350 ? 16.484 -6.711 8.211 1 89.12 350 PRO A C 1
ATOM 2691 O O . PRO A 1 350 ? 16.328 -7.738 8.875 1 89.12 350 PRO A O 1
ATOM 2694 N N . ALA A 1 351 ? 15.562 -6.289 7.434 1 86.25 351 ALA A N 1
ATOM 2695 C CA . ALA A 1 351 ? 14.289 -6.984 7.254 1 86.25 351 ALA A CA 1
ATOM 2696 C C . ALA A 1 351 ? 14.508 -8.367 6.641 1 86.25 351 ALA A C 1
ATOM 2698 O O . ALA A 1 351 ? 13.617 -9.219 6.699 1 86.25 351 ALA A O 1
ATOM 2699 N N . HIS A 1 352 ? 15.656 -8.578 5.992 1 79.19 352 HIS A N 1
ATOM 2700 C CA . HIS A 1 352 ? 15.906 -9.82 5.27 1 79.19 352 HIS A CA 1
ATOM 2701 C C . HIS A 1 352 ? 16.812 -10.75 6.074 1 79.19 352 HIS A C 1
ATOM 2703 O O . HIS A 1 352 ? 17.125 -11.859 5.633 1 79.19 352 HIS A O 1
ATOM 2709 N N . LEU A 1 353 ? 17.281 -10.273 7.195 1 69.5 353 LEU A N 1
ATOM 2710 C CA . LEU A 1 353 ? 18.203 -11.07 8.016 1 69.5 353 LEU A CA 1
ATOM 2711 C C . LEU A 1 353 ? 17.422 -11.945 8.992 1 69.5 353 LEU A C 1
ATOM 2713 O O . LEU A 1 353 ? 16.344 -11.578 9.445 1 69.5 353 LEU A O 1
ATOM 2717 N N . MET B 1 1 ? 14.102 -29.875 -15.359 1 88.5 1 MET B N 1
ATOM 2718 C CA . MET B 1 1 ? 13.008 -30.219 -16.266 1 88.5 1 MET B CA 1
ATOM 2719 C C . MET B 1 1 ? 11.812 -29.297 -16.031 1 88.5 1 MET B C 1
ATOM 2721 O O . MET B 1 1 ? 11.516 -28.922 -14.898 1 88.5 1 MET B O 1
ATOM 2725 N N . TRP B 1 2 ? 11.227 -28.906 -17.125 1 88.75 2 TRP B N 1
ATOM 2726 C CA . TRP B 1 2 ? 10.086 -28 -17.109 1 88.75 2 TRP B CA 1
ATOM 2727 C C . TRP B 1 2 ? 8.883 -28.609 -17.812 1 88.75 2 TRP B C 1
ATOM 2729 O O . TRP B 1 2 ? 8.953 -28.922 -19 1 88.75 2 TRP B O 1
ATOM 2739 N N . TYR B 1 3 ? 7.84 -28.781 -17.047 1 91.56 3 TYR B N 1
ATOM 2740 C CA . TYR B 1 3 ? 6.59 -29.25 -17.609 1 91.56 3 TYR B CA 1
ATOM 2741 C C . TYR B 1 3 ? 5.84 -28.125 -18.312 1 91.56 3 TYR B C 1
ATOM 2743 O O . TYR B 1 3 ? 5.625 -27.062 -17.719 1 91.56 3 TYR B O 1
ATOM 2751 N N . VAL B 1 4 ? 5.477 -28.375 -19.516 1 90.25 4 VAL B N 1
ATOM 2752 C CA . VAL B 1 4 ? 4.672 -27.438 -20.297 1 90.25 4 VAL B CA 1
ATOM 2753 C C . VAL B 1 4 ? 3.357 -28.109 -20.703 1 90.25 4 VAL B C 1
ATOM 2755 O O . VAL B 1 4 ? 3.359 -29.156 -21.344 1 90.25 4 VAL B O 1
ATOM 2758 N N . ARG B 1 5 ? 2.32 -27.5 -20.297 1 88.44 5 ARG B N 1
ATOM 2759 C CA . ARG B 1 5 ? 1.015 -28.016 -20.688 1 88.44 5 ARG B CA 1
ATOM 2760 C C . ARG B 1 5 ? 0.868 -28.047 -22.203 1 88.44 5 ARG B C 1
ATOM 2762 O O . ARG B 1 5 ? 1.423 -27.203 -22.906 1 88.44 5 ARG B O 1
ATOM 2769 N N . ASP B 1 6 ? 0.073 -29.016 -22.562 1 87.75 6 ASP B N 1
ATOM 2770 C CA . ASP B 1 6 ? -0.154 -29.141 -24 1 87.75 6 ASP B CA 1
ATOM 2771 C C . ASP B 1 6 ? -1.096 -28.047 -24.5 1 87.75 6 ASP B C 1
ATOM 2773 O O . ASP B 1 6 ? -2.287 -28.047 -24.188 1 87.75 6 ASP B O 1
ATOM 2777 N N . GLU B 1 7 ? -0.482 -27.094 -25.125 1 88.38 7 GLU B N 1
ATOM 2778 C CA . GLU B 1 7 ? -1.248 -26 -25.719 1 88.38 7 GLU B CA 1
ATOM 2779 C C . GLU B 1 7 ? -0.583 -25.469 -26.984 1 88.38 7 GLU B C 1
ATOM 2781 O O . GLU B 1 7 ? 0.557 -25.828 -27.281 1 88.38 7 GLU B O 1
ATOM 2786 N N . GLU B 1 8 ? -1.416 -24.781 -27.734 1 88.12 8 GLU B N 1
ATOM 2787 C CA . GLU B 1 8 ? -0.91 -24.266 -29 1 88.12 8 GLU B CA 1
ATOM 2788 C C . GLU B 1 8 ? -0.604 -22.766 -28.922 1 88.12 8 GLU B C 1
ATOM 2790 O O . GLU B 1 8 ? -1.191 -22.062 -28.094 1 88.12 8 GLU B O 1
ATOM 2795 N N . HIS B 1 9 ? 0.361 -22.391 -29.688 1 84.38 9 HIS B N 1
ATOM 2796 C CA . HIS B 1 9 ? 0.689 -20.984 -29.922 1 84.38 9 HIS B CA 1
ATOM 2797 C C . HIS B 1 9 ? 1.082 -20.75 -31.375 1 84.38 9 HIS B C 1
ATOM 2799 O O . HIS B 1 9 ? 2.061 -21.328 -31.859 1 84.38 9 HIS B O 1
ATOM 2805 N N . SER B 1 10 ? 0.312 -19.859 -32.062 1 86.5 10 SER B N 1
ATOM 2806 C CA . SER B 1 10 ? 0.542 -19.531 -33.469 1 86.5 10 SER B CA 1
ATOM 2807 C C . SER B 1 10 ? 0.596 -20.797 -34.344 1 86.5 10 SER B C 1
ATOM 2809 O O . SER B 1 10 ? 1.537 -20.984 -35.094 1 86.5 10 SER B O 1
ATOM 2811 N N . GLN B 1 11 ? -0.181 -21.766 -34.062 1 87.94 11 GLN B N 1
ATOM 2812 C CA . GLN B 1 11 ? -0.397 -22.984 -34.875 1 87.94 11 GLN B CA 1
ATOM 2813 C C . GLN B 1 11 ? 0.713 -24 -34.625 1 87.94 11 GLN B C 1
ATOM 2815 O O . GLN B 1 11 ? 0.927 -24.891 -35.438 1 87.94 11 GLN B O 1
ATOM 2820 N N . LYS B 1 12 ? 1.456 -23.828 -33.688 1 92.06 12 LYS B N 1
ATOM 2821 C CA . LYS B 1 12 ? 2.453 -24.797 -33.25 1 92.06 12 LYS B CA 1
ATOM 2822 C C . LYS B 1 12 ? 2.256 -25.172 -31.797 1 92.06 12 LYS B C 1
ATOM 2824 O O . LYS B 1 12 ? 1.686 -24.391 -31.016 1 92.06 12 LYS B O 1
ATOM 2829 N N . ARG B 1 13 ? 2.764 -26.344 -31.531 1 93.88 13 ARG B N 1
ATOM 2830 C CA . ARG B 1 13 ? 2.713 -26.719 -30.109 1 93.88 13 ARG B CA 1
ATOM 2831 C C . ARG B 1 13 ? 3.668 -25.844 -29.297 1 93.88 13 ARG B C 1
ATOM 2833 O O . ARG B 1 13 ? 4.824 -25.656 -29.672 1 93.88 13 ARG B O 1
ATOM 2840 N N . LEU B 1 14 ? 3.193 -25.312 -28.188 1 93 14 LEU B N 1
ATOM 2841 C CA . LEU B 1 14 ? 3.986 -24.406 -27.344 1 93 14 LEU B CA 1
ATOM 2842 C C . LEU B 1 14 ? 5.285 -25.078 -26.906 1 93 14 LEU B C 1
ATOM 2844 O O . LEU B 1 14 ? 6.34 -24.438 -26.891 1 93 14 LEU B O 1
ATOM 2848 N N . ILE B 1 15 ? 5.211 -26.359 -26.578 1 93.38 15 ILE B N 1
ATOM 2849 C CA . ILE B 1 15 ? 6.387 -27.094 -26.109 1 93.38 15 ILE B CA 1
ATOM 2850 C C . ILE B 1 15 ? 7.453 -27.125 -27.203 1 93.38 15 ILE B C 1
ATOM 2852 O O . ILE B 1 15 ? 8.648 -27.047 -26.906 1 93.38 15 ILE B O 1
ATOM 2856 N N . ASP B 1 16 ? 7.023 -27.266 -28.406 1 93.81 16 ASP B N 1
ATOM 2857 C CA . ASP B 1 16 ? 7.957 -27.281 -29.516 1 93.81 16 ASP B CA 1
ATOM 2858 C C . ASP B 1 16 ? 8.594 -25.906 -29.734 1 93.81 16 ASP B C 1
ATOM 2860 O O . ASP B 1 16 ? 9.789 -25.797 -30 1 93.81 16 ASP B O 1
ATOM 2864 N N . VAL B 1 17 ? 7.77 -24.953 -29.594 1 92.38 17 VAL B N 1
ATOM 2865 C CA . VAL B 1 17 ? 8.258 -23.578 -29.734 1 92.38 17 VAL B CA 1
ATOM 2866 C C . VAL B 1 17 ? 9.305 -23.297 -28.672 1 92.38 17 VAL B C 1
ATOM 2868 O O . VAL B 1 17 ? 10.383 -22.7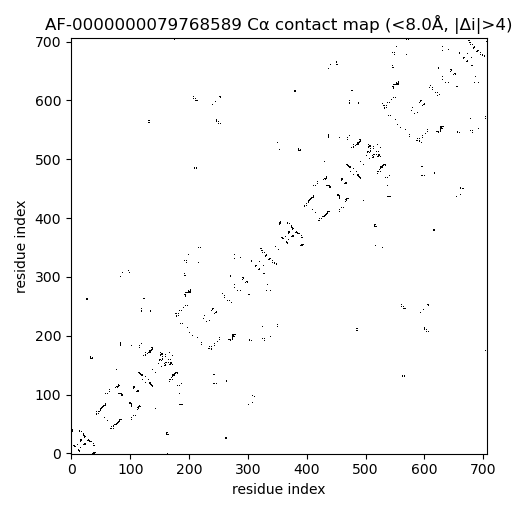66 -28.969 1 92.38 17 VAL B O 1
ATOM 2871 N N . ILE B 1 18 ? 9.039 -23.641 -27.453 1 91.88 18 ILE B N 1
ATOM 2872 C CA . ILE B 1 18 ? 9.945 -23.406 -26.344 1 91.88 18 ILE B CA 1
ATOM 2873 C C . ILE B 1 18 ? 11.234 -24.188 -26.531 1 91.88 18 ILE B C 1
ATOM 2875 O O . ILE B 1 18 ? 12.328 -23.672 -26.312 1 91.88 18 ILE B O 1
ATOM 2879 N N . SER B 1 19 ? 11.094 -25.422 -27 1 91.06 19 SER B N 1
ATOM 2880 C CA . SER B 1 19 ? 12.25 -26.297 -27.156 1 91.06 19 SER B CA 1
ATOM 2881 C C . SER B 1 19 ? 13.164 -25.812 -28.281 1 91.06 19 SER B C 1
ATOM 2883 O O . SER B 1 19 ? 14.391 -25.938 -28.188 1 91.06 19 SER B O 1
ATOM 2885 N N . THR B 1 20 ? 12.641 -25.281 -29.297 1 91.44 20 THR B N 1
ATOM 2886 C CA . THR B 1 20 ? 13.422 -24.906 -30.469 1 91.44 20 THR B CA 1
ATOM 2887 C C . THR B 1 20 ? 13.914 -23.469 -30.359 1 91.44 20 THR B C 1
ATOM 2889 O O . THR B 1 20 ? 15.062 -23.172 -30.688 1 91.44 20 THR B O 1
ATOM 2892 N N . GLN B 1 21 ? 13.102 -22.609 -29.875 1 92.56 21 GLN B N 1
ATOM 2893 C CA . GLN B 1 21 ? 13.414 -21.188 -29.891 1 92.56 21 GLN B CA 1
ATOM 2894 C C . GLN B 1 21 ? 13.938 -20.719 -28.531 1 92.56 21 GLN B C 1
ATOM 2896 O O . GLN B 1 21 ? 14.445 -19.594 -28.422 1 92.56 21 GLN B O 1
ATOM 2901 N N . ARG B 1 22 ? 13.797 -21.547 -27.562 1 92.19 22 ARG B N 1
ATOM 2902 C CA . ARG B 1 22 ? 14.258 -21.25 -26.219 1 92.19 22 ARG B CA 1
ATOM 2903 C C . ARG B 1 22 ? 13.617 -19.969 -25.688 1 92.19 22 ARG B C 1
ATOM 2905 O O . ARG B 1 22 ? 14.289 -19.125 -25.094 1 92.19 22 ARG B O 1
ATOM 2912 N N . GLU B 1 23 ? 12.391 -19.875 -26 1 89.94 23 GLU B N 1
ATOM 2913 C CA . GLU B 1 23 ? 11.57 -18.734 -25.594 1 89.94 23 GLU B CA 1
ATOM 2914 C C . GLU B 1 23 ? 10.102 -19.141 -25.453 1 89.94 23 GLU B C 1
ATOM 2916 O O . GLU B 1 23 ? 9.57 -19.875 -26.297 1 89.94 23 GLU B O 1
ATOM 2921 N N . ASN B 1 24 ? 9.523 -18.766 -24.281 1 89.94 24 ASN B N 1
ATOM 2922 C CA . ASN B 1 24 ? 8.078 -18.891 -24.156 1 89.94 24 ASN B CA 1
ATOM 2923 C C . ASN B 1 24 ? 7.359 -17.672 -24.734 1 89.94 24 ASN B C 1
ATOM 2925 O O . ASN B 1 24 ? 7.008 -16.75 -24 1 89.94 24 ASN B O 1
ATOM 2929 N N . LYS B 1 25 ? 7.07 -17.703 -25.906 1 88.06 25 LYS B N 1
ATOM 2930 C CA . LYS B 1 25 ? 6.531 -16.562 -26.641 1 88.06 25 LYS B CA 1
ATOM 2931 C C . LYS B 1 25 ? 5.102 -16.25 -26.203 1 88.06 25 LYS B C 1
ATOM 2933 O O . LYS B 1 25 ? 4.629 -15.117 -26.359 1 88.06 25 LYS B O 1
ATOM 2938 N N . LYS B 1 26 ? 4.465 -17.234 -25.703 1 86.44 26 LYS B N 1
ATOM 2939 C CA . LYS B 1 26 ? 3.068 -17.047 -25.312 1 86.44 26 LYS B CA 1
ATOM 2940 C C . LYS B 1 26 ? 2.955 -16.359 -23.969 1 86.44 26 LYS B C 1
ATOM 2942 O O . LYS B 1 26 ? 2.141 -15.445 -23.797 1 86.44 26 LYS B O 1
ATOM 2947 N N . TYR B 1 27 ? 3.785 -16.703 -22.984 1 85.81 27 TYR B N 1
ATOM 2948 C CA . TYR B 1 27 ? 3.547 -16.25 -21.609 1 85.81 27 TYR B CA 1
ATOM 2949 C C . TYR B 1 27 ? 4.66 -15.32 -21.141 1 85.81 27 TYR B C 1
ATOM 2951 O O . TYR B 1 27 ? 4.5 -14.594 -20.156 1 85.81 27 TYR B O 1
ATOM 2959 N N . LEU B 1 28 ? 5.797 -15.336 -21.828 1 87.38 28 LEU B N 1
ATOM 2960 C CA . LEU B 1 28 ? 6.914 -14.484 -21.438 1 87.38 28 LEU B CA 1
ATOM 2961 C C . LEU B 1 28 ? 7.789 -14.141 -22.641 1 87.38 28 LEU B C 1
ATOM 2963 O O . LEU B 1 28 ? 8.984 -14.461 -22.656 1 87.38 28 LEU B O 1
ATOM 2967 N N . PRO B 1 29 ? 7.199 -13.453 -23.547 1 87.5 29 PRO B N 1
ATOM 2968 C CA . PRO B 1 29 ? 7.957 -13.094 -24.75 1 87.5 29 PRO B CA 1
ATOM 2969 C C . PRO B 1 29 ? 9.164 -12.203 -24.453 1 87.5 29 PRO B C 1
ATOM 2971 O O . PRO B 1 29 ? 9.078 -11.32 -23.594 1 87.5 29 PRO B O 1
ATOM 2974 N N . GLY B 1 30 ? 10.25 -12.5 -25.078 1 86.12 30 GLY B N 1
ATOM 2975 C CA . GLY B 1 30 ? 11.422 -11.641 -24.984 1 86.12 30 GLY B CA 1
ATOM 2976 C C . GLY B 1 30 ? 12.445 -12.148 -23.984 1 86.12 30 GLY B C 1
ATOM 2977 O O . GLY B 1 30 ? 13.547 -11.602 -23.875 1 86.12 30 GLY B O 1
ATOM 2978 N N . VAL B 1 31 ? 12.133 -13.156 -23.281 1 86 31 VAL B N 1
ATOM 2979 C CA . VAL B 1 31 ? 13.047 -13.695 -22.281 1 86 31 VAL B CA 1
ATOM 2980 C C . VAL B 1 31 ? 13.586 -15.047 -22.75 1 86 31 VAL B C 1
ATOM 2982 O O . VAL B 1 31 ? 12.812 -15.953 -23.078 1 86 31 VAL B O 1
ATOM 2985 N N . LYS B 1 32 ? 14.844 -15.195 -22.734 1 87.12 32 LYS B N 1
ATOM 2986 C CA . LYS B 1 32 ? 15.477 -16.422 -23.188 1 87.12 32 LYS B CA 1
ATOM 2987 C C . LYS B 1 32 ? 15.523 -17.469 -22.078 1 87.12 32 LYS B C 1
ATOM 2989 O O . LYS B 1 32 ? 15.766 -17.125 -20.906 1 87.12 32 LYS B O 1
ATOM 2994 N N . ILE B 1 33 ? 15.281 -18.672 -22.531 1 86.56 33 ILE B N 1
ATOM 2995 C CA . ILE B 1 33 ? 15.383 -19.812 -21.625 1 86.56 33 ILE B CA 1
ATOM 2996 C C . ILE B 1 33 ? 16.75 -20.469 -21.766 1 86.56 33 ILE B C 1
ATOM 2998 O O . ILE B 1 33 ? 17.234 -20.688 -22.891 1 86.56 33 ILE B O 1
ATOM 3002 N N . SER B 1 34 ? 17.328 -20.734 -20.703 1 83.62 34 SER B N 1
ATOM 3003 C CA . SER B 1 34 ? 18.672 -21.312 -20.688 1 83.62 34 SER B CA 1
ATOM 3004 C C . SER B 1 34 ? 18.688 -22.656 -21.406 1 83.62 34 SER B C 1
ATOM 3006 O O . SER B 1 34 ? 17.703 -23.391 -21.391 1 83.62 34 SER B O 1
ATOM 3008 N N . ASP B 1 35 ? 19.844 -23.047 -21.922 1 83.25 35 ASP B N 1
ATOM 3009 C CA . ASP B 1 35 ? 20.016 -24.281 -22.703 1 83.25 35 ASP B CA 1
ATOM 3010 C C . ASP B 1 35 ? 19.938 -25.5 -21.797 1 83.25 35 ASP B C 1
ATOM 3012 O O . ASP B 1 35 ? 19.656 -26.609 -22.266 1 83.25 35 ASP B O 1
ATOM 3016 N N . ASN B 1 36 ? 20.047 -25.297 -20.594 1 83.31 36 ASN B N 1
ATOM 3017 C CA . ASN B 1 36 ? 20.062 -26.406 -19.656 1 83.31 36 ASN B CA 1
ATOM 3018 C C . ASN B 1 36 ? 18.656 -26.828 -19.266 1 83.31 36 ASN B C 1
ATOM 3020 O O . ASN B 1 36 ? 18.453 -27.875 -18.641 1 83.31 36 ASN B O 1
ATOM 3024 N N . VAL B 1 37 ? 17.719 -26.062 -19.672 1 87.31 37 VAL B N 1
ATOM 3025 C CA . VAL B 1 37 ? 16.328 -26.375 -19.344 1 87.31 37 VAL B CA 1
ATOM 3026 C C . VAL B 1 37 ? 15.773 -27.375 -20.359 1 87.31 37 VAL B C 1
ATOM 3028 O O . VAL B 1 37 ? 15.836 -27.156 -21.562 1 87.31 37 VAL B O 1
ATOM 3031 N N . VAL B 1 38 ? 15.297 -28.453 -19.891 1 89.62 38 VAL B N 1
ATOM 3032 C CA . VAL B 1 38 ? 14.648 -29.469 -20.719 1 89.62 38 VAL B CA 1
ATOM 3033 C C . VAL B 1 38 ? 13.133 -29.391 -20.531 1 89.62 38 VAL B C 1
ATOM 3035 O O . VAL B 1 38 ? 12.641 -29.453 -19.406 1 89.62 38 VAL B O 1
ATOM 3038 N N . VAL B 1 39 ? 12.492 -29.312 -21.594 1 91.94 39 VAL B N 1
ATOM 3039 C CA . VAL B 1 39 ? 11.039 -29.188 -21.531 1 91.94 39 VAL B CA 1
ATOM 3040 C C . VAL B 1 39 ? 10.391 -30.531 -21.859 1 91.94 39 VAL B C 1
ATOM 3042 O O . VAL B 1 39 ? 10.93 -31.312 -22.641 1 91.94 39 VAL B O 1
ATOM 3045 N N . SER B 1 40 ? 9.281 -30.812 -21.188 1 93.06 40 SER B N 1
ATOM 3046 C CA . SER B 1 40 ? 8.523 -32.031 -21.422 1 93.06 40 SER B CA 1
ATOM 3047 C C . SER B 1 40 ? 7.027 -31.797 -21.234 1 93.06 40 SER B C 1
ATOM 3049 O O . SER B 1 40 ? 6.613 -30.953 -20.438 1 93.06 40 SER B O 1
ATOM 3051 N N . GLY B 1 41 ? 6.254 -32.469 -21.969 1 93.44 41 GLY B N 1
ATOM 3052 C CA . GLY B 1 41 ? 4.809 -32.438 -21.812 1 93.44 41 GLY B CA 1
ATOM 3053 C C . GLY B 1 41 ? 4.289 -33.469 -20.828 1 93.44 41 GLY B C 1
ATOM 3054 O O . GLY B 1 41 ? 3.078 -33.562 -20.609 1 93.44 41 GLY B O 1
ATOM 3055 N N . ASP B 1 42 ? 5.191 -34.219 -20.281 1 93.62 42 ASP B N 1
ATOM 3056 C CA . ASP B 1 42 ? 4.828 -35.281 -19.359 1 93.62 42 ASP B CA 1
ATOM 3057 C C . ASP B 1 42 ? 5.133 -34.875 -17.906 1 93.62 42 ASP B C 1
ATOM 3059 O O . ASP B 1 42 ? 6.25 -35.062 -17.438 1 93.62 42 ASP B O 1
ATOM 3063 N N . ALA B 1 43 ? 4.062 -34.5 -17.188 1 94.25 43 ALA B N 1
ATOM 3064 C CA . ALA B 1 43 ? 4.215 -34 -15.82 1 94.25 43 ALA B CA 1
ATOM 3065 C C . ALA B 1 43 ? 4.762 -35.062 -14.891 1 94.25 43 ALA B C 1
ATOM 3067 O O . ALA B 1 43 ? 5.555 -34.781 -13.992 1 94.25 43 ALA B O 1
ATOM 3068 N N . ALA B 1 44 ? 4.336 -36.281 -15.109 1 94.44 44 ALA B N 1
ATOM 3069 C CA . ALA B 1 44 ? 4.758 -37.406 -14.258 1 94.44 44 ALA B CA 1
ATOM 3070 C C . ALA B 1 44 ? 6.266 -37.625 -14.359 1 94.44 44 ALA B C 1
ATOM 3072 O O . ALA B 1 44 ? 6.949 -37.75 -13.344 1 94.44 44 ALA B O 1
ATOM 3073 N N . SER B 1 45 ? 6.766 -37.656 -15.531 1 92.94 45 SER B N 1
ATOM 3074 C CA . SER B 1 45 ? 8.195 -37.875 -15.75 1 92.94 45 SER B CA 1
ATOM 3075 C C . SER B 1 45 ? 9.023 -36.75 -15.164 1 92.94 45 SER B C 1
ATOM 3077 O O . SER B 1 45 ? 10.086 -36.969 -14.578 1 92.94 45 SER B O 1
ATOM 3079 N N . VAL B 1 46 ? 8.531 -35.531 -15.32 1 93.31 46 VAL B N 1
ATOM 3080 C CA . VAL B 1 46 ? 9.242 -34.344 -14.836 1 93.31 46 VAL B CA 1
ATOM 3081 C C . VAL B 1 46 ? 9.336 -34.406 -13.312 1 93.31 46 VAL B C 1
ATOM 3083 O O . VAL B 1 46 ? 10.391 -34.094 -12.742 1 93.31 46 VAL B O 1
ATOM 3086 N N . THR B 1 47 ? 8.297 -34.812 -12.641 1 94.62 47 THR B N 1
ATOM 3087 C CA . THR B 1 47 ? 8.242 -34.75 -11.188 1 94.62 47 THR B CA 1
ATOM 3088 C C . THR B 1 47 ? 8.938 -35.938 -10.562 1 94.62 47 THR B C 1
ATOM 3090 O O . THR B 1 47 ? 9.461 -35.875 -9.445 1 94.62 47 THR B O 1
ATOM 3093 N N . ALA B 1 48 ? 8.938 -37.094 -11.266 1 93.31 48 ALA B N 1
ATOM 3094 C CA . ALA B 1 48 ? 9.531 -38.312 -10.734 1 93.31 48 ALA B CA 1
ATOM 3095 C C . ALA B 1 48 ? 11.023 -38.156 -10.477 1 93.31 48 ALA B C 1
ATOM 3097 O O . ALA B 1 48 ? 11.57 -38.719 -9.531 1 93.31 48 ALA B O 1
ATOM 3098 N N . ALA B 1 49 ? 11.625 -37.312 -11.141 1 88.94 49 ALA B N 1
ATOM 3099 C CA . ALA B 1 49 ? 13.07 -37.125 -11.078 1 88.94 49 ALA B CA 1
ATOM 3100 C C . ALA B 1 49 ? 13.43 -35.938 -10.195 1 88.94 49 ALA B C 1
ATOM 3102 O O . ALA B 1 49 ? 14.609 -35.719 -9.898 1 88.94 49 ALA B O 1
ATOM 3103 N N . ALA B 1 50 ? 12.477 -35.25 -9.727 1 93.5 50 ALA B N 1
ATOM 3104 C CA . ALA B 1 50 ? 12.742 -33.938 -9.164 1 93.5 50 ALA B CA 1
ATOM 3105 C C . ALA B 1 50 ? 13.047 -34.031 -7.672 1 93.5 50 ALA B C 1
ATOM 3107 O O . ALA B 1 50 ? 12.383 -34.781 -6.938 1 93.5 50 ALA B O 1
ATOM 3108 N N . ASP B 1 51 ? 14.07 -33.344 -7.219 1 92.75 51 ASP B N 1
ATOM 3109 C CA . ASP B 1 51 ? 14.336 -33.156 -5.801 1 92.75 51 ASP B CA 1
ATOM 3110 C C . ASP B 1 51 ? 13.625 -31.891 -5.285 1 92.75 51 ASP B C 1
ATOM 3112 O O . ASP B 1 51 ? 13.406 -31.75 -4.078 1 92.75 51 ASP B O 1
ATOM 3116 N N . VAL B 1 52 ? 13.375 -30.953 -6.234 1 92.62 52 VAL B N 1
ATOM 3117 C CA . VAL B 1 52 ? 12.641 -29.719 -5.965 1 92.62 52 VAL B CA 1
ATOM 3118 C C . VAL B 1 52 ? 11.562 -29.516 -7.027 1 92.62 52 VAL B C 1
ATOM 3120 O O . VAL B 1 52 ? 11.812 -29.719 -8.219 1 92.62 52 VAL B O 1
ATOM 3123 N N . ILE B 1 53 ? 10.414 -29.234 -6.598 1 94.56 53 ILE B N 1
ATOM 3124 C CA . ILE B 1 53 ? 9.32 -28.891 -7.504 1 94.56 53 ILE B CA 1
ATOM 3125 C C . ILE B 1 53 ? 8.891 -27.438 -7.277 1 94.56 53 ILE B C 1
ATOM 3127 O O . ILE B 1 53 ? 8.516 -27.062 -6.16 1 94.56 53 ILE B O 1
ATOM 3131 N N . LEU B 1 54 ? 9.023 -26.625 -8.234 1 93.44 54 LEU B N 1
ATOM 3132 C CA . LEU B 1 54 ? 8.461 -25.281 -8.266 1 93.44 54 LEU B CA 1
ATOM 3133 C C . LEU B 1 54 ? 7.145 -25.266 -9.039 1 93.44 54 LEU B C 1
ATOM 3135 O O . LEU B 1 54 ? 7.129 -25.453 -10.258 1 93.44 54 LEU B O 1
ATOM 3139 N N . PHE B 1 55 ? 6.105 -25.031 -8.375 1 94.31 55 PHE B N 1
ATOM 3140 C CA . PHE B 1 55 ? 4.77 -25.078 -8.945 1 94.31 55 PHE B CA 1
ATOM 3141 C C . PHE B 1 55 ? 4.219 -23.688 -9.18 1 94.31 55 PHE B C 1
ATOM 3143 O O . PHE B 1 55 ? 3.92 -22.953 -8.227 1 94.31 55 PHE B O 1
ATOM 3150 N N . ALA B 1 56 ? 4.094 -23.266 -10.414 1 91.44 56 ALA B N 1
ATOM 3151 C CA . ALA B 1 56 ? 3.703 -21.891 -10.75 1 91.44 56 ALA B CA 1
ATOM 3152 C C . ALA B 1 56 ? 2.582 -21.875 -11.789 1 91.44 56 ALA B C 1
ATOM 3154 O O . ALA B 1 56 ? 2.691 -21.219 -12.82 1 91.44 56 ALA B O 1
ATOM 3155 N N . TYR B 1 57 ? 1.437 -22.484 -11.523 1 89.44 57 TYR B N 1
ATOM 3156 C CA . TYR B 1 57 ? 0.302 -22.547 -12.438 1 89.44 57 TYR B CA 1
ATOM 3157 C C . TYR B 1 57 ? -0.904 -21.812 -11.859 1 89.44 57 TYR B C 1
ATOM 3159 O O . TYR B 1 57 ? -1.034 -21.703 -10.633 1 89.44 57 TYR B O 1
ATOM 3167 N N . ALA B 1 58 ? -1.785 -21.375 -12.758 1 85.12 58 ALA B N 1
ATOM 3168 C CA . ALA B 1 58 ? -3.061 -20.797 -12.336 1 85.12 58 ALA B CA 1
ATOM 3169 C C . ALA B 1 58 ? -3.871 -21.812 -11.523 1 85.12 58 ALA B C 1
ATOM 3171 O O . ALA B 1 58 ? -3.822 -23.016 -11.789 1 85.12 58 ALA B O 1
ATOM 3172 N N . THR B 1 59 ? -4.559 -21.25 -10.617 1 87.25 59 THR B N 1
ATOM 3173 C CA . THR B 1 59 ? -5.25 -22.094 -9.648 1 87.25 59 THR B CA 1
ATOM 3174 C C . THR B 1 59 ? -6.223 -23.047 -10.352 1 87.25 59 THR B C 1
ATOM 3176 O O . THR B 1 59 ? -6.438 -24.172 -9.898 1 87.25 59 THR B O 1
ATOM 3179 N N . ARG B 1 60 ? -6.746 -22.688 -11.469 1 83.38 60 ARG B N 1
ATOM 3180 C CA . ARG B 1 60 ? -7.715 -23.5 -12.188 1 83.38 60 ARG B CA 1
ATOM 3181 C C . ARG B 1 60 ? -7.078 -24.797 -12.688 1 83.38 60 ARG B C 1
ATOM 3183 O O . ARG B 1 60 ? -7.781 -25.766 -12.992 1 83.38 60 ARG B O 1
ATOM 3190 N N . HIS B 1 61 ? -5.777 -24.859 -12.727 1 87.5 61 HIS B N 1
ATOM 3191 C CA . HIS B 1 61 ? -5.09 -26.031 -13.258 1 87.5 61 HIS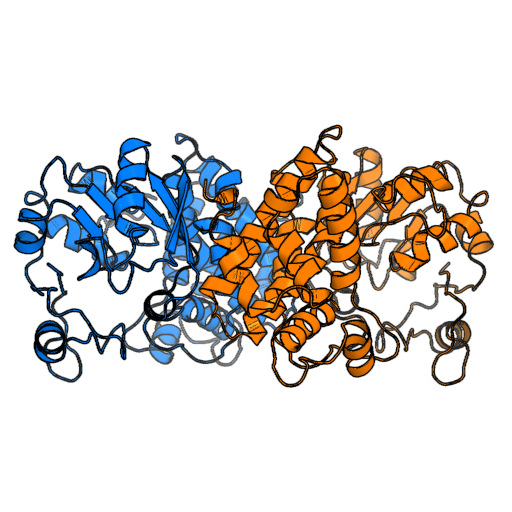 B CA 1
ATOM 3192 C C . HIS B 1 61 ? -4.453 -26.859 -12.133 1 87.5 61 HIS B C 1
ATOM 3194 O O . HIS B 1 61 ? -3.926 -27.938 -12.375 1 87.5 61 HIS B O 1
ATOM 3200 N N . VAL B 1 62 ? -4.5 -26.375 -10.938 1 92.5 62 VAL B N 1
ATOM 3201 C CA . VAL B 1 62 ? -3.732 -26.938 -9.828 1 92.5 62 VAL B CA 1
ATOM 3202 C C . VAL B 1 62 ? -4.16 -28.375 -9.57 1 92.5 62 VAL B C 1
ATOM 3204 O O . VAL B 1 62 ? -3.334 -29.281 -9.594 1 92.5 62 VAL B O 1
ATOM 3207 N N . THR B 1 63 ? -5.441 -28.625 -9.414 1 92.31 63 THR B N 1
ATOM 3208 C CA . THR B 1 63 ? -5.926 -29.953 -9.055 1 92.31 63 THR B CA 1
ATOM 3209 C C . THR B 1 63 ? -5.613 -30.953 -10.156 1 92.31 63 THR B C 1
ATOM 3211 O O . THR B 1 63 ? -5.133 -32.062 -9.875 1 92.31 63 THR B O 1
ATOM 3214 N N . GLU B 1 64 ? -5.883 -30.531 -11.367 1 91.88 64 GLU B N 1
ATOM 3215 C CA . GLU B 1 64 ? -5.645 -31.406 -12.508 1 91.88 64 GLU B CA 1
ATOM 3216 C C . GLU B 1 64 ? -4.18 -31.812 -12.594 1 91.88 64 GLU B C 1
ATOM 3218 O O . GLU B 1 64 ? -3.867 -33 -12.773 1 91.88 64 GLU B O 1
ATOM 3223 N N . ILE B 1 65 ? -3.299 -30.906 -12.422 1 93.56 65 ILE B N 1
ATOM 3224 C CA . ILE B 1 65 ? -1.869 -31.172 -12.531 1 93.56 65 ILE B CA 1
ATOM 3225 C C . ILE B 1 65 ? -1.416 -32.031 -11.352 1 93.56 65 ILE B C 1
ATOM 3227 O O . ILE B 1 65 ? -0.645 -33 -11.531 1 93.56 65 ILE B O 1
ATOM 3231 N N . LEU B 1 66 ? -1.899 -31.719 -10.203 1 95.44 66 LEU B N 1
ATOM 3232 C CA . LEU B 1 66 ? -1.522 -32.5 -9.016 1 95.44 66 LEU B CA 1
ATOM 3233 C C . LEU B 1 66 ? -1.973 -33.938 -9.133 1 95.44 66 LEU B C 1
ATOM 3235 O O . LEU B 1 66 ? -1.251 -34.844 -8.734 1 95.44 66 LEU B O 1
ATOM 3239 N N . GLN B 1 67 ? -3.164 -34.125 -9.68 1 94.75 67 GLN B N 1
ATOM 3240 C CA . GLN B 1 67 ? -3.662 -35.5 -9.891 1 94.75 67 GLN B CA 1
ATOM 3241 C C . GLN B 1 67 ? -2.764 -36.281 -10.852 1 94.75 67 GLN B C 1
ATOM 3243 O O . GLN B 1 67 ? -2.533 -37.469 -10.664 1 94.75 67 GLN B O 1
ATOM 3248 N N . ALA B 1 68 ? -2.279 -35.562 -11.805 1 93.88 68 ALA B N 1
ATOM 3249 C CA . ALA B 1 68 ? -1.434 -36.219 -12.82 1 93.88 68 ALA B CA 1
ATOM 3250 C C . ALA B 1 68 ? -0.085 -36.625 -12.227 1 93.88 68 ALA B C 1
ATOM 3252 O O . ALA B 1 68 ? 0.557 -37.531 -12.719 1 93.88 68 ALA B O 1
ATOM 3253 N N . VAL B 1 69 ? 0.32 -35.969 -11.25 1 95.69 69 VAL B N 1
ATOM 3254 C CA . VAL B 1 69 ? 1.673 -36.219 -10.766 1 95.69 69 VAL B CA 1
ATOM 3255 C C . VAL B 1 69 ? 1.616 -37 -9.453 1 95.69 69 VAL B C 1
ATOM 3257 O O . VAL B 1 69 ? 2.65 -37.406 -8.914 1 95.69 69 VAL B O 1
ATOM 3260 N N . LYS B 1 70 ? 0.333 -37.125 -9.125 1 92.56 70 LYS B N 1
ATOM 3261 C CA . LYS B 1 70 ? 0.142 -37.844 -7.863 1 92.56 70 LYS B CA 1
ATOM 3262 C C . LYS B 1 70 ? 0.803 -39.219 -7.891 1 92.56 70 LYS B C 1
ATOM 3264 O O . LYS B 1 70 ? 0.667 -39.938 -8.867 1 92.56 70 LYS B O 1
ATOM 3269 N N . GLY B 1 71 ? 1.633 -39.656 -7.086 1 92.56 71 GLY B N 1
ATOM 3270 C CA . GLY B 1 71 ? 2.279 -40.969 -7.012 1 92.56 71 GLY B CA 1
ATOM 3271 C C . GLY B 1 71 ? 3.668 -40.969 -7.621 1 92.56 71 GLY B C 1
ATOM 3272 O O . GLY B 1 71 ? 4.371 -41.969 -7.555 1 92.56 71 GLY B O 1
ATOM 3273 N N . HIS B 1 72 ? 3.934 -39.938 -8.289 1 95.31 72 HIS B N 1
ATOM 3274 C CA . HIS B 1 72 ? 5.23 -39.875 -8.953 1 95.31 72 HIS B CA 1
ATOM 3275 C C . HIS B 1 72 ? 6.195 -38.969 -8.195 1 95.31 72 HIS B C 1
ATOM 3277 O O . HIS B 1 72 ? 7.387 -38.938 -8.5 1 95.31 72 HIS B O 1
ATOM 3283 N N . ILE B 1 73 ? 5.73 -38.281 -7.207 1 95.38 73 ILE B N 1
ATOM 3284 C CA . ILE B 1 73 ? 6.531 -37.312 -6.453 1 95.38 73 ILE B CA 1
ATOM 3285 C C . ILE B 1 73 ? 7.281 -38.031 -5.332 1 95.38 73 ILE B C 1
ATOM 3287 O O . ILE B 1 73 ? 6.711 -38.875 -4.637 1 95.38 73 ILE B O 1
ATOM 3291 N N . LYS B 1 74 ? 8.523 -37.719 -5.176 1 93.94 74 LYS B N 1
ATOM 3292 C CA . LYS B 1 74 ? 9.289 -38.25 -4.051 1 93.94 74 LYS B CA 1
ATOM 3293 C C . LYS B 1 74 ? 8.719 -37.781 -2.723 1 93.94 74 LYS B C 1
ATOM 3295 O O . LYS B 1 74 ? 8.258 -36.625 -2.613 1 93.94 74 LYS B O 1
ATOM 3300 N N . LYS B 1 75 ? 8.812 -38.562 -1.73 1 89.12 75 LYS B N 1
ATOM 3301 C CA . LYS B 1 75 ? 8.266 -38.25 -0.418 1 89.12 75 LYS B CA 1
ATOM 3302 C C . LYS B 1 75 ? 9.023 -37.094 0.221 1 89.12 75 LYS B C 1
ATOM 3304 O O . LYS B 1 75 ? 8.438 -36.281 0.978 1 89.12 75 LYS B O 1
ATOM 3309 N N . ASP B 1 76 ? 10.297 -36.938 -0.09 1 91.38 76 ASP B N 1
ATOM 3310 C CA . ASP B 1 76 ? 11.133 -35.938 0.562 1 91.38 76 ASP B CA 1
ATOM 3311 C C . ASP B 1 76 ? 11.367 -34.75 -0.356 1 91.38 76 ASP B C 1
ATOM 3313 O O . ASP B 1 76 ? 12.289 -33.938 -0.132 1 91.38 76 ASP B O 1
ATOM 3317 N N . VAL B 1 77 ? 10.523 -34.625 -1.407 1 94.44 77 VAL B N 1
ATOM 3318 C CA . VAL B 1 77 ? 10.68 -33.531 -2.367 1 94.44 77 VAL B CA 1
ATOM 3319 C C . VAL B 1 77 ? 10.453 -32.188 -1.672 1 94.44 77 VAL B C 1
ATOM 3321 O O . VAL B 1 77 ? 9.609 -32.094 -0.778 1 94.44 77 VAL B O 1
ATOM 3324 N N . LEU B 1 78 ? 11.281 -31.203 -2.002 1 93.31 78 LEU B N 1
ATOM 3325 C CA . LEU B 1 78 ? 10.977 -29.828 -1.625 1 93.31 78 LEU B CA 1
ATOM 3326 C C . LEU B 1 78 ? 9.953 -29.219 -2.58 1 93.31 78 LEU B C 1
ATOM 3328 O O . LEU B 1 78 ? 10.273 -28.922 -3.732 1 93.31 78 LEU B O 1
ATOM 3332 N N . PHE B 1 79 ? 8.75 -29.094 -2.109 1 95.81 79 PHE B N 1
ATOM 3333 C CA . PHE B 1 79 ? 7.66 -28.578 -2.928 1 95.81 79 PHE B CA 1
ATOM 3334 C C . PHE B 1 79 ? 7.414 -27.109 -2.619 1 95.81 79 PHE B C 1
ATOM 3336 O O . PHE B 1 79 ? 7.105 -26.75 -1.48 1 95.81 79 PHE B O 1
ATOM 3343 N N . VAL B 1 80 ? 7.559 -26.188 -3.621 1 95.94 80 VAL B N 1
ATOM 3344 C CA . VAL B 1 80 ? 7.355 -24.75 -3.469 1 95.94 80 VAL B CA 1
ATOM 3345 C C . VAL B 1 80 ? 6.27 -24.281 -4.43 1 95.94 80 VAL B C 1
ATOM 3347 O O . VAL B 1 80 ? 6.402 -24.422 -5.648 1 95.94 80 VAL B O 1
ATOM 3350 N N . SER B 1 81 ? 5.223 -23.734 -3.904 1 96.38 81 SER B N 1
ATOM 3351 C CA . SER B 1 81 ? 4.129 -23.234 -4.73 1 96.38 81 SER B CA 1
ATOM 3352 C C . SER B 1 81 ? 4.211 -21.719 -4.887 1 96.38 81 SER B C 1
ATOM 3354 O O . SER B 1 81 ? 4.441 -21 -3.91 1 96.38 81 SER B O 1
ATOM 3356 N N . PHE B 1 82 ? 3.998 -21.234 -6.102 1 93.62 82 PHE B N 1
ATOM 3357 C CA . PHE B 1 82 ? 3.906 -19.812 -6.422 1 93.62 82 PHE B CA 1
ATOM 3358 C C . PHE B 1 82 ? 2.486 -19.453 -6.824 1 93.62 82 PHE B C 1
ATOM 3360 O O . PHE B 1 82 ? 2.221 -18.297 -7.195 1 93.62 82 PHE B O 1
ATOM 3367 N N . SER B 1 83 ? 1.585 -20.422 -6.758 1 92.62 83 SER B N 1
ATOM 3368 C CA . SER B 1 83 ? 0.219 -20.203 -7.227 1 92.62 83 SER B CA 1
ATOM 3369 C C . SER B 1 83 ? -0.57 -19.344 -6.25 1 92.62 83 SER B C 1
ATOM 3371 O O . SER B 1 83 ? -0.554 -19.578 -5.043 1 92.62 83 SER B O 1
ATOM 3373 N N . LYS B 1 84 ? -1.173 -18.344 -6.805 1 88.62 84 LYS B N 1
ATOM 3374 C CA . LYS B 1 84 ? -2 -17.438 -6.004 1 88.62 84 LYS B CA 1
ATOM 3375 C C . LYS B 1 84 ? -3.482 -17.656 -6.293 1 88.62 84 LYS B C 1
ATOM 3377 O O . LYS B 1 84 ? -3.938 -17.453 -7.418 1 88.62 84 LYS B O 1
ATOM 3382 N N . GLY B 1 85 ? -4.227 -18.125 -5.262 1 90.31 85 GLY B N 1
ATOM 3383 C CA . GLY B 1 85 ? -5.652 -18.359 -5.438 1 90.31 85 GLY B CA 1
ATOM 3384 C C . GLY B 1 85 ? -6.211 -19.406 -4.484 1 90.31 85 GLY B C 1
ATOM 3385 O O . GLY B 1 85 ? -5.547 -19.781 -3.518 1 90.31 85 GLY B O 1
ATOM 3386 N N . LEU B 1 86 ? -7.449 -19.688 -4.754 1 91.62 86 LEU B N 1
ATOM 3387 C CA . LEU B 1 86 ? -8.188 -20.672 -3.965 1 91.62 86 LEU B CA 1
ATOM 3388 C C . LEU B 1 86 ? -8.703 -21.797 -4.848 1 91.62 86 LEU B C 1
ATOM 3390 O O . LEU B 1 86 ? -9.078 -21.578 -6 1 91.62 86 LEU B O 1
ATOM 3394 N N . VAL B 1 87 ? -8.641 -22.953 -4.277 1 90.88 87 VAL B N 1
ATOM 3395 C CA . VAL B 1 87 ? -9.133 -24.125 -4.984 1 90.88 87 VAL B CA 1
ATOM 3396 C C . VAL B 1 87 ? -10.516 -24.5 -4.461 1 90.88 87 VAL B C 1
ATOM 3398 O O . VAL B 1 87 ? -10.766 -24.438 -3.256 1 90.88 87 VAL B O 1
ATOM 3401 N N . ALA B 1 88 ? -11.438 -24.688 -5.359 1 81.75 88 ALA B N 1
ATOM 3402 C CA . ALA B 1 88 ? -12.766 -25.156 -5 1 81.75 88 ALA B CA 1
ATOM 3403 C C . ALA B 1 88 ? -13.094 -26.469 -5.715 1 81.75 88 ALA B C 1
ATOM 3405 O O . ALA B 1 88 ? -12.609 -26.719 -6.824 1 81.75 88 ALA B O 1
ATOM 3406 N N . PRO B 1 89 ? -13.688 -27.516 -4.957 1 65.88 89 PRO B N 1
ATOM 3407 C CA . PRO B 1 89 ? -14.031 -28.781 -5.605 1 65.88 89 PRO B CA 1
ATOM 3408 C C . PRO B 1 89 ? -14.875 -28.578 -6.863 1 65.88 89 PRO B C 1
ATOM 3410 O O . PRO B 1 89 ? -15.719 -27.688 -6.91 1 65.88 89 PRO B O 1
ATOM 3413 N N . GLU B 1 90 ? -14.227 -29.078 -8.008 1 51.81 90 GLU B N 1
ATOM 3414 C CA . GLU B 1 90 ? -15.023 -29.109 -9.227 1 51.81 90 GLU B CA 1
ATOM 3415 C C . GLU B 1 90 ? -16.031 -30.25 -9.203 1 51.81 90 GLU B C 1
ATOM 3417 O O . GLU B 1 90 ? -15.719 -31.344 -8.727 1 51.81 90 GLU B O 1
ATOM 3422 N N . GLY B 1 91 ? -17.406 -30.203 -9.406 1 50.44 91 GLY B N 1
ATOM 3423 C CA . GLY B 1 91 ? -18.391 -31.25 -9.641 1 50.44 91 GLY B CA 1
ATOM 3424 C C . GLY B 1 91 ? -19.094 -31.703 -8.367 1 50.44 91 GLY B C 1
ATOM 3425 O O . GLY B 1 91 ? -19.953 -32.594 -8.414 1 50.44 91 GLY B O 1
ATOM 3426 N N . LYS B 1 92 ? -18.344 -31.969 -7.258 1 45.62 92 LYS B N 1
ATOM 3427 C CA . LYS B 1 92 ? -19.125 -32.562 -6.188 1 45.62 92 LYS B CA 1
ATOM 3428 C C . LYS B 1 92 ? -20.328 -31.703 -5.836 1 45.62 92 LYS B C 1
ATOM 3430 O O . LYS B 1 92 ? -20.172 -30.531 -5.48 1 45.62 92 LYS B O 1
ATOM 3435 N N . ALA B 1 93 ? -21.344 -32.031 -6.348 1 40.44 93 ALA B N 1
ATOM 3436 C CA . ALA B 1 93 ? -22.672 -31.5 -6.078 1 40.44 93 ALA B CA 1
ATOM 3437 C C . ALA B 1 93 ? -22.844 -31.141 -4.605 1 40.44 93 ALA B C 1
ATOM 3439 O O . ALA B 1 93 ? -23.406 -30.094 -4.277 1 40.44 93 ALA B O 1
ATOM 3440 N N . SER B 1 94 ? -22.891 -32.156 -3.75 1 38 94 SER B N 1
ATOM 3441 C CA . SER B 1 94 ? -23.422 -32.094 -2.395 1 38 94 SER B CA 1
ATOM 3442 C C . SER B 1 94 ? -22.438 -31.438 -1.439 1 38 94 SER B C 1
ATOM 3444 O O . SER B 1 94 ? -22.656 -31.406 -0.228 1 38 94 SER B O 1
ATOM 3446 N N . MET B 1 95 ? -21.141 -31.75 -1.636 1 42.09 95 MET B N 1
ATOM 3447 C CA . MET B 1 95 ? -20.391 -31.219 -0.503 1 42.09 95 MET B CA 1
ATOM 3448 C C . MET B 1 95 ? -20.734 -29.75 -0.278 1 42.09 95 MET B C 1
ATOM 3450 O O . MET B 1 95 ? -21.062 -29.031 -1.223 1 42.09 95 MET B O 1
ATOM 3454 N N . SER B 1 96 ? -20.891 -29.359 0.984 1 47.41 96 SER B N 1
ATOM 3455 C CA . SER B 1 96 ? -21.359 -28.031 1.374 1 47.41 96 SER B CA 1
ATOM 3456 C C . SER B 1 96 ? -20.672 -26.938 0.557 1 47.41 96 SER B C 1
ATOM 3458 O O . SER B 1 96 ? -19.453 -26.906 0.457 1 47.41 96 SER B O 1
ATOM 3460 N N . GLU B 1 97 ? -21.203 -26.547 -0.61 1 52.06 97 GLU B N 1
ATOM 3461 C CA . GLU B 1 97 ? -21 -25.5 -1.59 1 52.06 97 GLU B CA 1
ATOM 3462 C C . GLU B 1 97 ? -19.984 -24.469 -1.08 1 52.06 97 GLU B C 1
ATOM 3464 O O . GLU B 1 97 ? -19.484 -23.656 -1.853 1 52.06 97 GLU B O 1
ATOM 3469 N N . ALA B 1 98 ? -19.578 -24.609 0.258 1 61.09 98 ALA B N 1
ATOM 3470 C CA . ALA B 1 98 ? -18.844 -23.531 0.919 1 61.09 98 ALA B CA 1
ATOM 3471 C C . ALA B 1 98 ? -17.391 -23.906 1.138 1 61.09 98 ALA B C 1
ATOM 3473 O O . ALA B 1 98 ? -16.609 -23.109 1.683 1 61.09 98 ALA B O 1
ATOM 3474 N N . ASP B 1 99 ? -16.922 -25.094 0.402 1 79.19 99 ASP B N 1
ATOM 3475 C CA . ASP B 1 99 ? -15.562 -25.484 0.806 1 79.19 99 ASP B CA 1
ATOM 3476 C C . ASP B 1 99 ? -14.516 -24.859 -0.115 1 79.19 99 ASP B C 1
ATOM 3478 O O . ASP B 1 99 ? -14.633 -24.953 -1.34 1 79.19 99 ASP B O 1
ATOM 3482 N N . ILE B 1 100 ? -13.672 -24.188 0.362 1 87.44 100 ILE B N 1
ATOM 3483 C CA . ILE B 1 100 ? -12.531 -23.562 -0.295 1 87.44 100 ILE B CA 1
ATOM 3484 C C . ILE B 1 100 ? -11.234 -24.016 0.382 1 87.44 100 ILE B C 1
ATOM 3486 O O . ILE B 1 100 ? -11.164 -24.094 1.61 1 87.44 100 ILE B O 1
ATOM 3490 N N . TRP B 1 101 ? -10.312 -24.453 -0.522 1 89.75 101 TRP B N 1
ATOM 3491 C CA . TRP B 1 101 ? -9.008 -24.859 -0.003 1 89.75 101 TRP B CA 1
ATOM 3492 C C . TRP B 1 101 ? -7.906 -23.953 -0.529 1 89.75 101 TRP B C 1
ATOM 3494 O O . TRP B 1 101 ? -7.988 -23.453 -1.656 1 89.75 101 TRP B O 1
ATOM 3504 N N . LEU B 1 102 ? -6.938 -23.797 0.301 1 93.31 102 LEU B N 1
ATOM 3505 C CA . LEU B 1 102 ? -5.703 -23.188 -0.167 1 93.31 102 LEU B CA 1
ATOM 3506 C C . LEU B 1 102 ? -4.941 -24.125 -1.097 1 93.31 102 LEU B C 1
ATOM 3508 O O . LEU B 1 102 ? -5.141 -25.328 -1.056 1 93.31 102 LEU B O 1
ATOM 3512 N N . VAL B 1 103 ? -4.113 -23.578 -1.927 1 95.44 103 VAL B N 1
ATOM 3513 C CA . VAL B 1 103 ? -3.342 -24.391 -2.863 1 95.44 103 VAL B CA 1
ATOM 3514 C C . VAL B 1 103 ? -2.451 -25.359 -2.092 1 95.44 103 VAL B C 1
ATOM 3516 O O . VAL B 1 103 ? -2.346 -26.531 -2.451 1 95.44 103 VAL B O 1
ATOM 3519 N N . SER B 1 104 ? -1.79 -24.875 -1.028 1 95.25 104 SER B N 1
ATOM 3520 C CA . SER B 1 104 ? -0.943 -25.75 -0.211 1 95.25 104 SER B CA 1
ATOM 3521 C C . SER B 1 104 ? -1.744 -26.891 0.395 1 95.25 104 SER B C 1
ATOM 3523 O O . SER B 1 104 ? -1.245 -28.016 0.509 1 95.25 104 SER B O 1
ATOM 3525 N N . GLU B 1 105 ? -2.975 -26.609 0.792 1 93.19 105 GLU B N 1
ATOM 3526 C CA . GLU B 1 105 ? -3.855 -27.656 1.31 1 93.19 105 GLU B CA 1
ATOM 3527 C C . GLU B 1 105 ? -4.184 -28.672 0.231 1 93.19 105 GLU B C 1
ATOM 3529 O O . GLU B 1 105 ? -4.219 -29.875 0.503 1 93.19 105 GLU B O 1
ATOM 3534 N N . GLU B 1 106 ? -4.453 -28.172 -0.922 1 94.69 106 GLU B N 1
ATOM 3535 C CA . GLU B 1 106 ? -4.73 -29.062 -2.037 1 94.69 106 GLU B CA 1
ATOM 3536 C C . GLU B 1 106 ? -3.525 -29.953 -2.352 1 94.69 106 GLU B C 1
ATOM 3538 O O . GLU B 1 106 ? -3.676 -31.141 -2.627 1 94.69 106 GLU B O 1
ATOM 3543 N N . ILE B 1 107 ? -2.348 -29.375 -2.346 1 95.69 107 ILE B N 1
ATOM 3544 C CA . ILE B 1 107 ? -1.118 -30.125 -2.58 1 95.69 107 ILE B CA 1
ATOM 3545 C C . ILE B 1 107 ? -0.982 -31.234 -1.536 1 95.69 107 ILE B C 1
ATOM 3547 O O . ILE B 1 107 ? -0.74 -32.406 -1.879 1 95.69 107 ILE B O 1
ATOM 3551 N N . ARG B 1 108 ? -1.179 -30.891 -0.31 1 94.62 108 ARG B N 1
ATOM 3552 C CA . ARG B 1 108 ? -1.086 -31.859 0.773 1 94.62 108 ARG B CA 1
ATOM 3553 C C . ARG B 1 108 ? -2.141 -32.969 0.621 1 94.62 108 ARG B C 1
ATOM 3555 O O . ARG B 1 108 ? -1.843 -34.125 0.775 1 94.62 108 ARG B O 1
ATOM 3562 N N . ARG B 1 109 ? -3.324 -32.562 0.335 1 93.12 109 ARG B N 1
ATOM 3563 C CA . ARG B 1 109 ? -4.445 -33.5 0.225 1 93.12 109 ARG B CA 1
ATOM 3564 C C . ARG B 1 109 ? -4.219 -34.5 -0.902 1 93.12 109 ARG B C 1
ATOM 3566 O O . ARG B 1 109 ? -4.48 -35.688 -0.741 1 93.12 109 ARG B O 1
ATOM 3573 N N . VAL B 1 110 ? -3.744 -34.031 -1.993 1 94.62 110 VAL B N 1
ATOM 3574 C CA . VAL B 1 110 ? -3.656 -34.844 -3.195 1 94.62 110 VAL B CA 1
ATOM 3575 C C . VAL B 1 110 ? -2.355 -35.625 -3.178 1 94.62 110 VAL B C 1
ATOM 3577 O O . VAL B 1 110 ? -2.34 -36.812 -3.541 1 94.62 110 VAL B O 1
ATOM 3580 N N . THR B 1 111 ? -1.232 -35.062 -2.699 1 94.88 111 THR B N 1
ATOM 3581 C CA . THR B 1 111 ? 0.073 -35.688 -2.887 1 94.88 111 THR B CA 1
ATOM 3582 C C . THR B 1 111 ? 0.64 -36.188 -1.554 1 94.88 111 THR B C 1
ATOM 3584 O O . THR B 1 111 ? 1.594 -36.969 -1.523 1 94.88 111 THR B O 1
ATOM 3587 N N . GLY B 1 112 ? 0.102 -35.625 -0.468 1 94.31 112 GLY B N 1
ATOM 3588 C CA . GLY B 1 112 ? 0.623 -35.938 0.851 1 94.31 112 GLY B CA 1
ATOM 3589 C C . GLY B 1 112 ? 1.861 -35.156 1.217 1 94.31 112 GLY B C 1
ATOM 3590 O O . GLY B 1 112 ? 2.406 -35.312 2.311 1 94.31 112 GLY B O 1
ATOM 3591 N N . VAL B 1 113 ? 2.301 -34.25 0.353 1 94.5 113 VAL B N 1
ATOM 3592 C CA . VAL B 1 113 ? 3.533 -33.5 0.558 1 94.5 113 VAL B CA 1
ATOM 3593 C C . VAL B 1 113 ? 3.201 -32.094 1.061 1 94.5 113 VAL B C 1
ATOM 3595 O O . VAL B 1 113 ? 2.252 -31.484 0.585 1 94.5 113 VAL B O 1
ATOM 3598 N N . GLU B 1 114 ? 4.016 -31.625 2.084 1 94.69 114 GLU B N 1
ATOM 3599 C CA . GLU B 1 114 ? 3.881 -30.25 2.561 1 94.69 114 GLU B CA 1
ATOM 3600 C C . GLU B 1 114 ? 4.605 -29.281 1.639 1 94.69 114 GLU B C 1
ATOM 3602 O O . GLU B 1 114 ? 5.762 -29.5 1.271 1 94.69 114 GLU B O 1
ATOM 3607 N N . ALA B 1 115 ? 3.908 -28.297 1.301 1 96.44 115 ALA B N 1
ATOM 3608 C CA . ALA B 1 115 ? 4.504 -27.344 0.37 1 96.44 115 ALA B CA 1
ATOM 3609 C C . ALA B 1 115 ? 4.84 -26.031 1.071 1 96.44 115 ALA B C 1
ATOM 3611 O O . ALA B 1 115 ? 4.082 -25.562 1.927 1 96.44 115 ALA B O 1
ATOM 3612 N N . ALA B 1 116 ? 5.992 -25.406 0.741 1 97.19 116 ALA B N 1
ATOM 3613 C CA . ALA B 1 116 ? 6.234 -24 0.993 1 97.19 116 ALA B CA 1
ATOM 3614 C C . ALA B 1 116 ? 5.527 -23.125 -0.041 1 97.19 116 ALA B C 1
ATOM 3616 O O . ALA B 1 116 ? 5.199 -23.594 -1.135 1 97.19 116 ALA B O 1
ATOM 3617 N N . VAL B 1 117 ? 5.191 -21.953 0.399 1 97.44 117 VAL B N 1
ATOM 3618 C CA . VAL B 1 117 ? 4.473 -21.062 -0.501 1 97.44 117 VAL B CA 1
ATOM 3619 C C . VAL B 1 117 ? 5.238 -19.734 -0.641 1 97.44 117 VAL B C 1
ATOM 3621 O O . VAL B 1 117 ? 5.816 -19.25 0.33 1 97.44 117 VAL B O 1
ATOM 3624 N N . VAL B 1 118 ? 5.332 -19.234 -1.835 1 95.75 118 VAL B N 1
ATOM 3625 C CA . VAL B 1 118 ? 5.945 -17.953 -2.109 1 95.75 118 VAL B CA 1
ATOM 3626 C C . VAL B 1 118 ? 4.914 -17.016 -2.74 1 95.75 118 VAL B C 1
ATOM 3628 O O . VAL B 1 118 ? 4.285 -17.359 -3.744 1 95.75 118 VAL B O 1
ATOM 3631 N N . SER B 1 119 ? 4.711 -15.914 -2.113 1 95.62 119 SER B N 1
ATOM 3632 C CA . SER B 1 119 ? 3.787 -14.898 -2.605 1 95.62 119 SER B CA 1
ATOM 3633 C C . SER B 1 119 ? 4.312 -13.492 -2.334 1 95.62 119 SER B C 1
ATOM 3635 O O . SER B 1 119 ? 5.129 -13.297 -1.431 1 95.62 119 SER B O 1
ATOM 3637 N N . GLY B 1 120 ? 3.916 -12.578 -3.174 1 94.56 120 GLY B N 1
ATOM 3638 C CA . GLY B 1 120 ? 4.359 -11.203 -2.98 1 94.56 120 GLY B CA 1
ATOM 3639 C C . GLY B 1 120 ? 4.359 -10.391 -4.262 1 94.56 120 GLY B C 1
ATOM 3640 O O . GLY B 1 120 ? 3.773 -10.805 -5.262 1 94.56 120 GLY B O 1
ATOM 3641 N N . ALA B 1 121 ? 4.93 -9.234 -4.117 1 92.5 121 ALA B N 1
ATOM 3642 C CA . ALA B 1 121 ? 4.984 -8.297 -5.234 1 92.5 121 ALA B CA 1
ATOM 3643 C C . ALA B 1 121 ? 6.035 -8.719 -6.258 1 92.5 121 ALA B C 1
ATOM 3645 O O . ALA B 1 121 ? 7.156 -8.211 -6.258 1 92.5 121 ALA B O 1
ATOM 3646 N N . LEU B 1 122 ? 5.613 -9.602 -7.156 1 88.88 122 LEU B N 1
ATOM 3647 C CA . LEU B 1 122 ? 6.527 -10.195 -8.125 1 88.88 122 LEU B CA 1
ATOM 3648 C C . LEU B 1 122 ? 5.836 -10.398 -9.469 1 88.88 122 LEU B C 1
ATOM 3650 O O . LEU B 1 122 ? 4.746 -10.984 -9.531 1 88.88 122 LEU B O 1
ATOM 3654 N N . THR B 1 123 ? 6.426 -9.797 -10.461 1 86.44 123 THR B N 1
ATOM 3655 C CA . THR B 1 123 ? 6.039 -10.156 -11.828 1 86.44 123 THR B CA 1
ATOM 3656 C C . THR B 1 123 ? 7.141 -10.953 -12.508 1 86.44 123 THR B C 1
ATOM 3658 O O . THR B 1 123 ? 8.328 -10.703 -12.281 1 86.44 123 THR B O 1
ATOM 3661 N N . ALA B 1 124 ? 6.699 -11.852 -13.352 1 86.12 124 ALA B N 1
ATOM 3662 C CA . ALA B 1 124 ? 7.676 -12.672 -14.062 1 86.12 124 ALA B CA 1
ATOM 3663 C C . ALA B 1 124 ? 8.586 -11.805 -14.93 1 86.12 124 ALA B C 1
ATOM 3665 O O . ALA B 1 124 ? 9.797 -12.023 -14.977 1 86.12 124 ALA B O 1
ATOM 3666 N N . ARG B 1 125 ? 8.055 -10.867 -15.562 1 86.06 125 ARG B N 1
ATOM 3667 C CA . ARG B 1 125 ? 8.836 -9.992 -16.438 1 86.06 125 ARG B CA 1
ATOM 3668 C C . ARG B 1 125 ? 9.828 -9.156 -15.625 1 86.06 125 ARG B C 1
ATOM 3670 O O . ARG B 1 125 ? 10.977 -8.977 -16.031 1 86.06 125 ARG B O 1
ATOM 3677 N N . GLY B 1 126 ? 9.312 -8.609 -14.523 1 87.31 126 GLY B N 1
ATOM 3678 C CA . GLY B 1 126 ? 10.195 -7.848 -13.664 1 87.31 126 GLY B CA 1
ATOM 3679 C C . GLY B 1 126 ? 11.367 -8.656 -13.141 1 87.31 126 GLY B C 1
ATOM 3680 O O . GLY B 1 126 ? 12.5 -8.172 -13.094 1 87.31 126 GLY B O 1
ATOM 3681 N N . LEU B 1 127 ? 11.047 -9.852 -12.773 1 86.88 127 LEU B N 1
ATOM 3682 C CA . LEU B 1 127 ? 12.109 -10.734 -12.305 1 86.88 127 LEU B CA 1
ATOM 3683 C C . LEU B 1 127 ? 13.109 -11.031 -13.414 1 86.88 127 LEU B C 1
ATOM 3685 O O . LEU B 1 127 ? 14.32 -11.016 -13.188 1 86.88 127 LEU B O 1
ATOM 3689 N N . ALA B 1 128 ? 12.625 -11.32 -14.586 1 84.75 128 ALA B N 1
ATOM 3690 C CA . ALA B 1 128 ? 13.469 -11.633 -15.734 1 84.75 128 ALA B CA 1
ATOM 3691 C C . ALA B 1 128 ? 14.367 -10.453 -16.094 1 84.75 128 ALA B C 1
ATOM 3693 O O . ALA B 1 128 ? 15.492 -10.648 -16.562 1 84.75 128 ALA B O 1
ATOM 3694 N N . LYS B 1 129 ? 13.859 -9.258 -15.797 1 84.81 129 LYS B N 1
ATOM 3695 C CA . LYS B 1 129 ? 14.617 -8.047 -16.094 1 84.81 129 LYS B CA 1
ATOM 3696 C C . LYS B 1 129 ? 15.617 -7.727 -14.992 1 84.81 129 LYS B C 1
ATOM 3698 O O . LYS B 1 129 ? 16.406 -6.785 -15.102 1 84.81 129 LYS B O 1
ATOM 3703 N N . GLY B 1 130 ? 15.547 -8.469 -13.922 1 86.19 130 GLY B N 1
ATOM 3704 C CA . GLY B 1 130 ? 16.5 -8.281 -12.844 1 86.19 130 GLY B CA 1
ATOM 3705 C C . GLY B 1 130 ? 16.062 -7.238 -11.836 1 86.19 130 GLY B C 1
ATOM 3706 O O . GLY B 1 130 ? 16.891 -6.684 -11.109 1 86.19 130 GLY B O 1
ATOM 3707 N N . GLU B 1 131 ? 14.812 -6.922 -11.805 1 90.81 131 GLU B N 1
ATOM 3708 C CA . GLU B 1 131 ? 14.32 -5.965 -10.82 1 90.81 131 GLU B CA 1
ATOM 3709 C C . GLU B 1 131 ? 14.578 -6.453 -9.398 1 90.81 131 GLU B C 1
ATOM 3711 O O . GLU B 1 131 ? 14.523 -7.652 -9.125 1 90.81 131 GLU B O 1
ATOM 3716 N N . PHE B 1 132 ? 14.992 -5.48 -8.5 1 92.69 132 PHE B N 1
ATOM 3717 C CA . PHE B 1 132 ? 15.062 -5.789 -7.078 1 92.69 132 PHE B CA 1
ATOM 3718 C C . PHE B 1 132 ? 13.688 -6.188 -6.547 1 92.69 132 PHE B C 1
ATOM 3720 O O . PHE B 1 132 ? 12.758 -5.379 -6.551 1 92.69 132 PHE B O 1
ATOM 3727 N N . THR B 1 133 ? 13.578 -7.469 -6.125 1 92.06 133 THR B N 1
ATOM 3728 C CA . THR B 1 133 ? 12.273 -8.031 -5.797 1 92.06 133 THR B CA 1
ATOM 3729 C C . THR B 1 133 ? 12.289 -8.68 -4.414 1 92.06 133 THR B C 1
ATOM 3731 O O . THR B 1 133 ? 13.258 -9.352 -4.055 1 92.06 133 THR B O 1
ATOM 3734 N N . GLU B 1 134 ? 11.266 -8.383 -3.658 1 92.81 134 GLU B N 1
ATOM 3735 C CA . GLU B 1 134 ? 11.07 -9.039 -2.369 1 92.81 134 GLU B CA 1
ATOM 3736 C C . GLU B 1 134 ? 9.758 -9.82 -2.344 1 92.81 134 GLU B C 1
ATOM 3738 O O . GLU B 1 134 ? 8.727 -9.336 -2.809 1 92.81 134 GLU B O 1
ATOM 3743 N N . VAL B 1 135 ? 9.844 -11.039 -1.809 1 94.31 135 VAL B N 1
ATOM 3744 C CA . VAL B 1 135 ? 8.633 -11.852 -1.671 1 94.31 135 VAL B CA 1
ATOM 3745 C C . VAL B 1 135 ? 8.602 -12.492 -0.287 1 94.31 135 VAL B C 1
ATOM 3747 O O . VAL B 1 135 ? 9.609 -12.508 0.426 1 94.31 135 VAL B O 1
ATOM 3750 N N . THR B 1 136 ? 7.438 -12.961 0.079 1 97.12 136 THR B N 1
ATOM 3751 C CA . THR B 1 136 ? 7.246 -13.656 1.348 1 97.12 136 THR B CA 1
ATOM 3752 C C . THR B 1 136 ? 7.25 -15.164 1.143 1 97.12 136 THR B C 1
ATOM 3754 O O . THR B 1 136 ? 6.57 -15.68 0.252 1 97.12 136 THR B O 1
ATOM 3757 N N . LEU B 1 137 ? 8.039 -15.805 1.957 1 96.88 137 LEU B N 1
ATOM 3758 C CA . LEU B 1 137 ? 8.102 -17.266 1.979 1 96.88 137 LEU B CA 1
ATOM 3759 C C . LEU B 1 137 ? 7.344 -17.828 3.18 1 96.88 137 LEU B C 1
ATOM 3761 O O . LEU B 1 137 ? 7.734 -17.594 4.328 1 96.88 137 LEU B O 1
ATOM 3765 N N . GLY B 1 138 ? 6.211 -18.516 2.869 1 97.31 138 GLY B N 1
ATOM 3766 C CA . GLY B 1 138 ? 5.52 -19.266 3.902 1 97.31 138 GLY B CA 1
ATOM 3767 C C . GLY B 1 138 ? 5.957 -20.719 3.975 1 97.31 138 GLY B C 1
ATOM 3768 O O . GLY B 1 138 ? 5.762 -21.469 3.023 1 97.31 138 GLY B O 1
ATOM 3769 N N . ALA B 1 139 ? 6.559 -21.094 5.074 1 97.19 139 ALA B N 1
ATOM 3770 C CA . ALA B 1 139 ? 6.965 -22.484 5.316 1 97.19 139 ALA B CA 1
ATOM 3771 C C . ALA B 1 139 ? 6.816 -22.844 6.789 1 97.19 139 ALA B C 1
ATOM 3773 O O . ALA B 1 139 ? 7.141 -22.047 7.672 1 97.19 139 ALA B O 1
ATOM 3774 N N . ILE B 1 140 ? 6.336 -24.016 7.016 1 93.25 140 ILE B N 1
ATOM 3775 C CA . ILE B 1 140 ? 6.055 -24.422 8.383 1 93.25 140 ILE B CA 1
ATOM 3776 C C . ILE B 1 140 ? 7.367 -24.625 9.141 1 93.25 140 ILE B C 1
ATOM 3778 O O . ILE B 1 140 ? 7.496 -24.203 10.297 1 93.25 140 ILE B O 1
ATOM 3782 N N . SER B 1 141 ? 8.328 -25.234 8.469 1 93.12 141 SER B N 1
ATOM 3783 C CA . SER B 1 141 ? 9.586 -25.484 9.156 1 93.12 141 SER B CA 1
ATOM 3784 C C . SER B 1 141 ? 10.68 -24.516 8.703 1 93.12 141 SER B C 1
ATOM 3786 O O . SER B 1 141 ? 10.75 -24.172 7.523 1 93.12 141 SER B O 1
ATOM 3788 N N . GLU B 1 142 ? 11.484 -24.156 9.609 1 94.19 142 GLU B N 1
ATOM 3789 C CA . GLU B 1 142 ? 12.625 -23.281 9.328 1 94.19 142 GLU B CA 1
ATOM 3790 C C . GLU B 1 142 ? 13.602 -23.953 8.359 1 94.19 142 GLU B C 1
ATOM 3792 O O . GLU B 1 142 ? 14.195 -23.281 7.516 1 94.19 142 GLU B O 1
ATOM 3797 N N . GLN B 1 143 ? 13.75 -25.203 8.516 1 94.12 143 GLN B N 1
ATOM 3798 C CA . GLN B 1 143 ? 14.648 -25.938 7.641 1 94.12 143 GLN B CA 1
ATOM 3799 C C . GLN B 1 143 ? 14.203 -25.844 6.184 1 94.12 143 GLN B C 1
ATOM 3801 O O . GLN B 1 143 ? 15.016 -25.578 5.297 1 94.12 143 GLN B O 1
ATOM 3806 N N . ALA B 1 144 ? 12.953 -26.094 5.973 1 93.75 144 ALA B N 1
ATOM 3807 C CA . ALA B 1 144 ? 12.414 -25.953 4.625 1 93.75 144 ALA B CA 1
ATOM 3808 C C . ALA B 1 144 ? 12.609 -24.547 4.09 1 93.75 144 ALA B C 1
ATOM 3810 O O . ALA B 1 144 ? 12.961 -24.359 2.924 1 93.75 144 ALA B O 1
ATOM 3811 N N . ALA B 1 145 ? 12.383 -23.594 4.973 1 95.69 145 ALA B N 1
ATOM 3812 C CA . ALA B 1 145 ? 12.539 -22.188 4.582 1 95.69 145 ALA B CA 1
ATOM 3813 C C . ALA B 1 145 ? 13.977 -21.906 4.148 1 95.69 145 ALA B C 1
ATOM 3815 O O . ALA B 1 145 ? 14.203 -21.25 3.131 1 95.69 145 ALA B O 1
ATOM 3816 N N . GLU B 1 146 ? 14.891 -22.375 4.914 1 94.12 146 GLU B N 1
ATOM 3817 C CA . GLU B 1 146 ? 16.297 -22.156 4.609 1 94.12 146 GLU B CA 1
ATOM 3818 C C . GLU B 1 146 ? 16.688 -22.781 3.275 1 94.12 146 GLU B C 1
ATOM 3820 O O . GLU B 1 146 ? 17.438 -22.203 2.498 1 94.12 146 GLU B O 1
ATOM 3825 N N . GLU B 1 147 ? 16.188 -23.906 3.047 1 92.56 147 GLU B N 1
ATOM 3826 C CA . GLU B 1 147 ? 16.469 -24.594 1.788 1 92.56 147 GLU B CA 1
ATOM 3827 C C . GLU B 1 147 ? 15.906 -23.812 0.601 1 92.56 147 GLU B C 1
ATOM 3829 O O . GLU B 1 147 ? 16.578 -23.672 -0.428 1 92.56 147 GLU B O 1
ATOM 3834 N N . VAL B 1 148 ? 14.711 -23.344 0.751 1 93.25 148 VAL B N 1
ATOM 3835 C CA . VAL B 1 148 ? 14.086 -22.578 -0.32 1 93.25 148 VAL B CA 1
ATOM 3836 C C . VAL B 1 148 ? 14.867 -21.281 -0.566 1 93.25 148 VAL B C 1
ATOM 3838 O O . VAL B 1 148 ? 15.125 -20.922 -1.716 1 93.25 148 VAL B O 1
ATOM 3841 N N . LYS B 1 149 ? 15.242 -20.625 0.509 1 91.31 149 LYS B N 1
ATOM 3842 C CA . LYS B 1 149 ? 16.016 -19.391 0.386 1 91.31 149 LYS B CA 1
ATOM 3843 C C . LYS B 1 149 ? 17.328 -19.625 -0.334 1 91.31 149 LYS B C 1
ATOM 3845 O O . LYS B 1 149 ? 17.703 -18.875 -1.236 1 91.31 149 LYS B O 1
ATOM 3850 N N . LYS B 1 150 ? 18.016 -20.672 0.105 1 88.69 150 LYS B N 1
ATOM 3851 C CA . LYS B 1 150 ? 19.281 -21.016 -0.534 1 88.69 150 LYS B CA 1
ATOM 3852 C C . LYS B 1 150 ? 19.094 -21.25 -2.029 1 88.69 150 LYS B C 1
ATOM 3854 O O . LYS B 1 150 ? 19.922 -20.859 -2.838 1 88.69 150 LYS B O 1
ATOM 3859 N N . LEU B 1 151 ? 18 -21.828 -2.322 1 86.75 151 LEU B N 1
ATOM 3860 C CA . LEU B 1 151 ? 17.703 -22.188 -3.705 1 86.75 151 LEU B CA 1
ATOM 3861 C C . LEU B 1 151 ? 17.359 -20.953 -4.523 1 86.75 151 LEU B C 1
ATOM 3863 O O . LEU B 1 151 ? 17.891 -20.75 -5.621 1 86.75 151 LEU B O 1
ATOM 3867 N N . LEU B 1 152 ? 16.547 -20.047 -4.008 1 86.38 152 LEU B N 1
ATOM 3868 C CA . LEU B 1 152 ? 15.945 -19 -4.816 1 86.38 152 LEU B CA 1
ATOM 3869 C C . LEU B 1 152 ? 16.781 -17.719 -4.75 1 86.38 152 LEU B C 1
ATOM 3871 O O . LEU B 1 152 ? 16.703 -16.875 -5.648 1 86.38 152 LEU B O 1
ATOM 3875 N N . GLU B 1 153 ? 17.484 -17.5 -3.654 1 81.06 153 GLU B N 1
ATOM 3876 C CA . GLU B 1 153 ? 18.281 -16.281 -3.518 1 81.06 153 GLU B CA 1
ATOM 3877 C C . GLU B 1 153 ? 19.688 -16.469 -4.09 1 81.06 153 GLU B C 1
ATOM 3879 O O . GLU B 1 153 ? 20.453 -15.516 -4.195 1 81.06 153 GLU B O 1
ATOM 3884 N N . ALA B 1 154 ? 20.016 -17.625 -4.332 1 65 154 ALA B N 1
ATOM 3885 C CA . ALA B 1 154 ? 21.359 -17.922 -4.828 1 65 154 ALA B CA 1
ATOM 3886 C C . ALA B 1 154 ? 21.609 -17.266 -6.184 1 65 154 ALA B C 1
ATOM 3888 O O . ALA B 1 154 ? 20.688 -17.125 -6.984 1 65 154 ALA B O 1
ATOM 3889 N N . SER B 1 155 ? 22.719 -16.531 -6.238 1 57.75 155 SER B N 1
ATOM 3890 C CA . SER B 1 155 ? 23.141 -15.938 -7.496 1 57.75 155 SER B CA 1
ATOM 3891 C C . SER B 1 155 ? 23.047 -16.938 -8.648 1 57.75 155 SER B C 1
ATOM 3893 O O . SER B 1 155 ? 23.359 -18.109 -8.477 1 57.75 155 SER B O 1
ATOM 3895 N N . PRO B 1 156 ? 22.344 -16.516 -9.758 1 52.62 156 PRO B N 1
ATOM 3896 C CA . PRO B 1 156 ? 22.25 -17.469 -10.859 1 52.62 156 PRO B CA 1
ATOM 3897 C C . PRO B 1 156 ? 23.547 -18.234 -11.094 1 52.62 156 PRO B C 1
ATOM 3899 O O . PRO B 1 156 ? 23.531 -19.375 -11.547 1 52.62 156 PRO B O 1
ATOM 3902 N N . LYS B 1 157 ? 24.734 -17.484 -10.852 1 48.62 157 LYS B N 1
ATOM 3903 C CA . LYS B 1 157 ? 26.016 -18.094 -11.18 1 48.62 157 LYS B CA 1
ATOM 3904 C C . LYS B 1 157 ? 26.281 -19.328 -10.312 1 48.62 157 LYS B C 1
ATOM 3906 O O . LYS B 1 157 ? 27.078 -20.188 -10.672 1 48.62 157 LYS B O 1
ATOM 3911 N N . SER B 1 158 ? 25.781 -19.375 -9.227 1 42.88 158 SER B N 1
ATOM 3912 C CA . SER B 1 158 ? 26.156 -20.453 -8.305 1 42.88 158 SER B CA 1
ATOM 3913 C C . SER B 1 158 ? 25.078 -21.531 -8.242 1 42.88 158 SER B C 1
ATOM 3915 O O . SER B 1 158 ? 25.297 -22.578 -7.633 1 42.88 158 SER B O 1
ATOM 3917 N N . CYS B 1 159 ? 23.844 -21.156 -8.406 1 40.06 159 CYS B N 1
ATOM 3918 C CA . CYS B 1 159 ? 22.781 -22.109 -8.078 1 40.06 159 CYS B CA 1
ATOM 3919 C C . CYS B 1 159 ? 22.359 -22.906 -9.305 1 40.06 159 CYS B C 1
ATOM 3921 O O . CYS B 1 159 ? 22.188 -22.328 -10.383 1 40.06 159 CYS B O 1
ATOM 3923 N N . LEU B 1 160 ? 22.594 -24.125 -9.227 1 38.25 160 LEU B N 1
ATOM 3924 C CA . LEU B 1 160 ? 22.141 -25.109 -10.195 1 38.25 160 LEU B CA 1
ATOM 3925 C C . LEU B 1 160 ? 20.734 -24.797 -10.695 1 38.25 160 LEU B C 1
ATOM 3927 O O . LEU B 1 160 ? 20.359 -25.203 -11.797 1 38.25 160 LEU B O 1
ATOM 3931 N N . LEU B 1 161 ? 19.922 -24.375 -9.766 1 40.09 161 LEU B N 1
ATOM 3932 C CA . LEU B 1 161 ? 18.531 -24.078 -10.109 1 40.09 161 LEU B CA 1
ATOM 3933 C C . LEU B 1 161 ? 18.438 -22.875 -11.047 1 40.09 161 LEU B C 1
ATOM 3935 O O . LEU B 1 161 ? 17.344 -22.5 -11.484 1 40.09 161 LEU B O 1
ATOM 3939 N N . THR B 1 162 ? 19.484 -22.266 -11.172 1 42.09 162 THR B N 1
ATOM 3940 C CA . THR B 1 162 ? 19.672 -21.094 -12.008 1 42.09 162 THR B CA 1
ATOM 3941 C C . THR B 1 162 ? 19.172 -21.344 -13.43 1 42.09 162 THR B C 1
ATOM 3943 O O . THR B 1 162 ? 18.766 -20.422 -14.133 1 42.09 162 THR B O 1
ATOM 3946 N N . LYS B 1 163 ? 19.359 -22.594 -13.875 1 39.44 163 LYS B N 1
ATOM 3947 C CA . LYS B 1 163 ? 19.109 -22.938 -15.266 1 39.44 163 LYS B CA 1
ATOM 3948 C C . LYS B 1 163 ? 17.609 -22.844 -15.586 1 39.44 163 LYS B C 1
ATOM 3950 O O . LYS B 1 163 ? 17.234 -22.453 -16.688 1 39.44 163 LYS B O 1
ATOM 3955 N N . VAL B 1 164 ? 16.969 -23.453 -14.867 1 39.72 164 VAL B N 1
ATOM 3956 C CA . VAL B 1 164 ? 15.547 -23.406 -15.148 1 39.72 164 VAL B CA 1
ATOM 3957 C C . VAL B 1 164 ? 14.961 -22.062 -14.711 1 39.72 164 VAL B C 1
ATOM 3959 O O . VAL B 1 164 ? 14.156 -21.469 -15.43 1 39.72 164 VAL B O 1
ATOM 3962 N N . ALA B 1 165 ? 15.312 -21.594 -13.367 1 45.28 165 ALA B N 1
ATOM 3963 C CA . ALA B 1 165 ? 14.734 -20.453 -12.672 1 45.28 165 ALA B CA 1
ATOM 3964 C C . ALA B 1 165 ? 15.375 -19.141 -13.141 1 45.28 165 ALA B C 1
ATOM 3966 O O . ALA B 1 165 ? 15.539 -18.203 -12.352 1 45.28 165 ALA B O 1
ATOM 3967 N N . ALA B 1 166 ? 16.031 -19.312 -14.086 1 45.47 166 ALA B N 1
ATOM 3968 C CA . ALA B 1 166 ? 16.766 -18.125 -14.555 1 45.47 166 ALA B CA 1
ATOM 3969 C C . ALA B 1 166 ? 15.875 -16.891 -14.516 1 45.47 166 ALA B C 1
ATOM 3971 O O . ALA B 1 166 ? 16.359 -15.773 -14.312 1 45.47 166 ALA B O 1
ATOM 3972 N N . VAL B 1 167 ? 14.68 -17.219 -14.75 1 46.75 167 VAL B N 1
ATOM 3973 C CA . VAL B 1 167 ? 13.789 -16.062 -14.688 1 46.75 167 VAL B CA 1
ATOM 3974 C C . VAL B 1 167 ? 13.547 -15.68 -13.227 1 46.75 167 VAL B C 1
ATOM 3976 O O . VAL B 1 167 ? 13.344 -14.5 -12.922 1 46.75 167 VAL B O 1
ATOM 3979 N N . VAL B 1 168 ? 13.703 -16.75 -12.375 1 51.97 168 VAL B N 1
ATOM 3980 C CA . VAL B 1 168 ? 13.32 -16.438 -11 1 51.97 168 VAL B CA 1
ATOM 3981 C C . VAL B 1 168 ? 14.562 -16.109 -10.18 1 51.97 168 VAL B C 1
ATOM 3983 O O . VAL B 1 168 ? 14.508 -15.266 -9.273 1 51.97 168 VAL B O 1
ATOM 3986 N N . LEU B 1 169 ? 15.664 -16.719 -10.586 1 52.16 169 LEU B N 1
ATOM 3987 C CA . LEU B 1 169 ? 16.812 -16.625 -9.695 1 52.16 169 LEU B CA 1
ATOM 3988 C C . LEU B 1 169 ? 17.688 -15.43 -10.055 1 52.16 169 LEU B C 1
ATOM 3990 O O . LEU B 1 169 ? 18.047 -15.25 -11.219 1 52.16 169 LEU B O 1
ATOM 3994 N N . THR B 1 170 ? 17.5 -14.406 -9.445 1 58.97 170 THR B N 1
ATOM 3995 C CA . THR B 1 170 ? 18.391 -13.266 -9.578 1 58.97 170 THR B CA 1
ATOM 3996 C C . THR B 1 170 ? 18.922 -12.836 -8.219 1 58.97 170 THR B C 1
ATOM 3998 O O . THR B 1 170 ? 18.312 -13.125 -7.188 1 58.97 170 THR B O 1
ATOM 4001 N N . GLU B 1 171 ? 20.141 -12.453 -8.242 1 68.5 171 GLU B N 1
ATOM 4002 C CA . GLU B 1 171 ? 20.719 -11.836 -7.055 1 68.5 171 GLU B CA 1
ATOM 4003 C C . GLU B 1 171 ? 19.812 -10.742 -6.5 1 68.5 171 GLU B C 1
ATOM 4005 O O . GLU B 1 171 ? 19.984 -10.312 -5.359 1 68.5 171 GLU B O 1
ATOM 4010 N N . ASN B 1 172 ? 18.734 -10.586 -7.18 1 84.06 172 ASN B N 1
ATOM 4011 C CA . ASN B 1 172 ? 17.891 -9.453 -6.805 1 84.06 172 ASN B CA 1
ATOM 4012 C C . ASN B 1 172 ? 16.562 -9.906 -6.211 1 84.06 172 ASN B C 1
ATOM 4014 O O . ASN B 1 172 ? 15.664 -9.094 -5.984 1 84.06 172 ASN B O 1
ATOM 4018 N N . LEU B 1 173 ? 16.484 -11.273 -5.973 1 88.88 173 LEU B N 1
ATOM 4019 C CA . LEU B 1 173 ? 15.281 -11.797 -5.324 1 88.88 173 LEU B CA 1
ATOM 4020 C C . LEU B 1 173 ? 15.555 -12.102 -3.855 1 88.88 173 LEU B C 1
ATOM 4022 O O . LEU B 1 173 ? 16.422 -12.914 -3.531 1 88.88 173 LEU B O 1
ATOM 4026 N N . LEU B 1 174 ? 14.859 -11.461 -3.006 1 90.69 174 LEU B N 1
ATOM 4027 C CA . LEU B 1 174 ? 15.023 -11.664 -1.57 1 90.69 174 LEU B CA 1
ATOM 4028 C C . LEU B 1 174 ? 13.734 -12.211 -0.956 1 90.69 174 LEU B C 1
ATOM 4030 O O . LEU B 1 174 ? 12.641 -11.789 -1.327 1 90.69 174 LEU B O 1
ATOM 4034 N N . LEU B 1 175 ? 13.906 -13.188 -0.089 1 92.44 175 LEU B N 1
ATOM 4035 C CA . LEU B 1 175 ? 12.766 -13.82 0.557 1 92.44 175 LEU B CA 1
ATOM 4036 C C . LEU B 1 175 ? 12.75 -13.516 2.053 1 92.44 175 LEU B C 1
ATOM 4038 O O . LEU B 1 175 ? 13.789 -13.578 2.711 1 92.44 175 LEU B O 1
ATOM 4042 N N . THR B 1 176 ? 11.617 -13.148 2.555 1 93.56 176 THR B N 1
ATOM 4043 C CA . THR B 1 176 ? 11.359 -13.094 3.992 1 93.56 176 THR B CA 1
ATOM 4044 C C . THR B 1 176 ? 10.469 -14.25 4.434 1 93.56 176 THR B C 1
ATOM 4046 O O . THR B 1 176 ? 9.414 -14.477 3.844 1 93.56 176 THR B O 1
ATOM 4049 N N . TRP B 1 177 ? 10.875 -14.898 5.492 1 95.75 177 TRP B N 1
ATOM 4050 C CA . TRP B 1 177 ? 10.203 -16.141 5.891 1 95.75 177 TRP B CA 1
ATOM 4051 C C . TRP B 1 177 ? 9.203 -15.867 7.012 1 95.75 177 TRP B C 1
ATOM 4053 O O . TRP B 1 177 ? 9.453 -15.047 7.895 1 95.75 177 TRP B O 1
ATOM 4063 N N . THR B 1 178 ? 8.102 -16.547 6.949 1 96.25 178 THR B N 1
ATOM 4064 C CA . THR B 1 178 ? 7.156 -16.672 8.047 1 96.25 178 THR B CA 1
ATOM 4065 C C . THR B 1 178 ? 6.598 -18.094 8.117 1 96.25 178 THR B C 1
ATOM 4067 O O . THR B 1 178 ? 6.457 -18.766 7.086 1 96.25 178 THR B O 1
ATOM 4070 N N . SER B 1 179 ? 6.266 -18.547 9.312 1 95.81 179 SER B N 1
ATOM 4071 C CA . SER B 1 179 ? 5.621 -19.859 9.469 1 95.81 179 SER B CA 1
ATOM 4072 C C . SER B 1 179 ? 4.125 -19.766 9.188 1 95.81 179 SER B C 1
ATOM 4074 O O . SER B 1 179 ? 3.428 -20.781 9.18 1 95.81 179 SER B O 1
ATOM 4076 N N . ASP B 1 180 ? 3.629 -18.562 8.922 1 95.81 180 ASP B N 1
ATOM 4077 C CA . ASP B 1 180 ? 2.219 -18.297 8.656 1 95.81 180 ASP B CA 1
ATOM 4078 C C . ASP B 1 180 ? 1.879 -18.562 7.188 1 95.81 180 ASP B C 1
ATOM 4080 O O . ASP B 1 180 ? 1.465 -17.656 6.469 1 95.81 180 ASP B O 1
ATOM 4084 N N . VAL B 1 181 ? 1.913 -19.844 6.809 1 95.81 181 VAL B N 1
ATOM 4085 C CA . VAL B 1 181 ? 1.694 -20.266 5.43 1 95.81 181 VAL B CA 1
ATOM 4086 C C . VAL B 1 181 ? 0.293 -19.859 4.98 1 95.81 181 VAL B C 1
ATOM 4088 O O . VAL B 1 181 ? 0.105 -19.406 3.848 1 95.81 181 VAL B O 1
ATOM 4091 N N . THR B 1 182 ? -0.601 -19.922 5.832 1 94.81 182 THR B N 1
ATOM 4092 C CA . THR B 1 182 ? -2.01 -19.672 5.547 1 94.81 182 THR B CA 1
ATOM 4093 C C . THR B 1 182 ? -2.229 -18.234 5.102 1 94.81 182 THR B C 1
ATOM 4095 O O . THR B 1 182 ? -2.807 -17.984 4.043 1 94.81 182 THR B O 1
ATOM 4098 N N . THR B 1 183 ? -1.748 -17.281 5.863 1 96.31 183 THR B N 1
ATOM 4099 C CA . THR B 1 183 ? -1.956 -15.875 5.551 1 96.31 183 THR B CA 1
ATOM 4100 C C . THR B 1 183 ? -1.23 -15.492 4.266 1 96.31 183 THR B C 1
ATOM 4102 O O . THR B 1 183 ? -1.735 -14.688 3.479 1 96.31 183 THR B O 1
ATOM 4105 N N . VAL B 1 184 ? -0.093 -16.094 4.055 1 97 184 VAL B N 1
ATOM 4106 C CA . VAL B 1 184 ? 0.666 -15.812 2.84 1 97 184 VAL B CA 1
ATOM 4107 C C . VAL B 1 184 ? -0.173 -16.172 1.616 1 97 184 VAL B C 1
ATOM 4109 O O . VAL B 1 184 ? -0.26 -15.398 0.664 1 97 184 VAL B O 1
ATOM 4112 N N . GLU B 1 185 ? -0.835 -17.266 1.666 1 95.88 185 GLU B N 1
ATOM 4113 C CA . GLU B 1 185 ? -1.64 -17.734 0.54 1 95.88 185 GLU B CA 1
ATOM 4114 C C . GLU B 1 185 ? -2.922 -16.922 0.406 1 95.88 185 GLU B C 1
ATOM 4116 O O . GLU B 1 185 ? -3.322 -16.547 -0.702 1 95.88 185 GLU B O 1
ATOM 4121 N N . ILE B 1 186 ? -3.504 -16.641 1.499 1 95.06 186 ILE B N 1
ATOM 4122 C CA . ILE B 1 186 ? -4.762 -15.906 1.496 1 95.06 186 ILE B CA 1
ATOM 4123 C C . ILE B 1 186 ? -4.547 -14.523 0.899 1 95.06 186 ILE B C 1
ATOM 4125 O O . ILE B 1 186 ? -5.367 -14.039 0.111 1 95.06 186 ILE B O 1
ATOM 4129 N N . CYS B 1 187 ? -3.469 -13.898 1.278 1 95.62 187 CYS B N 1
ATOM 4130 C CA . CYS B 1 187 ? -3.156 -12.57 0.745 1 95.62 187 CYS B CA 1
ATOM 4131 C C . CYS B 1 187 ? -3.088 -12.602 -0.777 1 95.62 187 CYS B C 1
ATOM 4133 O O . CYS B 1 187 ? -3.676 -11.75 -1.446 1 95.62 187 CYS B O 1
ATOM 4135 N N . GLY B 1 188 ? -2.451 -13.586 -1.269 1 93.38 188 GLY B N 1
ATOM 4136 C CA . GLY B 1 188 ? -2.32 -13.703 -2.713 1 93.38 188 GLY B CA 1
ATOM 4137 C C . GLY B 1 188 ? -3.646 -13.914 -3.416 1 93.38 188 GLY B C 1
ATOM 4138 O O . GLY B 1 188 ? -3.854 -13.414 -4.523 1 93.38 188 GLY B O 1
ATOM 4139 N N . ALA B 1 189 ? -4.504 -14.586 -2.764 1 94.31 189 ALA B N 1
ATOM 4140 C CA . ALA B 1 189 ? -5.797 -14.906 -3.359 1 94.31 189 ALA B CA 1
ATOM 4141 C C . ALA B 1 189 ? -6.742 -13.711 -3.285 1 94.31 189 ALA B C 1
ATOM 4143 O O . ALA B 1 189 ? -7.336 -13.32 -4.293 1 94.31 189 ALA B O 1
ATOM 4144 N N . LEU B 1 190 ? -6.82 -13.078 -2.156 1 96.31 190 LEU B N 1
ATOM 4145 C CA . LEU B 1 190 ? -7.867 -12.102 -1.889 1 96.31 190 LEU B CA 1
ATOM 4146 C C . LEU B 1 190 ? -7.512 -10.742 -2.494 1 96.31 190 LEU B C 1
ATOM 4148 O O . LEU B 1 190 ? -8.383 -9.891 -2.666 1 96.31 190 LEU B O 1
ATOM 4152 N N . LYS B 1 191 ? -6.254 -10.547 -2.811 1 94.5 191 LYS B N 1
ATOM 4153 C CA . LYS B 1 191 ? -5.859 -9.297 -3.463 1 94.5 191 LYS B CA 1
ATOM 4154 C C . LYS B 1 191 ? -6.625 -9.094 -4.766 1 94.5 191 LYS B C 1
ATOM 4156 O O . LYS B 1 191 ? -6.875 -7.957 -5.172 1 94.5 191 LYS B O 1
ATOM 4161 N N . ASN B 1 192 ? -7.031 -10.18 -5.387 1 94.12 192 ASN B N 1
ATOM 4162 C CA . ASN B 1 192 ? -7.742 -10.109 -6.66 1 94.12 192 ASN B CA 1
ATOM 4163 C C . ASN B 1 192 ? -9.102 -9.438 -6.504 1 94.12 192 ASN B C 1
ATOM 4165 O O . ASN B 1 192 ? -9.555 -8.719 -7.402 1 94.12 192 ASN B O 1
ATOM 4169 N N . ILE B 1 193 ? -9.727 -9.688 -5.391 1 97.25 193 ILE B N 1
ATOM 4170 C CA . ILE B 1 193 ? -11 -9.031 -5.113 1 97.25 193 ILE B CA 1
ATOM 4171 C C . ILE B 1 193 ? -10.789 -7.535 -4.918 1 97.25 193 ILE B C 1
ATOM 4173 O O . ILE B 1 193 ? -11.547 -6.719 -5.441 1 97.25 193 ILE B O 1
ATOM 4177 N N . LEU B 1 194 ? -9.734 -7.195 -4.223 1 96.56 194 LEU B N 1
ATOM 4178 C CA . LEU B 1 194 ? -9.43 -5.793 -3.959 1 96.56 194 LEU B CA 1
ATOM 4179 C C . LEU B 1 194 ? -9.094 -5.055 -5.25 1 96.56 194 LEU B C 1
ATOM 4181 O O . LEU B 1 194 ? -9.414 -3.873 -5.398 1 96.56 194 LEU B O 1
ATOM 4185 N N . SER B 1 195 ? -8.477 -5.777 -6.16 1 95.38 195 SER B N 1
ATOM 4186 C CA . SER B 1 195 ? -8.148 -5.172 -7.445 1 95.38 195 SER B CA 1
ATOM 4187 C C . SER B 1 195 ? -9.414 -4.809 -8.219 1 95.38 195 SER B C 1
ATOM 4189 O O . SER B 1 195 ? -9.477 -3.756 -8.859 1 95.38 195 SER B O 1
ATOM 4191 N N . VAL B 1 196 ? -10.391 -5.652 -8.148 1 96.88 196 VAL B N 1
ATOM 4192 C CA . VAL B 1 196 ? -11.664 -5.344 -8.789 1 96.88 196 VAL B CA 1
ATOM 4193 C C . VAL B 1 196 ? -12.297 -4.125 -8.117 1 96.88 196 VAL B C 1
ATOM 4195 O O . VAL B 1 196 ? -12.781 -3.217 -8.805 1 96.88 196 VAL B O 1
ATOM 4198 N N . ALA B 1 197 ? -12.273 -4.105 -6.805 1 97.38 197 ALA B N 1
ATOM 4199 C CA . ALA B 1 197 ? -12.836 -2.984 -6.059 1 97.38 197 ALA B CA 1
ATOM 4200 C C . ALA B 1 197 ? -12.156 -1.672 -6.438 1 97.38 197 ALA B C 1
ATOM 4202 O O . ALA B 1 197 ? -12.828 -0.655 -6.637 1 97.38 197 ALA B O 1
ATOM 4203 N N . ALA B 1 198 ? -10.875 -1.704 -6.52 1 95 198 ALA B N 1
ATOM 4204 C CA . ALA B 1 198 ? -10.117 -0.522 -6.93 1 95 198 ALA B CA 1
ATOM 4205 C C . ALA B 1 198 ? -10.523 -0.066 -8.328 1 95 198 ALA B C 1
ATOM 4207 O O . ALA B 1 198 ? -10.648 1.135 -8.586 1 95 198 ALA B O 1
ATOM 4208 N N . GLY B 1 199 ? -10.703 -1.038 -9.219 1 95.38 199 GLY B N 1
ATOM 4209 C CA . GLY B 1 199 ? -11.18 -0.722 -10.555 1 95.38 199 GLY B CA 1
ATOM 4210 C C . GLY B 1 199 ? -12.539 -0.051 -10.562 1 95.38 199 GLY B C 1
ATOM 4211 O O . GLY B 1 199 ? -12.773 0.873 -11.344 1 95.38 199 GLY B O 1
ATOM 4212 N N . ILE B 1 200 ? -13.398 -0.548 -9.711 1 97 200 ILE B N 1
ATOM 4213 C CA . ILE B 1 200 ? -14.727 0.044 -9.602 1 97 200 ILE B CA 1
ATOM 4214 C C . ILE B 1 200 ? -14.609 1.505 -9.172 1 97 200 ILE B C 1
ATOM 4216 O O . ILE B 1 200 ? -15.25 2.383 -9.75 1 97 200 ILE B O 1
ATOM 4220 N N . VAL B 1 201 ? -13.781 1.797 -8.25 1 95.56 201 VAL B N 1
ATOM 4221 C CA . VAL B 1 201 ? -13.555 3.154 -7.766 1 95.56 201 VAL B CA 1
ATOM 4222 C C . VAL B 1 201 ? -13.023 4.027 -8.898 1 95.56 201 VAL B C 1
ATOM 4224 O O . VAL B 1 201 ? -13.469 5.164 -9.078 1 95.56 201 VAL B O 1
ATOM 4227 N N . ASP B 1 202 ? -12.094 3.504 -9.656 1 93.69 202 ASP B N 1
ATOM 4228 C CA . ASP B 1 202 ? -11.539 4.23 -10.797 1 93.69 202 ASP B CA 1
ATOM 4229 C C . ASP B 1 202 ? -12.617 4.551 -11.82 1 93.69 202 ASP B C 1
ATOM 4231 O O . ASP B 1 202 ? -12.695 5.676 -12.32 1 93.69 202 ASP B O 1
ATOM 4235 N N . GLY B 1 203 ? -13.367 3.549 -12.109 1 94.75 203 GLY B N 1
ATOM 4236 C CA . GLY B 1 203 ? -14.414 3.725 -13.109 1 94.75 203 GLY B CA 1
ATOM 4237 C C . GLY B 1 203 ? -15.453 4.754 -12.711 1 94.75 203 GLY B C 1
ATOM 4238 O O . GLY B 1 203 ? -15.977 5.477 -13.562 1 94.75 203 GLY B O 1
ATOM 4239 N N . LEU B 1 204 ? -15.711 4.801 -11.469 1 95.75 204 LEU B N 1
ATOM 4240 C CA . LEU B 1 204 ? -16.688 5.742 -10.945 1 95.75 204 LEU B CA 1
ATOM 4241 C C . LEU B 1 204 ? -16.062 7.109 -10.703 1 95.75 204 LEU B C 1
ATOM 4243 O O . LEU B 1 204 ? -16.75 8.055 -10.32 1 95.75 204 LEU B O 1
ATOM 4247 N N . LYS B 1 205 ? -14.742 7.188 -10.828 1 94 205 LYS B N 1
ATOM 4248 C CA . LYS B 1 205 ? -13.992 8.43 -10.648 1 94 205 LYS B CA 1
ATOM 4249 C C . LYS B 1 205 ? -14.211 9.008 -9.258 1 94 205 LYS B C 1
ATOM 4251 O O . LYS B 1 205 ? -14.516 10.195 -9.109 1 94 205 LYS B O 1
ATOM 4256 N N . LEU B 1 206 ? -14.039 8.141 -8.312 1 93.62 206 LEU B N 1
ATOM 4257 C CA . LEU B 1 206 ? -14.383 8.531 -6.949 1 93.62 206 LEU B CA 1
ATOM 4258 C C . LEU B 1 206 ? -13.188 9.18 -6.258 1 93.62 206 LEU B C 1
ATOM 4260 O O . LEU B 1 206 ? -13.312 9.68 -5.137 1 93.62 206 LEU B O 1
ATOM 4264 N N . GLY B 1 207 ? -11.969 9.172 -6.832 1 91.12 207 GLY B N 1
ATOM 4265 C CA . GLY B 1 207 ? -10.828 9.914 -6.316 1 91.12 207 GLY B CA 1
ATOM 4266 C C . GLY B 1 207 ? -9.891 9.07 -5.477 1 91.12 207 GLY B C 1
ATOM 4267 O O . GLY B 1 207 ? -10.219 7.934 -5.129 1 91.12 207 GLY B O 1
ATOM 4268 N N . ALA B 1 208 ? -8.789 9.641 -5.129 1 90.62 208 ALA B N 1
ATOM 4269 C CA . ALA B 1 208 ? -7.684 8.922 -4.496 1 90.62 208 ALA B CA 1
ATOM 4270 C C . ALA B 1 208 ? -7.984 8.641 -3.025 1 90.62 208 ALA B C 1
ATOM 4272 O O . ALA B 1 208 ? -7.574 7.613 -2.486 1 90.62 208 ALA B O 1
ATOM 4273 N N . ASN B 1 209 ? -8.703 9.594 -2.336 1 92.5 209 ASN B N 1
ATOM 4274 C CA . ASN B 1 209 ? -9.07 9.312 -0.952 1 92.5 209 ASN B CA 1
ATOM 4275 C C . ASN B 1 209 ? -9.914 8.047 -0.84 1 92.5 209 ASN B C 1
ATOM 4277 O O . ASN B 1 209 ? -9.648 7.191 0.007 1 92.5 209 ASN B O 1
ATOM 4281 N N . THR B 1 210 ? -10.852 7.961 -1.754 1 94.06 210 THR B N 1
ATOM 4282 C CA . THR B 1 210 ? -11.766 6.824 -1.745 1 94.06 210 THR B CA 1
ATOM 4283 C C . THR B 1 210 ? -11.023 5.531 -2.082 1 94.06 210 THR B C 1
ATOM 4285 O O . THR B 1 210 ? -11.203 4.512 -1.412 1 94.06 210 THR B O 1
ATOM 4288 N N . LYS B 1 211 ? -10.219 5.598 -3.094 1 93.81 211 LYS B N 1
ATOM 4289 C CA . LYS B 1 211 ? -9.469 4.41 -3.498 1 93.81 211 LYS B CA 1
ATOM 4290 C C . LYS B 1 211 ? -8.594 3.898 -2.359 1 93.81 211 LYS B C 1
ATOM 4292 O O . LYS B 1 211 ? -8.531 2.693 -2.105 1 93.81 211 LYS B O 1
ATOM 4297 N N . SER B 1 212 ? -7.93 4.789 -1.688 1 93.94 212 SER B N 1
ATOM 4298 C CA . SER B 1 212 ? -7.082 4.426 -0.556 1 93.94 212 SER B CA 1
ATOM 4299 C C . SER B 1 212 ? -7.906 3.814 0.574 1 93.94 212 SER B C 1
ATOM 4301 O O . SER B 1 212 ? -7.469 2.855 1.217 1 93.94 212 SER B O 1
ATOM 4303 N N . ALA B 1 213 ? -9.07 4.379 0.814 1 94.38 213 ALA B N 1
ATOM 4304 C CA . ALA B 1 213 ? -9.953 3.85 1.85 1 94.38 213 ALA B CA 1
ATOM 4305 C C . ALA B 1 213 ? -10.383 2.424 1.525 1 94.38 213 ALA B C 1
ATOM 4307 O O . ALA B 1 213 ? -10.414 1.562 2.406 1 94.38 213 ALA B O 1
ATOM 4308 N N . ILE B 1 214 ? -10.672 2.188 0.29 1 93.88 214 ILE B N 1
ATOM 4309 C CA . ILE B 1 214 ? -11.141 0.88 -0.155 1 93.88 214 ILE B CA 1
ATOM 4310 C C . ILE B 1 214 ? -10.039 -0.156 0.031 1 93.88 214 ILE B C 1
ATOM 4312 O O . ILE B 1 214 ? -10.297 -1.28 0.467 1 93.88 214 ILE B O 1
ATOM 4316 N N . ILE B 1 215 ? -8.852 0.231 -0.289 1 91.94 215 ILE B N 1
ATOM 4317 C CA . ILE B 1 215 ? -7.719 -0.677 -0.144 1 91.94 215 ILE B CA 1
ATOM 4318 C C . ILE B 1 215 ? -7.523 -1.026 1.33 1 91.94 215 ILE B C 1
ATOM 4320 O O . ILE B 1 215 ? -7.32 -2.193 1.676 1 91.94 215 ILE B O 1
ATOM 4324 N N . ARG B 1 216 ? -7.598 -0.085 2.16 1 94.19 216 ARG B N 1
ATOM 4325 C CA . ARG B 1 216 ? -7.434 -0.318 3.592 1 94.19 216 ARG B CA 1
ATOM 4326 C C . ARG B 1 216 ? -8.547 -1.202 4.137 1 94.19 216 ARG B C 1
ATOM 4328 O O . ARG B 1 216 ? -8.297 -2.117 4.922 1 94.19 216 ARG B O 1
ATOM 4335 N N . LEU B 1 217 ? -9.75 -0.895 3.777 1 95.5 217 LEU B N 1
ATOM 4336 C CA . LEU B 1 217 ? -10.875 -1.704 4.223 1 95.5 217 LEU B CA 1
ATOM 4337 C C . LEU B 1 217 ? -10.75 -3.139 3.721 1 95.5 217 LEU B C 1
ATOM 4339 O O . LEU B 1 217 ? -11.094 -4.082 4.434 1 95.5 217 LEU B O 1
ATOM 4343 N N . GLY B 1 218 ? -10.289 -3.24 2.48 1 95.75 218 GLY B N 1
ATOM 4344 C CA . GLY B 1 218 ? -10.023 -4.566 1.948 1 95.75 218 GLY B CA 1
ATOM 4345 C C . GLY B 1 218 ? -8.969 -5.328 2.732 1 95.75 218 GLY B C 1
ATOM 4346 O O . GLY B 1 218 ? -9.125 -6.52 2.996 1 95.75 218 GLY B O 1
ATOM 4347 N N . LEU B 1 219 ? -7.926 -4.617 3.068 1 95.19 219 LEU B N 1
ATOM 4348 C CA . LEU B 1 219 ? -6.875 -5.223 3.881 1 95.19 219 LEU B CA 1
ATOM 4349 C C . LEU B 1 219 ? -7.418 -5.656 5.238 1 95.19 219 LEU B C 1
ATOM 4351 O O . LEU B 1 219 ? -7.039 -6.711 5.754 1 95.19 219 LEU B O 1
ATOM 4355 N N . TYR B 1 220 ? -8.25 -4.867 5.809 1 95.25 220 TYR B N 1
ATOM 4356 C CA . TYR B 1 220 ? -8.906 -5.227 7.062 1 95.25 220 TYR B CA 1
ATOM 4357 C C . TYR B 1 220 ? -9.719 -6.504 6.91 1 95.25 220 TYR B C 1
ATOM 4359 O O . TYR B 1 220 ? -9.602 -7.422 7.727 1 95.25 220 TYR B O 1
ATOM 4367 N N . GLU B 1 221 ? -10.523 -6.578 5.867 1 97.12 221 GLU B N 1
ATOM 4368 C CA . GLU B 1 221 ? -11.352 -7.762 5.648 1 97.12 221 GLU B CA 1
ATOM 4369 C C . GLU B 1 221 ? -10.492 -8.992 5.398 1 97.12 221 GLU B C 1
ATOM 4371 O O . GLU B 1 221 ? -10.836 -10.102 5.828 1 97.12 221 GLU B O 1
ATOM 4376 N N . MET B 1 222 ? -9.375 -8.797 4.73 1 96.12 222 MET B N 1
ATOM 4377 C CA . MET B 1 222 ? -8.438 -9.898 4.516 1 96.12 222 MET B CA 1
ATOM 4378 C C . MET B 1 222 ? -7.941 -10.453 5.848 1 96.12 222 MET B C 1
ATOM 4380 O O . MET B 1 222 ? -7.941 -11.664 6.055 1 96.12 222 MET B O 1
ATOM 4384 N N . GLY B 1 223 ? -7.492 -9.547 6.691 1 94.56 223 GLY B N 1
ATOM 4385 C CA . GLY B 1 223 ? -7.027 -9.969 8 1 94.56 223 GLY B CA 1
ATOM 4386 C C . GLY B 1 223 ? -8.094 -10.672 8.82 1 94.56 223 GLY B C 1
ATOM 4387 O O . GLY B 1 223 ? -7.824 -11.695 9.445 1 94.56 223 GLY B O 1
ATOM 4388 N N . GLN B 1 224 ? -9.305 -10.133 8.805 1 94.69 224 GLN B N 1
ATOM 4389 C CA . GLN B 1 224 ? -10.414 -10.742 9.531 1 94.69 224 GLN B CA 1
ATOM 4390 C C . GLN B 1 224 ? -10.742 -12.125 8.977 1 94.69 224 GLN B C 1
ATOM 4392 O O . GLN B 1 224 ? -11.055 -13.047 9.727 1 94.69 224 GLN B O 1
ATOM 4397 N N . TYR B 1 225 ? -10.727 -12.195 7.715 1 95.12 225 TYR B N 1
ATOM 4398 C CA . TYR B 1 225 ? -10.992 -13.477 7.066 1 95.12 225 TYR B CA 1
ATOM 4399 C C . TYR B 1 225 ? -9.977 -14.531 7.504 1 95.12 225 TYR B C 1
ATOM 4401 O O . TYR B 1 225 ? -10.344 -15.656 7.836 1 95.12 225 TYR B O 1
ATOM 4409 N N . CYS B 1 226 ? -8.672 -14.148 7.484 1 92.94 226 CYS B N 1
ATOM 4410 C CA . CYS B 1 226 ? -7.629 -15.055 7.949 1 92.94 226 CYS B CA 1
ATOM 4411 C C . CYS B 1 226 ? -7.891 -15.5 9.383 1 92.94 226 CYS B C 1
ATOM 4413 O O . CYS B 1 226 ? -7.832 -16.688 9.68 1 92.94 226 CYS B O 1
ATOM 4415 N N . ARG B 1 227 ? -8.203 -14.602 10.188 1 90.81 227 ARG B N 1
ATOM 4416 C CA . ARG B 1 227 ? -8.367 -14.859 11.609 1 90.81 227 ARG B CA 1
ATOM 4417 C C . ARG B 1 227 ? -9.594 -15.727 11.875 1 90.81 227 ARG B C 1
ATOM 4419 O O . ARG B 1 227 ? -9.539 -16.672 12.672 1 90.81 227 ARG B O 1
ATOM 4426 N N . TYR B 1 228 ? -10.656 -15.445 11.172 1 90.75 228 TYR B N 1
ATOM 4427 C CA . TYR B 1 228 ? -11.922 -16.109 11.469 1 90.75 228 TYR B CA 1
ATOM 4428 C C . TYR B 1 228 ? -12 -17.469 10.781 1 90.75 228 TYR B C 1
ATOM 4430 O O . TYR B 1 228 ? -12.422 -18.453 11.391 1 90.75 228 TYR B O 1
ATOM 4438 N N . MET B 1 229 ? -11.625 -17.516 9.508 1 90.12 229 MET B N 1
ATOM 4439 C CA . MET B 1 229 ? -11.805 -18.734 8.719 1 90.12 229 MET B CA 1
ATOM 4440 C C . MET B 1 229 ? -10.672 -19.719 8.984 1 90.12 229 MET B C 1
ATOM 4442 O O . MET B 1 229 ? -10.859 -20.922 8.859 1 90.12 229 MET B O 1
ATOM 4446 N N . TYR B 1 230 ? -9.516 -19.172 9.375 1 87.31 230 TYR B N 1
ATOM 4447 C CA . TYR B 1 230 ? -8.344 -20.031 9.516 1 87.31 230 TYR B CA 1
ATOM 4448 C C . TYR B 1 230 ? -7.711 -19.859 10.891 1 87.31 230 TYR B C 1
ATOM 4450 O O . TYR B 1 230 ? -6.5 -20.047 11.047 1 87.31 230 TYR B O 1
ATOM 4458 N N . GLY B 1 231 ? -8.445 -19.438 11.789 1 76.62 231 GLY B N 1
ATOM 4459 C CA . GLY B 1 231 ? -7.996 -19.172 13.148 1 76.62 231 GLY B CA 1
ATOM 4460 C C . GLY B 1 231 ? -7.324 -20.359 13.797 1 76.62 231 GLY B C 1
ATOM 4461 O O . GLY B 1 231 ? -6.547 -20.203 14.742 1 76.62 231 GLY B O 1
ATOM 4462 N N . LYS B 1 232 ? -7.656 -21.5 13.32 1 77.06 232 LYS B N 1
ATOM 4463 C CA . LYS B 1 232 ? -7.027 -22.703 13.883 1 77.06 232 LYS B CA 1
ATOM 4464 C C . LYS B 1 232 ? -5.539 -22.734 13.539 1 77.06 232 LYS B C 1
ATOM 4466 O O . LYS B 1 232 ? -4.777 -23.484 14.164 1 77.06 232 LYS B O 1
ATOM 4471 N N . TYR B 1 233 ? -5.262 -22.016 12.625 1 79.44 233 TYR B N 1
ATOM 4472 C CA . TYR B 1 233 ? -3.857 -21.906 12.242 1 79.44 233 TYR B CA 1
ATOM 4473 C C . TYR B 1 233 ? -3.213 -20.688 12.883 1 79.44 233 TYR B C 1
ATOM 4475 O O . TYR B 1 233 ? -3.904 -19.844 13.453 1 79.44 233 TYR B O 1
ATOM 4483 N N . ASP B 1 234 ? -1.924 -20.594 13.023 1 83.62 234 ASP B N 1
ATOM 4484 C CA . ASP B 1 234 ? -1.204 -19.484 13.648 1 83.62 234 ASP B CA 1
ATOM 4485 C C . ASP B 1 234 ? -1.079 -18.312 12.688 1 83.62 234 ASP B C 1
ATOM 4487 O O . ASP B 1 234 ? 0.028 -17.938 12.289 1 83.62 234 ASP B O 1
ATOM 4491 N N . THR B 1 235 ? -2.246 -17.781 12.336 1 90.25 235 THR B N 1
ATOM 4492 C CA . THR B 1 235 ? -2.268 -16.609 11.453 1 90.25 235 THR B CA 1
ATOM 4493 C C . THR B 1 235 ? -1.887 -15.352 12.227 1 90.25 235 THR B C 1
ATOM 4495 O O . THR B 1 235 ? -2.205 -15.219 13.406 1 90.25 235 THR B O 1
ATOM 4498 N N . ARG B 1 236 ? -1.158 -14.461 11.562 1 91.56 236 ARG B N 1
ATOM 4499 C CA . ARG B 1 236 ? -0.67 -13.242 12.195 1 91.56 236 ARG B CA 1
ATOM 4500 C C . ARG B 1 236 ? -0.991 -12.016 11.344 1 91.56 236 ARG B C 1
ATOM 4502 O O . ARG B 1 236 ? -0.734 -12.008 10.141 1 91.56 236 ARG B O 1
ATOM 4509 N N . GLN B 1 237 ? -1.449 -10.977 12.039 1 90.69 237 GLN B N 1
ATOM 4510 C CA . GLN B 1 237 ? -1.729 -9.719 11.352 1 90.69 237 GLN B CA 1
ATOM 4511 C C . GLN B 1 237 ? -0.455 -9.117 10.766 1 90.69 237 GLN B C 1
ATOM 4513 O O . GLN B 1 237 ? -0.495 -8.453 9.727 1 90.69 237 GLN B O 1
ATOM 4518 N N . SER B 1 238 ? 0.63 -9.414 11.398 1 92.06 238 SER B N 1
ATOM 4519 C CA . SER B 1 238 ? 1.911 -8.867 10.961 1 92.06 238 SER B CA 1
ATOM 4520 C C . SER B 1 238 ? 2.291 -9.383 9.578 1 92.06 238 SER B C 1
ATOM 4522 O O . SER B 1 238 ? 3.049 -8.734 8.859 1 92.06 238 SER B O 1
ATOM 4524 N N . THR B 1 239 ? 1.762 -10.562 9.195 1 95.44 239 THR B N 1
ATOM 4525 C CA . THR B 1 239 ? 2.053 -11.125 7.879 1 95.44 239 THR B CA 1
ATOM 4526 C C . THR B 1 239 ? 1.451 -10.258 6.777 1 95.44 239 THR B C 1
ATOM 4528 O O . THR B 1 239 ? 1.977 -10.203 5.66 1 95.44 239 THR B O 1
ATOM 4531 N N . LEU B 1 240 ? 0.421 -9.477 7.137 1 96.25 240 LEU B N 1
ATOM 4532 C CA . LEU B 1 240 ? -0.205 -8.586 6.168 1 96.25 240 LEU B CA 1
ATOM 4533 C C . LEU B 1 240 ? 0.742 -7.453 5.781 1 96.25 240 LEU B C 1
ATOM 4535 O O . LEU B 1 240 ? 0.576 -6.828 4.73 1 96.25 240 LEU B O 1
ATOM 4539 N N . LEU B 1 241 ? 1.719 -7.152 6.609 1 95.44 241 LEU B N 1
ATOM 4540 C CA . LEU B 1 241 ? 2.654 -6.059 6.371 1 95.44 241 LEU B CA 1
ATOM 4541 C C . LEU B 1 241 ? 3.818 -6.52 5.5 1 95.44 241 LEU B C 1
ATOM 4543 O O . LEU B 1 241 ? 4.652 -5.707 5.09 1 95.44 241 LEU B O 1
ATOM 4547 N N . GLU B 1 242 ? 3.855 -7.816 5.156 1 96.06 242 GLU B N 1
ATOM 4548 C CA . GLU B 1 242 ? 4.922 -8.383 4.332 1 96.06 242 GLU B CA 1
ATOM 4549 C C . GLU B 1 242 ? 4.625 -8.203 2.848 1 96.06 242 GLU B C 1
ATOM 4551 O O . GLU B 1 242 ? 3.621 -7.586 2.48 1 96.06 242 GLU B O 1
ATOM 4556 N N . SER B 1 243 ? 5.508 -8.734 2.062 1 96.31 243 SER B N 1
ATOM 4557 C CA . SER B 1 243 ? 5.371 -8.578 0.618 1 96.31 243 SER B CA 1
ATOM 4558 C C . SER B 1 243 ? 4.086 -9.219 0.112 1 96.31 243 SER B C 1
ATOM 4560 O O . SER B 1 243 ? 3.451 -8.711 -0.814 1 96.31 243 SER B O 1
ATOM 4562 N N . CYS B 1 244 ? 3.672 -10.273 0.729 1 96.69 244 CYS B N 1
ATOM 4563 C CA . CYS B 1 244 ? 2.479 -10.984 0.279 1 96.69 244 CYS B CA 1
ATOM 4564 C C . CYS B 1 244 ? 1.226 -10.148 0.525 1 96.69 244 CYS B C 1
ATOM 4566 O O . CYS B 1 244 ? 0.188 -10.383 -0.099 1 96.69 244 CYS B O 1
ATOM 4568 N N . GLY B 1 245 ? 1.265 -9.273 1.447 1 95.38 245 GLY B N 1
ATOM 4569 C CA . GLY B 1 245 ? 0.126 -8.438 1.795 1 95.38 245 GLY B CA 1
ATOM 4570 C C . GLY B 1 245 ? 0.204 -7.047 1.203 1 95.38 245 GLY B C 1
ATOM 4571 O O . GLY B 1 245 ? -0.143 -6.84 0.038 1 95.38 245 GLY B O 1
ATOM 4572 N N . VAL B 1 246 ? 0.852 -6.156 1.893 1 95.12 246 VAL B N 1
ATOM 4573 C CA . VAL B 1 246 ? 0.818 -4.734 1.564 1 95.12 246 VAL B CA 1
ATOM 4574 C C . VAL B 1 246 ? 1.605 -4.48 0.281 1 95.12 246 VAL B C 1
ATOM 4576 O O . VAL B 1 246 ? 1.154 -3.742 -0.596 1 95.12 246 VAL B O 1
ATOM 4579 N N . SER B 1 247 ? 2.77 -5.078 0.14 1 94 247 SER B N 1
ATOM 4580 C CA . SER B 1 247 ? 3.586 -4.832 -1.043 1 94 247 SER B CA 1
ATOM 4581 C C . SER B 1 247 ? 2.879 -5.301 -2.311 1 94 247 SER B C 1
ATOM 4583 O O . SER B 1 247 ? 2.969 -4.648 -3.354 1 94 247 SER B O 1
ATOM 4585 N N . GLU B 1 248 ? 2.336 -6.41 -2.164 1 93 248 GLU B N 1
ATOM 4586 C CA . GLU B 1 248 ? 1.584 -6.945 -3.297 1 93 248 GLU B CA 1
ATOM 4587 C C . GLU B 1 248 ? 0.432 -6.02 -3.68 1 93 248 GLU B C 1
ATOM 4589 O O . GLU B 1 248 ? 0.18 -5.793 -4.863 1 93 248 GLU B O 1
ATOM 4594 N N . LEU B 1 249 ? -0.223 -5.547 -2.744 1 91.94 249 LEU B N 1
ATOM 4595 C CA . LEU B 1 249 ? -1.318 -4.621 -3.012 1 91.94 249 LEU B CA 1
ATOM 4596 C C . LEU B 1 249 ? -0.802 -3.342 -3.66 1 91.94 249 LEU B C 1
ATOM 4598 O O . LEU B 1 249 ? -1.417 -2.822 -4.594 1 91.94 249 LEU B O 1
ATOM 4602 N N . PHE B 1 250 ? 0.302 -2.85 -3.168 1 90.56 250 PHE B N 1
ATOM 4603 C CA . PHE B 1 250 ? 0.917 -1.669 -3.764 1 90.56 250 PHE B CA 1
ATOM 4604 C C . PHE B 1 250 ? 1.212 -1.899 -5.242 1 90.56 250 PHE B C 1
ATOM 4606 O O . PHE B 1 250 ? 0.835 -1.088 -6.09 1 90.56 250 PHE B O 1
ATOM 4613 N N . LYS B 1 251 ? 1.803 -2.965 -5.488 1 89.5 251 LYS B N 1
ATOM 4614 C CA . LYS B 1 251 ? 2.172 -3.266 -6.871 1 89.5 251 LYS B CA 1
ATOM 4615 C C . LYS B 1 251 ? 0.94 -3.305 -7.773 1 89.5 251 LYS B C 1
ATOM 4617 O O . LYS B 1 251 ? 0.957 -2.758 -8.875 1 89.5 251 LYS B O 1
ATOM 4622 N N . CYS B 1 252 ? -0.044 -3.887 -7.277 1 86.56 252 CYS B N 1
ATOM 4623 C CA . CYS B 1 252 ? -1.283 -4.02 -8.039 1 86.56 252 CYS B CA 1
ATOM 4624 C C . CYS B 1 252 ? -1.901 -2.654 -8.312 1 86.56 252 CYS B C 1
ATOM 4626 O O . CYS B 1 252 ? -2.393 -2.4 -9.414 1 86.56 252 CYS B O 1
ATOM 4628 N N . MET B 1 253 ? -1.801 -1.782 -7.363 1 84.31 253 MET B N 1
ATOM 4629 C CA . MET B 1 253 ? -2.525 -0.518 -7.453 1 84.31 253 MET B CA 1
ATOM 4630 C C . MET B 1 253 ? -1.719 0.52 -8.227 1 84.31 253 MET B C 1
ATOM 4632 O O . MET B 1 253 ? -2.262 1.538 -8.656 1 84.31 253 MET B O 1
ATOM 4636 N N . LEU B 1 254 ? -0.479 0.294 -8.32 1 78 254 LEU B N 1
ATOM 4637 C CA . LEU B 1 254 ? 0.389 1.23 -9.023 1 78 254 LEU B CA 1
ATOM 4638 C C . LEU B 1 254 ? 0.142 1.173 -10.531 1 78 254 LEU B C 1
ATOM 4640 O O . LEU B 1 254 ? 0.544 2.078 -11.266 1 78 254 LEU B O 1
ATOM 4644 N N . ARG B 1 255 ? -0.59 0.214 -10.859 1 74.06 255 ARG B N 1
ATOM 4645 C CA . ARG B 1 255 ? -0.795 0.036 -12.297 1 74.06 255 ARG B CA 1
ATOM 4646 C C . ARG B 1 255 ? -1.981 0.86 -12.781 1 74.06 255 ARG B C 1
ATOM 4648 O O . ARG B 1 255 ? -3.086 0.749 -12.25 1 74.06 255 ARG B O 1
ATOM 4655 N N . GLN B 1 256 ? -1.609 1.926 -13.516 1 71.88 256 GLN B N 1
ATOM 4656 C CA . GLN B 1 256 ? -2.652 2.775 -14.078 1 71.88 256 GLN B CA 1
ATOM 4657 C C . GLN B 1 256 ? -2.666 2.695 -15.602 1 71.88 256 GLN B C 1
ATOM 4659 O O . GLN B 1 256 ? -1.758 3.203 -16.266 1 71.88 256 GLN B O 1
ATOM 4664 N N . SER B 1 257 ? -3.34 1.668 -16.125 1 73.19 257 SER B N 1
ATOM 4665 C CA . SER B 1 257 ? -3.441 1.521 -17.562 1 73.19 257 SER B CA 1
ATOM 4666 C C . SER B 1 257 ? -4.859 1.155 -17.984 1 73.19 257 SER B C 1
ATOM 4668 O O . SER B 1 257 ? -5.559 0.43 -17.281 1 73.19 257 SER B O 1
ATOM 4670 N N . ASP B 1 258 ? -5.168 1.713 -19.062 1 78.19 258 ASP B N 1
ATOM 4671 C CA . ASP B 1 258 ? -6.441 1.323 -19.656 1 78.19 258 ASP B CA 1
ATOM 4672 C C . ASP B 1 258 ? -6.254 0.172 -20.641 1 78.19 258 ASP B C 1
ATOM 4674 O O . ASP B 1 258 ? -7.227 -0.33 -21.219 1 78.19 258 ASP B O 1
ATOM 4678 N N . LEU B 1 259 ? -5.02 -0.204 -20.734 1 80.94 259 LEU B N 1
ATOM 4679 C CA . LEU B 1 259 ? -4.691 -1.282 -21.656 1 80.94 259 LEU B CA 1
ATOM 4680 C C . LEU B 1 259 ? -4.125 -2.486 -20.906 1 80.94 259 LEU B C 1
ATOM 4682 O O . LEU B 1 259 ? -3.498 -2.334 -19.859 1 80.94 259 LEU B O 1
ATOM 4686 N N . MET B 1 260 ? -4.461 -3.619 -21.453 1 83.5 260 MET B N 1
ATOM 4687 C CA . MET B 1 260 ? -3.863 -4.836 -20.906 1 83.5 260 MET B CA 1
ATOM 4688 C C . MET B 1 260 ? -2.346 -4.809 -21.047 1 83.5 260 MET B C 1
ATOM 4690 O O . MET B 1 260 ? -1.819 -4.379 -22.078 1 83.5 260 MET B O 1
ATOM 4694 N N . PRO B 1 261 ? -1.709 -5.207 -20 1 77.44 261 PRO B N 1
ATOM 4695 C CA . PRO B 1 261 ? -0.249 -5.27 -20.094 1 77.44 261 PRO B CA 1
ATOM 4696 C C . PRO B 1 261 ? 0.233 -6.43 -20.969 1 77.44 261 PRO B C 1
ATOM 4698 O O . PRO B 1 261 ? -0.57 -7.273 -21.375 1 77.44 261 PRO B O 1
ATOM 4701 N N . GLU B 1 262 ? 1.545 -6.285 -21.172 1 78.25 262 GLU B N 1
ATOM 4702 C CA . GLU B 1 262 ? 2.164 -7.43 -21.828 1 78.25 262 GLU B CA 1
ATOM 4703 C C . GLU B 1 262 ? 2.045 -8.695 -20.984 1 78.25 262 GLU B C 1
ATOM 4705 O O . GLU B 1 262 ? 2.082 -8.625 -19.75 1 78.25 262 GLU B O 1
ATOM 4710 N N . VAL B 1 263 ? 1.934 -9.781 -21.703 1 78.19 263 VAL B N 1
ATOM 4711 C CA . VAL B 1 263 ? 1.86 -11.062 -21.016 1 78.19 263 VAL B CA 1
ATOM 4712 C C . VAL B 1 263 ? 3.119 -11.266 -20.172 1 78.19 263 VAL B C 1
ATOM 4714 O O . VAL B 1 263 ? 4.23 -10.977 -20.625 1 78.19 263 VAL B O 1
ATOM 4717 N N . GLY B 1 264 ? 2.92 -11.734 -18.953 1 75.94 264 GLY B N 1
ATOM 4718 C CA . GLY B 1 264 ? 4.027 -11.914 -18.016 1 75.94 264 GLY B CA 1
ATOM 4719 C C . GLY B 1 264 ? 4.215 -10.742 -17.078 1 75.94 264 GLY B C 1
ATOM 4720 O O . GLY B 1 264 ? 4.98 -10.828 -16.125 1 75.94 264 GLY B O 1
ATOM 4721 N N . ASP B 1 265 ? 3.52 -9.68 -17.453 1 77.5 265 ASP B N 1
ATOM 4722 C CA . ASP B 1 265 ? 3.51 -8.539 -16.547 1 77.5 265 ASP B CA 1
ATOM 4723 C C . ASP B 1 265 ? 2.346 -8.625 -15.562 1 77.5 265 ASP B C 1
ATOM 4725 O O . ASP B 1 265 ? 1.845 -9.719 -15.281 1 77.5 265 ASP B O 1
ATOM 4729 N N . ASP B 1 266 ? 2.061 -7.57 -15.039 1 70.12 266 ASP B N 1
ATOM 4730 C CA . ASP B 1 266 ? 1.118 -7.598 -13.93 1 70.12 266 ASP B CA 1
ATOM 4731 C C . ASP B 1 266 ? -0.31 -7.824 -14.422 1 70.12 266 ASP B C 1
ATOM 4733 O O . ASP B 1 266 ? -0.957 -6.895 -14.906 1 70.12 266 ASP B O 1
ATOM 4737 N N . TRP B 1 267 ? -0.864 -8.922 -14.172 1 76.69 267 TRP B N 1
ATOM 4738 C CA . TRP B 1 267 ? -2.178 -9.289 -14.695 1 76.69 267 TRP B CA 1
ATOM 4739 C C . TRP B 1 267 ? -3.285 -8.812 -13.758 1 76.69 267 TRP B C 1
ATOM 4741 O O . TRP B 1 267 ? -4.469 -8.945 -14.078 1 76.69 267 TRP B O 1
ATOM 4751 N N . ASP B 1 268 ? -2.863 -8.227 -12.742 1 85.38 268 ASP B N 1
ATOM 4752 C CA . ASP B 1 268 ? -3.852 -7.629 -11.844 1 85.38 268 ASP B CA 1
ATOM 4753 C C . ASP B 1 268 ? -4.578 -6.473 -12.523 1 85.38 268 ASP B C 1
ATOM 4755 O O . ASP B 1 268 ? -5.695 -6.121 -12.141 1 85.38 268 ASP B O 1
ATOM 4759 N N . VAL B 1 269 ? -3.984 -5.988 -13.562 1 88.44 269 VAL B N 1
ATOM 4760 C CA . VAL B 1 269 ? -4.617 -4.934 -14.344 1 88.44 269 VAL B CA 1
ATOM 4761 C C . VAL B 1 269 ? -5.926 -5.449 -14.945 1 88.44 269 VAL B C 1
ATOM 4763 O O . VAL B 1 269 ? -6.895 -4.695 -15.078 1 88.44 269 VAL B O 1
ATOM 4766 N N . PHE B 1 270 ? -5.922 -6.758 -15.242 1 91.94 270 PHE B N 1
ATOM 4767 C CA . PHE B 1 270 ? -7.133 -7.383 -15.758 1 91.94 270 PHE B CA 1
ATOM 4768 C C . PHE B 1 270 ? -8.297 -7.199 -14.781 1 91.94 270 PHE B C 1
ATOM 4770 O O . PHE B 1 270 ? -9.391 -6.816 -15.188 1 91.94 270 PHE B O 1
ATOM 4777 N N . ASN B 1 271 ? -8.031 -7.418 -13.539 1 94.25 271 ASN B N 1
ATOM 4778 C CA . ASN B 1 271 ? -9.047 -7.234 -12.508 1 94.25 271 ASN B CA 1
ATOM 4779 C C . ASN B 1 271 ? -9.477 -5.773 -12.398 1 94.25 271 ASN B C 1
ATOM 4781 O O . ASN B 1 271 ? -10.664 -5.48 -12.242 1 94.25 271 ASN B O 1
ATOM 4785 N N . ILE B 1 272 ? -8.562 -4.883 -12.461 1 94.56 272 ILE B N 1
ATOM 4786 C CA . ILE B 1 272 ? -8.844 -3.453 -12.359 1 94.56 272 ILE B CA 1
ATOM 4787 C C . ILE B 1 272 ? -9.711 -3.01 -13.531 1 94.56 272 ILE B C 1
ATOM 4789 O O . ILE B 1 272 ? -10.695 -2.283 -13.344 1 94.56 272 ILE B O 1
ATOM 4793 N N . LEU B 1 273 ? -9.383 -3.492 -14.711 1 95.12 273 LEU B N 1
ATOM 4794 C CA . LEU B 1 273 ? -10.141 -3.133 -15.898 1 95.12 273 LEU B CA 1
ATOM 4795 C C . LEU B 1 273 ? -11.57 -3.662 -15.812 1 95.12 273 LEU B C 1
ATOM 4797 O O . LEU B 1 273 ? -12.516 -2.98 -16.219 1 95.12 273 LEU B O 1
ATOM 4801 N N . ILE B 1 274 ? -11.664 -4.816 -15.305 1 95.75 274 ILE B N 1
ATOM 4802 C CA . ILE B 1 274 ? -13 -5.371 -15.117 1 95.75 274 ILE B CA 1
ATOM 4803 C C . ILE B 1 274 ? -13.805 -4.473 -14.18 1 95.75 274 ILE B C 1
ATOM 4805 O O . ILE B 1 274 ? -14.945 -4.109 -14.492 1 95.75 274 ILE B O 1
ATOM 4809 N N . GLY B 1 275 ? -13.219 -4.113 -13.07 1 96.75 275 GLY B N 1
ATOM 4810 C CA . GLY B 1 275 ? -13.891 -3.207 -12.156 1 96.75 275 GLY B CA 1
ATOM 4811 C C . GLY B 1 275 ? -14.297 -1.896 -12.797 1 96.75 275 GLY B C 1
ATOM 4812 O O . GLY B 1 275 ? -15.414 -1.418 -12.602 1 96.75 275 GLY B O 1
ATOM 4813 N N . ARG B 1 276 ? -13.398 -1.359 -13.586 1 96.31 276 ARG B N 1
ATOM 4814 C CA . ARG B 1 276 ? -13.672 -0.1 -14.273 1 96.31 276 ARG B CA 1
ATOM 4815 C C . ARG B 1 276 ? -14.844 -0.24 -15.227 1 96.31 276 ARG B C 1
ATOM 4817 O O . ARG B 1 276 ? -15.758 0.587 -15.219 1 96.31 276 ARG B O 1
ATOM 4824 N N . MET B 1 277 ? -14.82 -1.3 -15.961 1 96.5 277 MET B N 1
ATOM 4825 C CA . MET B 1 277 ? -15.836 -1.502 -17 1 96.5 277 MET B CA 1
ATOM 4826 C C . MET B 1 277 ? -17.188 -1.813 -16.359 1 96.5 277 MET B C 1
ATOM 4828 O O . MET B 1 277 ? -18.234 -1.4 -16.875 1 96.5 277 MET B O 1
ATOM 4832 N N . LEU B 1 278 ? -17.141 -2.459 -15.25 1 97.25 278 LEU B N 1
ATOM 4833 C CA . LEU B 1 278 ? -18.375 -2.729 -14.523 1 97.25 278 LEU B CA 1
ATOM 4834 C C . LEU B 1 278 ? -19.047 -1.431 -14.07 1 97.25 278 LEU B C 1
ATOM 4836 O O . LEU B 1 278 ? -20.25 -1.398 -13.805 1 97.25 278 LEU B O 1
ATOM 4840 N N . SER B 1 279 ? -18.281 -0.369 -13.984 1 96.56 279 SER B N 1
ATOM 4841 C CA . SER B 1 279 ? -18.75 0.894 -13.43 1 96.56 279 SER B CA 1
ATOM 4842 C C . SER B 1 279 ? -19.156 1.866 -14.539 1 96.56 279 SER B C 1
ATOM 4844 O O . SER B 1 279 ? -19.719 2.924 -14.266 1 96.56 279 SER B O 1
ATOM 4846 N N . GLU B 1 280 ? -18.844 1.529 -15.68 1 95.12 280 GLU B N 1
ATOM 4847 C CA . GLU B 1 280 ? -19.109 2.414 -16.812 1 95.12 280 GLU B CA 1
ATOM 4848 C C . GLU B 1 280 ? -20.453 2.074 -17.469 1 95.12 280 GLU B C 1
ATOM 4850 O O . GLU B 1 280 ? -20.75 0.9 -17.703 1 95.12 280 GLU B O 1
ATOM 4855 N N . PRO B 1 281 ? -21.172 3.076 -17.859 1 93.38 281 PRO B N 1
ATOM 4856 C CA . PRO B 1 281 ? -22.5 2.854 -18.438 1 93.38 281 PRO B CA 1
ATOM 4857 C C . PRO B 1 281 ? -22.438 2.088 -19.766 1 93.38 281 PRO B C 1
ATOM 4859 O O . PRO B 1 281 ? -23.344 1.328 -20.078 1 93.38 281 PRO B O 1
ATOM 4862 N N . GLU B 1 282 ? -21.406 2.234 -20.484 1 93.88 282 GLU B N 1
ATOM 4863 C CA . GLU B 1 282 ? -21.266 1.615 -21.797 1 93.88 282 GLU B CA 1
ATOM 4864 C C . GLU B 1 282 ? -21.25 0.093 -21.688 1 93.88 282 GLU B C 1
ATOM 4866 O O . GLU B 1 282 ? -21.609 -0.604 -22.641 1 93.88 282 GLU B O 1
ATOM 4871 N N . TYR B 1 283 ? -20.922 -0.412 -20.5 1 95.12 283 TYR B N 1
ATOM 4872 C CA . TYR B 1 283 ? -20.797 -1.854 -20.328 1 95.12 283 TYR B CA 1
ATOM 4873 C C . TYR B 1 283 ? -21.891 -2.402 -19.422 1 95.12 283 TYR B C 1
ATOM 4875 O O . TYR B 1 283 ? -21.797 -3.52 -18.922 1 95.12 283 TYR B O 1
ATOM 4883 N N . SER B 1 284 ? -22.906 -1.646 -19.234 1 92.56 284 SER B N 1
ATOM 4884 C CA . SER B 1 284 ? -23.922 -1.948 -18.234 1 92.56 284 SER B CA 1
ATOM 4885 C C . SER B 1 284 ? -24.656 -3.236 -18.578 1 92.56 284 SER B C 1
ATOM 4887 O O . SER B 1 284 ? -25.203 -3.898 -17.688 1 92.56 284 SER B O 1
ATOM 4889 N N . LYS B 1 285 ? -24.609 -3.693 -19.812 1 94.19 285 LYS B N 1
ATOM 4890 C CA . LYS B 1 285 ? -25.375 -4.867 -20.219 1 94.19 285 LYS B CA 1
ATOM 4891 C C . LYS B 1 285 ? -24.469 -6.094 -20.359 1 94.19 285 LYS B C 1
ATOM 4893 O O . LYS B 1 285 ? -24.969 -7.203 -20.578 1 94.19 285 LYS B O 1
ATOM 4898 N N . LEU B 1 286 ? -23.234 -5.922 -20.172 1 96.44 286 LEU B N 1
ATOM 4899 C CA . LEU B 1 286 ? -22.297 -7.027 -20.375 1 96.44 286 LEU B CA 1
ATOM 4900 C C . LEU B 1 286 ? -22.062 -7.773 -19.078 1 96.44 286 LEU B C 1
ATOM 4902 O O . LEU B 1 286 ? -21.969 -7.16 -18 1 96.44 286 LEU B O 1
ATOM 4906 N N . THR B 1 287 ? -21.969 -9.062 -19.234 1 96.62 287 THR B N 1
ATOM 4907 C CA . THR B 1 287 ? -21.531 -9.883 -18.109 1 96.62 287 THR B CA 1
ATOM 4908 C C . THR B 1 287 ? -20.016 -9.805 -17.938 1 96.62 287 THR B C 1
ATOM 4910 O O . THR B 1 287 ? -19.312 -9.328 -18.828 1 96.62 287 THR B O 1
ATOM 4913 N N . VAL B 1 288 ? -19.531 -10.227 -16.781 1 96.62 288 VAL B N 1
ATOM 4914 C CA . VAL B 1 288 ? -18.094 -10.234 -16.531 1 96.62 288 VAL B CA 1
ATOM 4915 C C . VAL B 1 288 ? -17.391 -11.102 -17.578 1 96.62 288 VAL B C 1
ATOM 4917 O O . VAL B 1 288 ? -16.312 -10.75 -18.047 1 96.62 288 VAL B O 1
ATOM 4920 N N . GLU B 1 289 ? -18 -12.219 -17.922 1 95.12 289 GLU B N 1
ATOM 4921 C CA . GLU B 1 289 ? -17.422 -13.109 -18.922 1 95.12 289 GLU B CA 1
ATOM 4922 C C . GLU B 1 289 ? -17.266 -12.398 -20.266 1 95.12 289 GLU B C 1
ATOM 4924 O O . GLU B 1 289 ? -16.234 -12.547 -20.938 1 95.12 289 GLU B O 1
ATOM 4929 N N . GLN B 1 290 ? -18.266 -11.688 -20.578 1 96.19 290 GLN B N 1
ATOM 4930 C CA . GLN B 1 290 ? -18.234 -10.945 -21.844 1 96.19 290 GLN B CA 1
ATOM 4931 C C . GLN B 1 290 ? -17.172 -9.844 -21.797 1 96.19 290 GLN B C 1
ATOM 4933 O O . GLN B 1 290 ? -16.484 -9.594 -22.781 1 96.19 290 GLN B O 1
ATOM 4938 N N . ILE B 1 291 ? -17.062 -9.219 -20.641 1 95.5 291 ILE B N 1
ATOM 4939 C CA . ILE B 1 291 ? -16.031 -8.195 -20.469 1 95.5 291 ILE B CA 1
ATOM 4940 C C . ILE B 1 291 ? -14.648 -8.82 -20.594 1 95.5 291 ILE B C 1
ATOM 4942 O O . ILE B 1 291 ? -13.789 -8.305 -21.312 1 95.5 291 ILE B O 1
ATOM 4946 N N . GLU B 1 292 ? -14.422 -9.914 -19.969 1 93.38 292 GLU B N 1
ATOM 4947 C CA . GLU B 1 292 ? -13.148 -10.625 -20.031 1 93.38 292 GLU B CA 1
ATOM 4948 C C . GLU B 1 292 ? -12.781 -10.977 -21.469 1 93.38 292 GLU B C 1
ATOM 4950 O O . GLU B 1 292 ? -11.648 -10.758 -21.906 1 93.38 292 GLU B O 1
ATOM 4955 N N . GLN B 1 293 ? -13.75 -11.453 -22.188 1 93.06 293 GLN B N 1
ATOM 4956 C CA . GLN B 1 293 ? -13.531 -11.852 -23.562 1 93.06 293 GLN B CA 1
ATOM 4957 C C . GLN B 1 293 ? -13.172 -10.648 -24.438 1 93.06 293 GLN B C 1
ATOM 4959 O O . GLN B 1 293 ? -12.375 -10.773 -25.375 1 93.06 293 GLN B O 1
ATOM 4964 N N . SER B 1 294 ? -13.766 -9.562 -24.109 1 92.69 294 SER B N 1
ATOM 4965 C CA . SER B 1 294 ? -13.492 -8.352 -24.891 1 92.69 294 SER B CA 1
ATOM 4966 C C . SER B 1 294 ? -12.086 -7.832 -24.625 1 92.69 294 SER B C 1
ATOM 4968 O O . SER B 1 294 ? -11.484 -7.18 -25.469 1 92.69 294 SER B O 1
ATOM 4970 N N . LEU B 1 295 ? -11.578 -8.125 -23.453 1 91 295 LEU B N 1
ATOM 4971 C CA . LEU B 1 295 ? -10.258 -7.637 -23.062 1 91 295 LEU B CA 1
ATOM 4972 C C . LEU B 1 295 ? -9.172 -8.578 -23.562 1 91 295 LEU B C 1
ATOM 4974 O O . LEU B 1 295 ? -8.125 -8.133 -24.031 1 91 295 LEU B O 1
ATOM 4978 N N . HIS B 1 296 ? -9.383 -9.852 -23.422 1 87 296 HIS B N 1
ATOM 4979 C CA . HIS B 1 296 ? -8.414 -10.859 -23.875 1 87 296 HIS B CA 1
ATOM 4980 C C . HIS B 1 296 ? -9.094 -12.211 -24.094 1 87 296 HIS B C 1
ATOM 4982 O O . HIS B 1 296 ? -9.688 -12.766 -23.156 1 87 296 HIS B O 1
ATOM 4988 N N . PRO B 1 297 ? -8.828 -12.75 -25.203 1 81.44 297 PRO B N 1
ATOM 4989 C CA . PRO B 1 297 ? -9.57 -13.969 -25.531 1 81.44 297 PRO B CA 1
ATOM 4990 C C . PRO B 1 297 ? -9.047 -15.203 -24.797 1 81.44 297 PRO B C 1
ATOM 4992 O O . PRO B 1 297 ? -9.789 -16.156 -24.578 1 81.44 297 PRO B O 1
ATOM 4995 N N . ASP B 1 298 ? -7.832 -15.164 -24.344 1 78.31 298 ASP B N 1
ATOM 4996 C CA . ASP B 1 298 ? -7.238 -16.391 -23.844 1 78.31 298 ASP B CA 1
ATOM 4997 C C . ASP B 1 298 ? -7.07 -16.344 -22.328 1 78.31 298 ASP B C 1
ATOM 4999 O O . ASP B 1 298 ? -6.664 -17.328 -21.703 1 78.31 298 ASP B O 1
ATOM 5003 N N . PHE B 1 299 ? -7.359 -15.203 -21.781 1 81.88 299 PHE B N 1
ATOM 5004 C CA . PHE B 1 299 ? -7.074 -15.062 -20.359 1 81.88 299 PHE B CA 1
ATOM 5005 C C . PHE B 1 299 ? -8.32 -14.625 -19.594 1 81.88 299 PHE B C 1
ATOM 5007 O O . PHE B 1 299 ? -9.195 -13.961 -20.156 1 81.88 299 PHE B O 1
ATOM 5014 N N . VAL B 1 300 ? -8.406 -15.086 -18.422 1 85.31 300 VAL B N 1
ATOM 5015 C CA . VAL B 1 300 ? -9.508 -14.703 -17.531 1 85.31 300 VAL B CA 1
ATOM 5016 C C . VAL B 1 300 ? -8.945 -14.07 -16.266 1 85.31 300 VAL B C 1
ATOM 5018 O O . VAL B 1 300 ? -7.855 -14.422 -15.812 1 85.31 300 VAL B O 1
ATOM 5021 N N . ALA B 1 301 ? -9.727 -13.125 -15.758 1 89.62 301 ALA B N 1
ATOM 5022 C CA . ALA B 1 301 ? -9.328 -12.508 -14.5 1 89.62 301 ALA B CA 1
ATOM 5023 C C . ALA B 1 301 ? -9.68 -13.398 -13.312 1 89.62 301 ALA B C 1
ATOM 5025 O O . ALA B 1 301 ? -10.672 -14.125 -13.344 1 89.62 301 ALA B O 1
ATOM 5026 N N . SER B 1 302 ? -8.914 -13.336 -12.281 1 91.12 302 SER B N 1
ATOM 5027 C CA . SER B 1 302 ? -9.125 -14.164 -11.102 1 91.12 302 SER B CA 1
ATOM 5028 C C . SER B 1 302 ? -10.102 -13.508 -10.133 1 91.12 302 SER B C 1
ATOM 5030 O O . SER B 1 302 ? -10.711 -14.18 -9.305 1 91.12 302 SER B O 1
ATOM 5032 N N . GLY B 1 303 ? -10.266 -12.188 -10.219 1 94.69 303 GLY B N 1
ATOM 5033 C CA . GLY B 1 303 ? -10.992 -11.406 -9.234 1 94.69 303 GLY B CA 1
ATOM 5034 C C . GLY B 1 303 ? -12.445 -11.82 -9.094 1 94.69 303 GLY B C 1
ATOM 5035 O O . GLY B 1 303 ? -12.891 -12.172 -7.996 1 94.69 303 GLY B O 1
ATOM 5036 N N . PRO B 1 304 ? -13.18 -11.875 -10.195 1 95.81 304 PRO B N 1
ATOM 5037 C CA . PRO B 1 304 ? -14.594 -12.258 -10.117 1 95.81 304 PRO B CA 1
ATOM 5038 C C . PRO B 1 304 ? -14.789 -13.68 -9.578 1 95.81 304 PRO B C 1
ATOM 5040 O O . PRO B 1 304 ? -15.68 -13.914 -8.758 1 95.81 304 PRO B O 1
ATOM 5043 N N . ASP B 1 305 ? -13.93 -14.539 -10.008 1 92.56 305 ASP B N 1
ATOM 5044 C CA . ASP B 1 305 ? -14.031 -15.922 -9.555 1 92.56 305 ASP B CA 1
ATOM 5045 C C . ASP B 1 305 ? -13.734 -16.031 -8.055 1 92.56 305 ASP B C 1
ATOM 5047 O O . ASP B 1 305 ? -14.438 -16.734 -7.328 1 92.56 305 ASP B O 1
ATOM 5051 N N . THR B 1 306 ? -12.711 -15.414 -7.609 1 94.56 306 THR B N 1
ATOM 5052 C CA . THR B 1 306 ? -12.367 -15.414 -6.191 1 94.56 306 THR B CA 1
ATOM 5053 C C . THR B 1 306 ? -13.484 -14.797 -5.363 1 94.56 306 THR B C 1
ATOM 5055 O O . THR B 1 306 ? -13.836 -15.305 -4.297 1 94.56 306 THR B O 1
ATOM 5058 N N . ALA B 1 307 ? -14.039 -13.68 -5.867 1 96.69 307 ALA B N 1
ATOM 5059 C CA . ALA B 1 307 ? -15.141 -13.023 -5.172 1 96.69 307 ALA B CA 1
ATOM 5060 C C . ALA B 1 307 ? -16.344 -13.961 -5.023 1 96.69 307 ALA B C 1
ATOM 5062 O O . ALA B 1 307 ? -16.984 -13.992 -3.973 1 96.69 307 ALA B O 1
ATOM 5063 N N . LYS B 1 308 ? -16.609 -14.703 -6.062 1 95 308 LYS B N 1
ATOM 5064 C CA . LYS B 1 308 ? -17.703 -15.664 -6.035 1 95 308 LYS B CA 1
ATOM 5065 C C . LYS B 1 308 ? -17.484 -16.734 -4.965 1 95 308 LYS B C 1
ATOM 5067 O O . LYS B 1 308 ? -18.375 -17.016 -4.172 1 95 308 LYS B O 1
ATOM 5072 N N . LYS B 1 309 ? -16.281 -17.297 -4.977 1 92.94 309 LYS B N 1
ATOM 5073 C CA . LYS B 1 309 ? -15.961 -18.344 -4.004 1 92.94 309 LYS B CA 1
ATOM 5074 C C . LYS B 1 309 ? -16.094 -17.828 -2.576 1 92.94 309 LYS B C 1
ATOM 5076 O O . LYS B 1 309 ? -16.719 -18.469 -1.732 1 92.94 309 LYS B O 1
ATOM 5081 N N . ILE B 1 310 ? -15.57 -16.641 -2.305 1 95.5 310 ILE B N 1
ATOM 5082 C CA . ILE B 1 310 ? -15.578 -16.062 -0.971 1 95.5 310 ILE B CA 1
ATOM 5083 C C . ILE B 1 310 ? -17.016 -15.719 -0.564 1 95.5 310 ILE B C 1
ATOM 5085 O O . ILE B 1 310 ? -17.438 -16.016 0.558 1 95.5 310 ILE B O 1
ATOM 5089 N N . TYR B 1 311 ? -17.766 -15.172 -1.461 1 95.81 311 TYR B N 1
ATOM 5090 C CA . TYR B 1 311 ? -19.156 -14.836 -1.175 1 95.81 311 TYR B CA 1
ATOM 5091 C C . TYR B 1 311 ? -19.953 -16.078 -0.821 1 95.81 311 TYR B C 1
ATOM 5093 O O . TYR B 1 311 ? -20.75 -16.062 0.121 1 95.81 311 TYR B O 1
ATOM 5101 N N . THR B 1 312 ? -19.797 -17.078 -1.615 1 93.62 312 THR B N 1
ATOM 5102 C CA . THR B 1 312 ? -20.516 -18.328 -1.379 1 93.62 312 THR B CA 1
ATOM 5103 C C . THR B 1 312 ? -20.234 -18.859 0.02 1 93.62 312 THR B C 1
ATOM 5105 O O . THR B 1 312 ? -21.156 -19.25 0.743 1 93.62 312 THR B O 1
ATOM 5108 N N . GLN B 1 313 ? -19 -18.859 0.357 1 92.75 313 GLN B N 1
ATOM 5109 C CA . GLN B 1 313 ? -18.625 -19.328 1.688 1 92.75 313 GLN B CA 1
ATOM 5110 C C . GLN B 1 313 ? -19.188 -18.422 2.771 1 92.75 313 GLN B C 1
ATOM 5112 O O . GLN B 1 313 ? -19.781 -18.891 3.74 1 92.75 313 GLN B O 1
ATOM 5117 N N . LEU B 1 314 ? -19.031 -17.094 2.635 1 95 314 LEU B N 1
ATOM 5118 C CA . LEU B 1 314 ? -19.531 -16.141 3.617 1 95 314 LEU B CA 1
ATOM 5119 C C . LEU B 1 314 ? -21.031 -16.25 3.775 1 95 314 LEU B C 1
ATOM 5121 O O . LEU B 1 314 ? -21.547 -16.188 4.895 1 95 314 LEU B O 1
ATOM 5125 N N . SER B 1 315 ? -21.734 -16.375 2.666 1 94.88 315 SER B N 1
ATOM 5126 C CA . SER B 1 315 ? -23.188 -16.469 2.676 1 94.88 315 SER B CA 1
ATOM 5127 C C . SER B 1 315 ? -23.656 -17.719 3.42 1 94.88 315 SER B C 1
ATOM 5129 O O . SER B 1 315 ? -24.578 -17.672 4.223 1 94.88 315 SER B O 1
ATOM 5131 N N . SER B 1 316 ? -22.984 -18.797 3.158 1 92.75 316 SER B N 1
ATOM 5132 C CA . SER B 1 316 ? -23.344 -20.047 3.809 1 92.75 316 SER B CA 1
ATOM 5133 C C . SER B 1 316 ? -23.141 -19.969 5.316 1 92.75 316 SER B C 1
ATOM 5135 O O . SER B 1 316 ? -23.797 -20.672 6.078 1 92.75 316 SER B O 1
ATOM 5137 N N . MET B 1 317 ? -22.297 -19.094 5.75 1 93.12 317 MET B N 1
ATOM 5138 C CA . MET B 1 317 ? -21.984 -18.953 7.172 1 93.12 317 MET B CA 1
ATOM 5139 C C . MET B 1 317 ? -22.672 -17.734 7.766 1 93.12 317 MET B C 1
ATOM 5141 O O . MET B 1 317 ? -22.438 -17.391 8.922 1 93.12 317 MET B O 1
ATOM 5145 N N . HIS B 1 318 ? -23.438 -17 6.992 1 95.06 318 HIS B N 1
ATOM 5146 C CA . HIS B 1 318 ? -24.141 -15.797 7.41 1 95.06 318 HIS B CA 1
ATOM 5147 C C . HIS B 1 318 ? -23.172 -14.734 7.914 1 95.06 318 HIS B C 1
ATOM 5149 O O . HIS B 1 318 ? -23.406 -14.125 8.961 1 95.06 318 HIS B O 1
ATOM 5155 N N . LEU B 1 319 ? -22.094 -14.508 7.137 1 95.44 319 LEU B N 1
ATOM 5156 C CA . LEU B 1 319 ? -21.047 -13.578 7.551 1 95.44 319 LEU B CA 1
ATOM 5157 C C . LEU B 1 319 ? -20.906 -12.438 6.551 1 95.44 319 LEU B C 1
ATOM 5159 O O . LEU B 1 319 ? -19.969 -11.641 6.637 1 95.44 319 LEU B O 1
ATOM 5163 N N . CYS B 1 320 ? -21.781 -12.273 5.621 1 96 320 CYS B N 1
ATOM 5164 C CA . CYS B 1 320 ? -21.656 -11.273 4.562 1 96 320 CYS B CA 1
ATOM 5165 C C . CYS B 1 320 ? -21.609 -9.867 5.145 1 96 320 CYS B C 1
ATOM 5167 O O . CYS B 1 320 ? -20.859 -9.016 4.656 1 96 320 CYS B O 1
ATOM 5169 N N . GLU B 1 321 ? -22.281 -9.633 6.227 1 94.38 321 GLU B N 1
ATOM 5170 C CA . GLU B 1 321 ? -22.328 -8.305 6.832 1 94.38 321 GLU B CA 1
ATOM 5171 C C . GLU B 1 321 ? -21 -7.938 7.48 1 94.38 321 GLU B C 1
ATOM 5173 O O . GLU B 1 321 ? -20.703 -6.758 7.676 1 94.38 321 GLU B O 1
ATOM 5178 N N . ARG B 1 322 ? -20.234 -8.945 7.758 1 95.44 322 ARG B N 1
ATOM 5179 C CA . ARG B 1 322 ? -18.922 -8.719 8.383 1 95.44 322 ARG B CA 1
ATOM 5180 C C . ARG B 1 322 ? -17.859 -8.414 7.34 1 95.44 322 ARG B C 1
ATOM 5182 O O . ARG B 1 322 ? -16.781 -7.926 7.672 1 95.44 322 ARG B O 1
ATOM 5189 N N . TYR B 1 323 ? -18.203 -8.727 6.078 1 97.56 323 TYR B N 1
ATOM 5190 C CA . TYR B 1 323 ? -17.266 -8.516 4.969 1 97.56 323 TYR B CA 1
ATOM 5191 C C . TYR B 1 323 ? -17.953 -7.758 3.832 1 97.56 323 TYR B C 1
ATOM 5193 O O . TYR B 1 323 ? -18.062 -8.273 2.719 1 97.56 323 TYR B O 1
ATOM 5201 N N . PRO B 1 324 ? -18.312 -6.516 4.133 1 97.62 324 PRO B N 1
ATOM 5202 C CA . PRO B 1 324 ? -19.141 -5.789 3.166 1 97.62 324 PRO B CA 1
ATOM 5203 C C . PRO B 1 324 ? -18.406 -5.516 1.855 1 97.62 324 PRO B C 1
ATOM 5205 O O . PRO B 1 324 ? -19.031 -5.465 0.793 1 97.62 324 PRO B O 1
ATOM 5208 N N . LEU B 1 325 ? -17.125 -5.293 1.87 1 98.25 325 LEU B N 1
ATOM 5209 C CA . LEU B 1 325 ? -16.406 -5.008 0.632 1 98.25 325 LEU B CA 1
ATOM 5210 C C . LEU B 1 325 ? -16.375 -6.238 -0.269 1 98.25 325 LEU B C 1
ATOM 5212 O O . LEU B 1 325 ? -16.688 -6.152 -1.458 1 98.25 325 LEU B O 1
ATOM 5216 N N . PHE B 1 326 ? -15.969 -7.426 0.301 1 98.31 326 PHE B N 1
ATOM 5217 C CA . PHE B 1 326 ? -15.945 -8.664 -0.468 1 98.31 326 PHE B CA 1
ATOM 5218 C C . PHE B 1 326 ? -17.328 -8.984 -1.025 1 98.31 326 PHE B C 1
ATOM 5220 O O . PHE B 1 326 ? -17.453 -9.375 -2.188 1 98.31 326 PHE B O 1
ATOM 5227 N N . THR B 1 327 ? -18.312 -8.758 -0.197 1 98.19 327 THR B N 1
ATOM 5228 C CA . THR B 1 327 ? -19.688 -9.016 -0.582 1 98.19 327 THR B CA 1
ATOM 5229 C C . THR B 1 327 ? -20.125 -8.102 -1.724 1 98.19 327 THR B C 1
ATOM 5231 O O . THR B 1 327 ? -20.672 -8.562 -2.723 1 98.19 327 THR B O 1
ATOM 5234 N N . ALA B 1 328 ? -19.812 -6.824 -1.585 1 98.38 328 ALA B N 1
ATOM 5235 C CA . ALA B 1 328 ? -20.203 -5.844 -2.596 1 98.38 328 ALA B CA 1
ATOM 5236 C C . ALA B 1 328 ? -19.562 -6.164 -3.943 1 98.38 328 ALA B C 1
ATOM 5238 O O . ALA B 1 328 ? -20.219 -6.09 -4.984 1 98.38 328 ALA B O 1
ATOM 5239 N N . VAL B 1 329 ? -18.344 -6.551 -3.947 1 98.62 329 VAL B N 1
ATOM 5240 C CA . VAL B 1 329 ? -17.625 -6.809 -5.191 1 98.62 329 VAL B CA 1
ATOM 5241 C C . VAL B 1 329 ? -18.281 -7.973 -5.934 1 98.62 329 VAL B C 1
ATOM 5243 O O . VAL B 1 329 ? -18.516 -7.891 -7.145 1 98.62 329 VAL B O 1
ATOM 5246 N N . HIS B 1 330 ? -18.594 -9.031 -5.215 1 98.44 330 HIS B N 1
ATOM 5247 C CA . HIS B 1 330 ? -19.25 -10.156 -5.867 1 98.44 330 HIS B CA 1
ATOM 5248 C C . HIS B 1 330 ? -20.609 -9.758 -6.441 1 98.44 330 HIS B C 1
ATOM 5250 O O . HIS B 1 330 ? -20.906 -10.062 -7.598 1 98.44 330 HIS B O 1
ATOM 5256 N N . LEU B 1 331 ? -21.391 -9.086 -5.645 1 98.44 331 LEU B N 1
ATOM 5257 C CA . LEU B 1 331 ? -22.734 -8.711 -6.066 1 98.44 331 LEU B CA 1
ATOM 5258 C C . LEU B 1 331 ? -22.688 -7.77 -7.266 1 98.44 331 LEU B C 1
ATOM 5260 O O . LEU B 1 331 ? -23.562 -7.816 -8.125 1 98.44 331 LEU B O 1
ATOM 5264 N N . ILE B 1 332 ? -21.672 -6.926 -7.359 1 98.38 332 ILE B N 1
ATOM 5265 C CA . ILE B 1 332 ? -21.484 -6.035 -8.5 1 98.38 332 ILE B CA 1
ATOM 5266 C C . ILE B 1 332 ? -21.047 -6.84 -9.719 1 98.38 332 ILE B C 1
ATOM 5268 O O . ILE B 1 332 ? -21.516 -6.613 -10.828 1 98.38 332 ILE B O 1
ATOM 5272 N N . CYS B 1 333 ? -20.172 -7.824 -9.516 1 98.19 333 CYS B N 1
ATOM 5273 C CA . CYS B 1 333 ? -19.672 -8.656 -10.602 1 98.19 333 CYS B CA 1
ATOM 5274 C C . CYS B 1 333 ? -20.812 -9.406 -11.281 1 98.19 333 CYS B C 1
ATOM 5276 O O . CYS B 1 333 ? -20.812 -9.586 -12.5 1 98.19 333 CYS B O 1
ATOM 5278 N N . ILE B 1 334 ? -21.844 -9.82 -10.523 1 97.56 334 ILE B N 1
ATOM 5279 C CA . ILE B 1 334 ? -22.922 -10.609 -11.109 1 97.56 334 ILE B CA 1
ATOM 5280 C C . ILE B 1 334 ? -24.094 -9.695 -11.469 1 97.56 334 ILE B C 1
ATOM 5282 O O . ILE B 1 334 ? -25.188 -10.172 -11.781 1 97.56 334 ILE B O 1
ATOM 5286 N N . ARG B 1 335 ? -23.984 -8.422 -11.273 1 96.94 335 ARG B N 1
ATOM 5287 C CA . ARG B 1 335 ? -24.938 -7.387 -11.664 1 96.94 335 ARG B CA 1
ATOM 5288 C C . ARG B 1 335 ? -26.172 -7.41 -10.773 1 96.94 335 ARG B C 1
ATOM 5290 O O . ARG B 1 335 ? -27.25 -6.957 -11.18 1 96.94 335 ARG B O 1
ATOM 5297 N N . SER B 1 336 ? -26.016 -7.891 -9.609 1 96.94 336 SER B N 1
ATOM 5298 C CA . SER B 1 336 ? -27.094 -7.809 -8.625 1 96.94 336 SER B CA 1
ATOM 5299 C C . SER B 1 336 ? -27.094 -6.453 -7.93 1 96.94 336 SER B C 1
ATOM 5301 O O . SER B 1 336 ? -28.125 -6.031 -7.387 1 96.94 336 SER B O 1
ATOM 5303 N N . LEU B 1 337 ? -25.953 -5.824 -7.902 1 96.44 337 LEU B N 1
ATOM 5304 C CA . LEU B 1 337 ? -25.781 -4.469 -7.391 1 96.44 337 LEU B CA 1
ATOM 5305 C C . LEU B 1 337 ? -25.094 -3.586 -8.422 1 96.44 337 LEU B C 1
ATOM 5307 O O . LEU B 1 337 ? -24.172 -4.035 -9.109 1 96.44 337 LEU B O 1
ATOM 5311 N N . SER B 1 338 ? -25.547 -2.387 -8.516 1 96.31 338 SER B N 1
ATOM 5312 C CA . SER B 1 338 ? -24.828 -1.432 -9.344 1 96.31 338 SER B CA 1
ATOM 5313 C C . SER B 1 338 ? -23.5 -1.04 -8.703 1 96.31 338 SER B C 1
ATOM 5315 O O . SER B 1 338 ? -23.375 -1.063 -7.477 1 96.31 338 SER B O 1
ATOM 5317 N N . ALA B 1 339 ? -22.594 -0.666 -9.57 1 97.25 339 ALA B N 1
ATOM 5318 C CA . ALA B 1 339 ? -21.281 -0.258 -9.07 1 97.25 339 ALA B CA 1
ATOM 5319 C C . ALA B 1 339 ? -21.391 0.927 -8.117 1 97.25 339 ALA B C 1
ATOM 5321 O O . ALA B 1 339 ? -20.609 1.051 -7.172 1 97.25 339 ALA B O 1
ATOM 5322 N N . ASN B 1 340 ? -22.406 1.76 -8.289 1 95.81 340 ASN B N 1
ATOM 5323 C CA . ASN B 1 340 ? -22.594 2.949 -7.461 1 95.81 340 ASN B CA 1
ATOM 5324 C C . ASN B 1 340 ? -22.922 2.582 -6.02 1 95.81 340 ASN B C 1
ATOM 5326 O O . ASN B 1 340 ? -22.844 3.43 -5.125 1 95.81 340 ASN B O 1
ATOM 5330 N N . MET B 1 341 ? -23.234 1.387 -5.789 1 95.75 341 MET B N 1
ATOM 5331 C CA . MET B 1 341 ? -23.625 0.94 -4.457 1 95.75 341 MET B CA 1
ATOM 5332 C C . MET B 1 341 ? -22.406 0.53 -3.633 1 95.75 341 MET B C 1
ATOM 5334 O O . MET B 1 341 ? -22.531 0.262 -2.436 1 95.75 341 MET B O 1
ATOM 5338 N N . LEU B 1 342 ? -21.219 0.517 -4.219 1 96.19 342 LEU B N 1
ATOM 5339 C CA . LEU B 1 342 ? -20.016 0.088 -3.502 1 96.19 342 LEU B CA 1
ATOM 5340 C C . LEU B 1 342 ? -19.828 0.898 -2.225 1 96.19 342 LEU B C 1
ATOM 5342 O O . LEU B 1 342 ? -19.719 0.33 -1.135 1 96.19 342 LEU B O 1
ATOM 5346 N N . ILE B 1 343 ? -19.891 2.262 -2.295 1 94 343 ILE B N 1
ATOM 5347 C CA . ILE B 1 343 ? -19.609 3.127 -1.158 1 94 343 ILE B CA 1
ATOM 5348 C C . ILE B 1 343 ? -20.734 3.037 -0.139 1 94 343 ILE B C 1
ATOM 5350 O O . ILE B 1 343 ? -20.5 2.854 1.056 1 94 343 ILE B O 1
ATOM 5354 N N . PRO B 1 344 ? -22.016 3.055 -0.54 1 93.12 344 PRO B N 1
ATOM 5355 C CA . PRO B 1 344 ? -23.094 2.879 0.421 1 93.12 344 PRO B CA 1
ATOM 5356 C C . PRO B 1 344 ? -23 1.571 1.202 1 93.12 344 PRO B C 1
ATOM 5358 O O . PRO B 1 344 ? -23.312 1.532 2.395 1 93.12 344 PRO B O 1
ATOM 5361 N N . MET B 1 345 ? -22.5 0.507 0.551 1 92.75 345 MET B N 1
ATOM 5362 C CA . MET B 1 345 ? -22.375 -0.789 1.21 1 92.75 345 MET B CA 1
ATOM 5363 C C . MET B 1 345 ? -21.297 -0.736 2.299 1 92.75 345 MET B C 1
ATOM 5365 O O . MET B 1 345 ? -21.297 -1.57 3.205 1 92.75 345 MET B O 1
ATOM 5369 N N . LEU B 1 346 ? -20.422 0.286 2.217 1 91.69 346 LEU B N 1
ATOM 5370 C CA . LEU B 1 346 ? -19.297 0.35 3.133 1 91.69 346 LEU B CA 1
ATOM 5371 C C . LEU B 1 346 ? -19.531 1.384 4.227 1 91.69 346 LEU B C 1
ATOM 5373 O O . LEU B 1 346 ? -18.688 1.588 5.094 1 91.69 346 LEU B O 1
ATOM 5377 N N . SER B 1 347 ? -20.672 2.039 4.281 1 82.19 347 SER B N 1
ATOM 5378 C CA . SER B 1 347 ? -20.984 3.127 5.199 1 82.19 347 SER B CA 1
ATOM 5379 C C . SER B 1 347 ? -20.953 2.654 6.648 1 82.19 347 SER B C 1
ATOM 5381 O O . SER B 1 347 ? -20.641 3.432 7.555 1 82.19 347 SER B O 1
ATOM 5383 N N . HIS B 1 348 ? -21.25 1.351 6.918 1 84.31 348 HIS B N 1
ATOM 5384 C CA . HIS B 1 348 ? -21.234 0.788 8.266 1 84.31 348 HIS B CA 1
ATOM 5385 C C . HIS B 1 348 ? -20.234 -0.356 8.367 1 84.31 348 HIS B C 1
ATOM 5387 O O . HIS B 1 348 ? -20.516 -1.378 9 1 84.31 348 HIS B O 1
ATOM 5393 N N . HIS B 1 349 ? -19.188 -0.138 7.73 1 91 349 HIS B N 1
ATOM 5394 C CA . HIS B 1 349 ? -18.156 -1.167 7.73 1 91 349 HIS B CA 1
ATOM 5395 C C . HIS B 1 349 ? -17.688 -1.476 9.148 1 91 349 HIS B C 1
ATOM 5397 O O . HIS B 1 349 ? -17.469 -0.562 9.945 1 91 349 HIS B O 1
ATOM 5403 N N . PRO B 1 350 ? -17.484 -2.697 9.492 1 89.19 350 PRO B N 1
ATOM 5404 C CA . PRO B 1 350 ? -17.094 -3.105 10.852 1 89.19 350 PRO B CA 1
ATOM 5405 C C . PRO B 1 350 ? -15.789 -2.473 11.312 1 89.19 350 PRO B C 1
ATOM 5407 O O . PRO B 1 350 ? -15.555 -2.334 12.516 1 89.19 350 PRO B O 1
ATOM 5410 N N . ALA B 1 351 ? -14.922 -2.109 10.43 1 86.5 351 ALA B N 1
ATOM 5411 C CA . ALA B 1 351 ? -13.648 -1.493 10.781 1 86.5 351 ALA B CA 1
ATOM 5412 C C . ALA B 1 351 ? -13.859 -0.149 11.469 1 86.5 351 ALA B C 1
ATOM 5414 O O . ALA B 1 351 ? -12.945 0.373 12.117 1 86.5 351 ALA B O 1
ATOM 5415 N N . HIS B 1 352 ? -15.031 0.457 11.305 1 79.12 352 HIS B N 1
ATOM 5416 C CA . HIS B 1 352 ? -15.297 1.794 11.82 1 79.12 352 HIS B CA 1
ATOM 5417 C C . HIS B 1 352 ? -16.125 1.734 13.102 1 79.12 352 HIS B C 1
ATOM 5419 O O . HIS B 1 352 ? -16.438 2.771 13.695 1 79.12 352 HIS B O 1
ATOM 5425 N N . LEU B 1 353 ? -16.531 0.542 13.477 1 69.5 353 LEU B N 1
ATOM 5426 C CA . LEU B 1 353 ? -17.359 0.384 14.656 1 69.5 353 LEU B CA 1
ATOM 5427 C C . LEU B 1 353 ? -16.5 0.217 15.906 1 69.5 353 LEU B C 1
ATOM 5429 O O . LEU B 1 353 ? -15.406 -0.34 15.844 1 69.5 353 LEU B O 1
#

Sequence (706 aa):
MWYVRDEEHSQKRLIDVISTQRENKKYLPGVKISDNVVVSGDAASVTAAADVILFAYATRHVTEILQAVKGHIKKDVLFVSFSKGLVAPEGKASMSEADIWLVSEEIRRVTGVEAAVVSGALTARGLAKGEFTEVTLGAISEQAAEEVKKLLEASPKSCLLTKVAAVVLTENLLLTWTSDVTTVEICGALKNILSVAAGIVDGLKLGANTKSAIIRLGLYEMGQYCRYMYGKYDTRQSTLLESCGVSELFKCMLRQSDLMPEVGDDWDVFNILIGRMLSEPEYSKLTVEQIEQSLHPDFVASGPDTAKKIYTQLSSMHLCERYPLFTAVHLICIRSLSANMLIPMLSHHPAHLMWYVRDEEHSQKRLIDVISTQRENKKYLPGVKISDNVVVSGDAASVTAAADVILFAYATRHVTEILQAVKGHIKKDVLFVSFSKGLVAPEGKASMSEADIWLVSEEIRRVTGVEAAVVSGALTARGLAKGEFTEVTLGAISEQAAEEVKKLLEASPKSCLLTKVAAVVLTENLLLTWTSDVTTVEICGALKNILSVAAGIVDGLKLGANTKSAIIRLGLYEMGQYCRYMYGKYDTRQSTLLESCGVSELFKCMLRQSDLMPEVGDDWDVFNILIGRMLSEPEYSKLTVEQIEQSLHPDFVASGPDTAKKIYTQLSSMHLCERYPLFTAVHLICIRSLSANMLIPMLSHHPAHL

InterPro domains:
  IPR006109 Glycerol-3-phosphate dehydrogenase, NAD-dependent, C-terminal [PF07479] (180-341)
  IPR006168 Glycerol-3-phosphate dehydrogenase, NAD-dependent [PIRSF000114] (2-350)
  IPR006168 Glycerol-3-phosphate dehydrogenase, NAD-dependent [PR00077] (34-61)
  IPR006168 Glycerol-3-phosphate dehydrogenase, NAD-dependent [PR00077] (173-197)
  IPR006168 Glycerol-3-phosphate dehydrogenase, NAD-dependent [PR00077] (198-222)
  IPR006168 Glycerol-3-phosphate dehydrogenase, NAD-dependent [PR00077] (242-259)
  IPR008927 6-phosphogluconate dehydrogenase-like, C-terminal domain superfamily [SSF48179] (179-351)
  IPR011128 Glycerol-3-phosphate dehydrogenase, NAD-dependent, N-terminal [PF01210] (11-144)
  IPR013328 6-phosphogluconate dehydrogenase, domain 2 [G3DSA:1.10.1040.10] (180-351)
  IPR036291 NAD(P)-binding domain superfamily [SSF51735] (3-155)

Foldseek 3Di:
DAADAFDDDPRHTQQVCCLVVQANCPFAPPFGAFPVDDYDNQLQVVQLPALEDEAEDELVCLLVSLLRNAPSHDQNRAAEYAYAAWHDDDPPPDLQPLDIDFSQRSNCVRRVHGYKYKAFQDFLNCLSVQHQEEIEIADQDPVSVVVVQCQQCDDLVPHPNCRRCVSRRHVRYGYDYDNQRPLLRLLRHLLLQLLLLLLLCVLLVVDDVVNVVSLVLSLVLSLVCCCPVVVVGPHDNVVLVGRSHPVNNVSLNPDDDCAQDDRRGDRSVVSSNLSNLLQDPVCVPPASVRVQCVRPPPDHRSNQVSLVSVLSSCVSVVNCLQNQQSNVSNCSNGPVDRSVCNVVSCVPHPVVD/DAADAFDDDPRHTQQVCCLPVQANCPFAPPFGAFNPDDYDNQLQVVQLPALEDEAEDEQVCLLVSLLRNAPSHDQNRAAEYAYAAWDDDDPPPPDQLQDIDFSQVSNCVRRVHGYKYKAFADFLNCLSVQHQEEIEIADQDPVSVVVVQCQQCDDLVPHPNCRRCVSRRHVRYGYDYDNQRQLLRLLRHLLLQLLLLLLLCVLQVVDDVVSVVSLVLSLVLSLVCCCPVVVVGPHDNVVLVGRSHPVNNVSLNPDDDCAQDDRRGDRSVVSSNLSNLLQHPVCVPPASVRVQCVRPPPDHRSNQVSLVSNLSNCVSVVNCLQNQQSNVSNCSNGNVDRSVCNVVSCVPHPVVD

Secondary structure (DSSP, 8-state):
-EE--S-EETTEEHHHHHHHHSB-TTTSTT-BPPTTPPEES-HHHHHHT-SEEEE---HHHHHHHHHHHTTTS-TT-EEEE---SEE--SS---TT----EEHHHHHHHHH---EEEEEES--HHHHHTT--EEEEEE-SSHHHHHHHHHHHHS-TTT-GGGTTTTTT--TTEEEEEES-HHHHHHHHHHHHHHHHHHHHHHHTT--HHHHHHHHHHHHHHHHHHHHHHSTTS---GGGGGSIIIIIHHHHHHT---SSPPPTTS-THHHHHHHHHHHHSGGGTT--HHHHHHHH-SS---SHHHHHHHHHHHHHHTT-GGG-HHHHHHHHHHTTSS-GGGHHHHHTT-GGG-/-EE--S-EETTEEHHHHHHHHSB-TTTSTT-BPPTTPPEES-HHHHHHT-SEEEE---HHHHHHHHHHHTTTS-TT-EEEE---SEE--SS-SSS-TT--EEHHHHHHHHH---EEEEEES--HHHHHTT--EEEEEE-SSHHHHHHHHHHHHS-TTT-GGGTTTTTT--TTEEEEEES-HHHHHHHHHHHHHHHHHHHHHHHTT--HHHHHHHHHHHHHHHHHHHHHHSTTS---GGGGGSIIIIIHHHHHHT---SSPPPTTS-THHHHHHHHHHHHSGGGTT--HHHHHHHH-SS---SHHHHHHHHHHHHHHTT-GGG-HHHHHHHHHHTTSS-GGGHHHHHTT-GGG-

Nearest PDB structures (foldseek):
  6pyp-assembly1_A  TM=8.930E-01  e=4.199E-26  Homo sapiens
  6e90-assembly1_A  TM=9.180E-01  e=2.472E-25  Homo sapiens
  2pla-assembly1_B  TM=9.184E-01  e=9.872E-25  Homo sapiens
  6e8y-assembly1_B  TM=8.964E-01  e=1.625E-24  Homo sapiens
  6pyp-assembly1_B  TM=8.727E-01  e=1.166E-24  Homo sapiens

pLDDT: mean 88.24, std 13.0, range [37.09, 98.62]

Radius of gyration: 26.42 Å; Cα contacts (8 Å, |Δi|>4): 1399; chains: 2; bounding box: 54×82×64 Å

Organism: Taenia asiatica (NCBI:txid60517)

Solvent-accessible surface area (backbone atoms only — not comparable to full-atom values): 36717 Å² total; per-residue (Å²): 107,42,68,37,73,93,45,75,49,97,90,35,50,40,58,56,45,29,68,72,67,29,31,46,67,82,54,35,58,92,45,77,50,44,86,78,46,43,75,40,74,47,52,36,67,45,39,50,73,33,64,61,45,80,42,76,52,62,44,90,48,46,65,63,51,48,62,60,28,41,89,32,55,49,88,83,38,46,35,36,34,50,48,55,32,64,38,58,84,80,76,73,70,67,82,71,75,60,57,68,37,47,54,54,54,48,42,27,70,67,62,68,41,74,46,30,36,44,30,34,23,71,32,59,47,43,35,55,71,54,25,46,27,35,31,25,32,14,21,79,44,68,66,60,40,51,53,49,44,57,56,41,37,27,40,40,90,74,28,80,60,16,39,69,34,41,45,61,19,23,74,32,33,44,64,36,78,40,61,34,38,65,48,37,42,47,32,42,28,52,48,31,40,46,30,21,49,46,11,30,35,57,40,60,63,46,52,58,27,25,41,21,35,51,51,37,52,42,51,50,44,49,50,49,45,42,47,69,78,39,48,92,45,79,55,55,75,70,55,44,63,32,25,18,26,46,16,26,50,46,40,50,58,57,60,84,65,96,57,83,64,63,62,33,42,64,62,48,52,49,18,21,50,50,18,20,43,60,35,30,77,92,38,66,86,56,50,57,68,56,49,34,48,72,74,34,81,89,52,75,58,61,12,64,58,48,20,45,56,52,37,51,31,28,54,76,66,71,40,41,79,74,31,36,65,57,38,43,48,30,36,34,55,73,63,77,35,61,54,83,47,51,63,69,57,47,73,77,38,63,82,63,106,108,42,66,38,73,92,44,74,50,96,91,34,51,40,58,55,44,29,70,72,66,28,31,45,66,80,56,35,57,93,46,77,50,46,88,76,44,44,74,40,73,47,54,36,66,46,38,49,73,33,64,60,44,78,42,77,52,61,43,90,48,46,65,62,52,47,61,59,27,39,87,33,56,51,87,82,39,48,34,37,34,51,49,55,33,64,38,58,83,78,82,66,75,75,56,72,85,49,59,72,38,48,55,55,54,48,43,26,71,66,62,66,42,74,47,30,37,43,31,35,22,71,34,60,46,42,36,55,72,52,24,45,27,37,30,24,31,14,21,80,45,67,66,60,41,52,51,51,45,56,54,41,37,27,41,42,90,74,28,79,57,20,37,69,33,45,45,61,21,24,75,32,32,44,62,35,81,40,59,34,38,64,47,36,43,46,32,42,27,53,48,30,39,47,31,21,48,46,11,29,35,58,40,60,64,46,51,59,28,25,43,22,35,50,51,37,53,43,52,50,43,50,51,49,45,41,48,69,78,41,46,92,44,80,57,54,75,70,56,44,64,33,27,19,26,46,15,24,48,46,39,51,58,56,60,84,65,96,58,85,63,62,63,34,41,64,64,51,52,51,17,22,50,49,17,20,42,59,35,30,75,92,38,64,85,54,49,57,68,56,50,34,47,74,75,33,83,88,53,75,58,62,12,64,57,49,20,45,56,51,39,46,29,29,53,75,67,73,40,41,80,72,32,34,65,58,37,43,47,30,36,33,55,73,64,76,35,61,54,84,45,50,62,70,54,47,74,76,40,62,84,64,106